Protein AF-0000000069260814 (afdb_homodimer)

Nearest PDB structures (foldseek):
  6lla-assembly2_D  TM=8.979E-01  e=1.326E-19  Providencia alcalifaciens F90-2004
  3okf-assembly1_B  TM=8.817E-01  e=3.156E-19  Vibrio cholerae O1 biovar El Tor str. N16961
  6c5c-assembly1_B  TM=8.264E-01  e=9.934E-20  Candida albicans SC5314
  3okf-assembly1_A  TM=8.714E-01  e=2.504E-19  Vibrio cholerae O1 biovar El Tor str. N16961
  6c5c-assembly1_A  TM=8.290E-01  e=1.577E-19  Candida albicans SC5314

Structure (mmCIF, N/CA/C/O backbone):
data_AF-0000000069260814-model_v1
#
loop_
_entity.id
_entity.type
_entity.pdbx_description
1 polymer '3-dehydroquinate synthase domain-containing protein'
#
loop_
_atom_site.group_PDB
_atom_site.id
_atom_site.type_symbol
_atom_site.label_atom_id
_atom_site.label_alt_id
_atom_site.label_comp_id
_atom_site.label_asym_id
_atom_site.label_entity_id
_atom_site.label_seq_id
_atom_site.pdbx_PDB_ins_code
_atom_site.Cartn_x
_atom_site.Cartn_y
_atom_site.Cartn_z
_atom_site.occupancy
_atom_site.B_iso_or_equiv
_atom_site.auth_seq_id
_atom_site.auth_comp_id
_atom_site.auth_asym_id
_atom_site.auth_atom_id
_atom_site.pdbx_PDB_model_num
ATOM 1 N N . MET A 1 1 ? 8.586 22.578 20.172 1 94.06 1 MET A N 1
ATOM 2 C CA . MET A 1 1 ? 7.418 21.75 19.938 1 94.06 1 MET A CA 1
ATOM 3 C C . MET A 1 1 ? 7.285 20.672 21 1 94.06 1 MET A C 1
ATOM 5 O O . MET A 1 1 ? 8.289 20.156 21.5 1 94.06 1 MET A O 1
ATOM 9 N N . GLU A 1 2 ? 6.113 20.422 21.484 1 94.44 2 GLU A N 1
ATOM 10 C CA . GLU A 1 2 ? 5.84 19.359 22.438 1 94.44 2 GLU A CA 1
ATOM 11 C C . GLU A 1 2 ? 5.695 18 21.734 1 94.44 2 GLU A C 1
ATOM 13 O O . GLU A 1 2 ? 4.957 17.891 20.75 1 94.44 2 GLU A O 1
ATOM 18 N N . PRO A 1 3 ? 6.453 17.016 22.219 1 95.75 3 PRO A N 1
ATOM 19 C CA . PRO A 1 3 ? 6.355 15.695 21.594 1 95.75 3 PRO A CA 1
ATOM 20 C C . PRO A 1 3 ? 5.027 15 21.891 1 95.75 3 PRO A C 1
ATOM 22 O O . PRO A 1 3 ? 4.492 15.125 22.984 1 95.75 3 PRO A O 1
ATOM 25 N N . ILE A 1 4 ? 4.457 14.453 20.891 1 93.88 4 ILE A N 1
ATOM 26 C CA . ILE A 1 4 ? 3.287 13.586 20.953 1 93.88 4 ILE A CA 1
ATOM 27 C C . ILE A 1 4 ? 3.59 12.25 20.281 1 93.88 4 ILE A C 1
ATOM 29 O O . ILE A 1 4 ? 4.176 12.219 19.203 1 93.88 4 ILE A O 1
ATOM 33 N N . SER A 1 5 ? 3.209 11.109 20.938 1 91.38 5 SER A N 1
ATOM 34 C CA . SER A 1 5 ? 3.406 9.797 20.328 1 91.38 5 SER A CA 1
ATOM 35 C C . SER A 1 5 ? 2.105 9.258 19.75 1 91.38 5 SER A C 1
ATOM 37 O O . SER A 1 5 ? 1.105 9.133 20.453 1 91.38 5 SER A O 1
ATOM 39 N N . PHE A 1 6 ? 2.049 9.07 18.484 1 93.31 6 PHE A N 1
ATOM 40 C CA . PHE A 1 6 ? 0.924 8.422 17.812 1 93.31 6 PHE A CA 1
ATOM 41 C C . PHE A 1 6 ? 1.133 6.91 17.75 1 93.31 6 PHE A C 1
ATOM 43 O O . PHE A 1 6 ? 1.938 6.426 16.953 1 93.31 6 PHE A O 1
ATOM 50 N N . VAL A 1 7 ? 0.448 6.195 18.547 1 89.44 7 VAL A N 1
ATOM 51 C CA . VAL A 1 7 ? 0.632 4.75 18.641 1 89.44 7 VAL A CA 1
ATOM 52 C C . VAL A 1 7 ? -0.541 4.035 17.969 1 89.44 7 VAL A C 1
ATOM 54 O O . VAL A 1 7 ? -1.694 4.215 18.359 1 89.44 7 VAL A O 1
ATOM 57 N N . PHE A 1 8 ? -0.254 3.316 16.984 1 89.5 8 PHE A N 1
ATOM 58 C CA . PHE A 1 8 ? -1.248 2.547 16.25 1 89.5 8 PHE A CA 1
ATOM 59 C C . PHE A 1 8 ? -1.092 1.056 16.516 1 89.5 8 PHE A C 1
ATOM 61 O O . PHE A 1 8 ? -0.602 0.31 15.664 1 89.5 8 PHE A O 1
ATOM 68 N N . ALA A 1 9 ? -1.49 0.677 17.719 1 81.25 9 ALA A N 1
ATOM 69 C CA . ALA A 1 9 ? -1.363 -0.706 18.172 1 81.25 9 ALA A CA 1
ATOM 70 C C . ALA A 1 9 ? 0.03 -1.254 17.875 1 81.25 9 ALA A C 1
ATOM 72 O O . ALA A 1 9 ? 1.034 -0.677 18.312 1 81.25 9 ALA A O 1
ATOM 73 N N . ASP A 1 10 ? 0.075 -2.375 17.188 1 79.69 10 ASP A N 1
ATOM 74 C CA . ASP A 1 10 ? 1.363 -3.008 16.922 1 79.69 10 ASP A CA 1
ATOM 75 C C . ASP A 1 10 ? 1.842 -2.699 15.508 1 79.69 10 ASP A C 1
ATOM 77 O O . ASP A 1 10 ? 2.869 -3.219 15.07 1 79.69 10 ASP A O 1
ATOM 81 N N . ARG A 1 11 ? 1.223 -1.785 14.953 1 82.75 11 ARG A N 1
ATOM 82 C CA . ARG A 1 11 ? 1.524 -1.535 13.547 1 82.75 11 ARG A CA 1
ATOM 83 C C . ARG A 1 11 ? 2.604 -0.466 13.398 1 82.75 11 ARG A C 1
ATOM 85 O O . ARG A 1 11 ? 3.488 -0.582 12.547 1 82.75 11 ARG A O 1
ATOM 92 N N . ALA A 1 12 ? 2.389 0.575 14.25 1 89.56 12 ALA A N 1
ATOM 93 C CA . ALA A 1 12 ? 3.338 1.671 14.078 1 89.56 12 ALA A CA 1
ATOM 94 C C . ALA A 1 12 ? 3.318 2.611 15.281 1 89.56 12 ALA A C 1
ATOM 96 O O . ALA A 1 12 ? 2.287 2.766 15.938 1 89.56 12 ALA A O 1
ATOM 97 N N . THR A 1 13 ? 4.395 3.168 15.578 1 93.38 13 THR A N 1
ATOM 98 C CA . THR A 1 13 ? 4.535 4.32 16.453 1 93.38 13 THR A CA 1
ATOM 99 C C . THR A 1 13 ? 5.16 5.496 15.719 1 93.38 13 THR A C 1
ATOM 101 O O . THR A 1 13 ? 6.293 5.398 15.234 1 93.38 13 THR A O 1
ATOM 104 N N . VAL A 1 14 ? 4.402 6.543 15.57 1 96.25 14 VAL A N 1
ATOM 105 C CA . VAL A 1 14 ? 4.828 7.699 14.789 1 96.25 14 VAL A CA 1
ATOM 106 C C . VAL A 1 14 ? 5.109 8.875 15.719 1 96.25 14 VAL A C 1
ATOM 108 O O . VAL A 1 14 ? 4.227 9.312 16.469 1 96.25 14 VAL A O 1
ATOM 111 N N . PRO A 1 15 ? 6.328 9.383 15.672 1 97.5 15 PRO A N 1
ATOM 112 C CA . PRO A 1 15 ? 6.582 10.586 16.469 1 97.5 15 PRO A CA 1
ATOM 113 C C . PRO A 1 15 ? 5.844 11.812 15.93 1 97.5 15 PRO A C 1
ATOM 115 O O . PRO A 1 15 ? 5.781 12.016 14.719 1 97.5 15 PRO A O 1
ATOM 118 N N . GLY A 1 16 ? 5.234 12.508 16.781 1 97.38 16 GLY A N 1
ATOM 119 C CA . GLY A 1 16 ? 4.574 13.766 16.469 1 97.38 16 GLY A CA 1
ATOM 120 C C . GLY A 1 16 ? 5.066 14.914 17.328 1 97.38 16 GLY A C 1
ATOM 121 O O . GLY A 1 16 ? 5.652 14.703 18.391 1 97.38 16 GLY A O 1
ATOM 122 N N . PHE A 1 17 ? 4.898 16.125 16.828 1 97.75 17 PHE A N 1
ATOM 123 C CA . PHE A 1 17 ? 5.266 17.344 17.531 1 97.75 17 PHE A CA 1
ATOM 124 C C . PHE A 1 17 ? 4.207 18.422 17.328 1 97.75 17 PHE A C 1
ATOM 126 O O . PHE A 1 17 ? 3.73 18.641 16.219 1 97.75 17 PHE A O 1
ATOM 133 N N . LEU A 1 18 ? 3.82 18.984 18.406 1 97.31 18 LEU A N 1
ATOM 134 C CA . LEU A 1 18 ? 2.799 20.031 18.406 1 97.31 18 LEU A CA 1
ATOM 135 C C . LEU A 1 18 ? 3.367 21.344 18.938 1 97.31 18 LEU A C 1
ATOM 137 O O . LEU A 1 18 ? 4.07 21.344 19.953 1 97.31 18 LEU A O 1
ATOM 141 N N . GLY A 1 19 ? 3.189 22.391 18.219 1 97.25 19 GLY A N 1
ATOM 142 C CA . GLY A 1 19 ? 3.654 23.688 18.688 1 97.25 19 GLY A CA 1
ATOM 143 C C . GLY A 1 19 ? 2.914 24.859 18.047 1 97.25 19 GLY A C 1
ATOM 144 O O . GLY A 1 19 ? 1.959 24.656 17.297 1 97.25 19 GLY A O 1
ATOM 145 N N . LEU A 1 20 ? 3.236 26.062 18.516 1 96.12 20 LEU A N 1
ATOM 146 C CA . LEU A 1 20 ? 2.699 27.344 18.031 1 96.12 20 LEU A CA 1
ATOM 147 C C . LEU A 1 20 ? 3.812 28.234 17.484 1 96.12 20 LEU A C 1
ATOM 149 O O . LEU A 1 20 ? 4.758 28.547 18.219 1 96.12 20 LEU A O 1
ATOM 153 N N . ASP A 1 21 ? 3.697 28.594 16.203 1 96.62 21 ASP A N 1
ATOM 154 C CA . ASP A 1 21 ? 4.715 29.422 15.555 1 96.62 21 ASP A CA 1
ATOM 155 C C . ASP A 1 21 ? 6.082 28.734 15.602 1 96.62 21 ASP A C 1
ATOM 157 O O . ASP A 1 21 ? 7.062 29.328 16.047 1 96.62 21 ASP A O 1
ATOM 161 N N . VAL A 1 22 ? 6.082 27.531 15.039 1 97.69 22 VAL A N 1
ATOM 162 C CA . VAL A 1 22 ? 7.25 26.672 15.219 1 97.69 22 VAL A CA 1
ATOM 163 C C . VAL A 1 22 ? 7.855 26.328 13.859 1 97.69 22 VAL A C 1
ATOM 165 O O . VAL A 1 22 ? 8.328 25.203 13.641 1 97.69 22 VAL A O 1
ATOM 168 N N . GLN A 1 23 ? 7.906 27.219 12.953 1 97.56 23 GLN A N 1
ATOM 169 C CA . GLN A 1 23 ? 8.414 27.016 11.602 1 97.56 23 GLN A CA 1
ATOM 170 C C . GLN A 1 23 ? 9.836 26.453 11.625 1 97.56 23 GLN A C 1
ATOM 172 O O . GLN A 1 23 ? 10.141 25.484 10.938 1 97.56 23 GLN A O 1
ATOM 177 N N . SER A 1 24 ? 10.695 27.094 12.406 1 96.31 24 SER A N 1
ATOM 178 C CA . SER A 1 24 ? 12.102 26.703 12.461 1 96.31 24 SER A CA 1
ATOM 179 C C . SER A 1 24 ? 12.258 25.266 12.953 1 96.31 24 SER A C 1
ATOM 181 O O . SER A 1 24 ? 13.094 24.516 12.445 1 96.31 24 SER A O 1
ATOM 183 N N . GLU A 1 25 ? 11.453 24.922 13.914 1 97.31 25 GLU A N 1
ATOM 184 C CA . GLU A 1 25 ? 11.523 23.562 14.438 1 97.31 25 GLU A CA 1
ATOM 185 C C . GLU A 1 25 ? 11.016 22.547 13.414 1 97.31 25 GLU A C 1
ATOM 187 O O . GLU A 1 25 ? 11.578 21.453 13.281 1 97.31 25 GLU A O 1
ATOM 192 N N . VAL A 1 26 ? 9.945 22.891 12.719 1 98.25 26 VAL A N 1
ATOM 193 C CA . VAL A 1 26 ? 9.398 22.031 11.672 1 98.25 26 VAL A CA 1
ATOM 194 C C . VAL A 1 26 ? 10.469 21.766 10.617 1 98.25 26 VAL A C 1
ATOM 196 O O . VAL A 1 26 ? 10.734 20.625 10.273 1 98.25 26 VAL A O 1
ATOM 199 N N . ILE A 1 27 ? 11.117 22.828 10.172 1 96.94 27 ILE A N 1
ATOM 200 C CA . ILE A 1 27 ? 12.148 22.719 9.141 1 96.94 27 ILE A CA 1
ATOM 201 C C . ILE A 1 27 ? 13.328 21.906 9.664 1 96.94 27 ILE A C 1
ATOM 203 O O . ILE A 1 27 ? 13.859 21.047 8.953 1 96.94 27 ILE A O 1
ATOM 207 N N . GLY A 1 28 ? 13.734 22.188 10.891 1 95.81 28 GLY A N 1
ATOM 208 C CA . GLY A 1 28 ? 14.82 21.438 11.5 1 95.81 28 GLY A CA 1
ATOM 209 C C . GLY A 1 28 ? 14.562 19.938 11.531 1 95.81 28 GLY A C 1
ATOM 210 O O . GLY A 1 28 ? 15.453 19.141 11.227 1 95.81 28 GLY A O 1
ATOM 211 N N . ARG A 1 29 ? 13.359 19.516 11.867 1 97.25 29 ARG A N 1
ATOM 212 C CA . ARG A 1 29 ? 13 18.094 11.961 1 97.25 29 ARG A CA 1
ATOM 213 C C . ARG A 1 29 ? 13 17.438 10.586 1 97.25 29 ARG A C 1
ATOM 215 O O . ARG A 1 29 ? 13.391 16.281 10.445 1 97.25 29 ARG A O 1
ATOM 222 N N . ILE A 1 30 ? 12.578 18.188 9.586 1 97.62 30 ILE A N 1
ATOM 223 C CA . ILE A 1 30 ? 12.602 17.688 8.211 1 97.62 30 ILE A CA 1
ATOM 224 C C . ILE A 1 30 ? 14.047 17.438 7.777 1 97.62 30 ILE A C 1
ATOM 226 O O . ILE A 1 30 ? 14.359 16.391 7.223 1 97.62 30 ILE A O 1
ATOM 230 N N . LEU A 1 31 ? 14.922 18.328 8.117 1 95.44 31 LEU A N 1
ATOM 231 C CA . LEU A 1 31 ? 16.312 18.266 7.672 1 95.44 31 LEU A CA 1
ATOM 232 C C . LEU A 1 31 ? 17.078 17.188 8.445 1 95.44 31 LEU A C 1
ATOM 234 O O . LEU A 1 31 ? 18.062 16.641 7.945 1 95.44 31 LEU A O 1
ATOM 238 N N . GLU A 1 32 ? 16.625 16.891 9.609 1 96 32 GLU A N 1
ATOM 239 C CA . GLU A 1 32 ? 17.25 15.859 10.422 1 96 32 GLU A CA 1
ATOM 240 C C . GLU A 1 32 ? 17.172 14.492 9.742 1 96 32 GLU A C 1
ATOM 242 O O . GLU A 1 32 ? 17.969 13.602 10.008 1 96 32 GLU A O 1
ATOM 247 N N . VAL A 1 33 ? 16.219 14.336 8.797 1 96.75 33 VAL A N 1
ATOM 248 C CA . VAL A 1 33 ? 16.016 13.07 8.109 1 96.75 33 VAL A CA 1
ATOM 249 C C . VAL A 1 33 ? 17.125 12.859 7.074 1 96.75 33 VAL A C 1
ATOM 251 O O . VAL A 1 33 ? 17.375 11.734 6.648 1 96.75 33 VAL A O 1
ATOM 254 N N . LYS A 1 34 ? 17.75 13.883 6.629 1 95.69 34 LYS A N 1
ATOM 255 C CA . LYS A 1 34 ? 18.844 13.891 5.66 1 95.69 34 LYS A CA 1
ATOM 256 C C . LYS A 1 34 ? 18.438 13.18 4.371 1 95.69 34 LYS A C 1
ATOM 258 O O . LYS A 1 34 ? 19.156 12.297 3.895 1 95.69 34 LYS A O 1
ATOM 263 N N . PRO A 1 35 ? 17.281 13.586 3.779 1 96.81 35 PRO A N 1
ATOM 264 C CA . PRO A 1 35 ? 16.922 13.031 2.473 1 96.81 35 PRO A CA 1
ATOM 265 C C . PRO A 1 35 ? 17.812 13.555 1.345 1 96.81 35 PRO A C 1
ATOM 267 O O . PRO A 1 35 ? 18.438 14.609 1.486 1 96.81 35 PRO A O 1
ATOM 270 N N . ASP A 1 36 ? 17.906 12.742 0.29 1 96.19 36 ASP A N 1
ATOM 271 C CA . ASP A 1 36 ? 18.672 13.242 -0.852 1 96.19 36 ASP A CA 1
ATOM 272 C C . ASP A 1 36 ? 17.875 14.281 -1.631 1 96.19 36 ASP A C 1
ATOM 274 O O . ASP A 1 36 ? 18.438 15.055 -2.402 1 96.19 36 ASP A O 1
ATOM 278 N N . ARG A 1 37 ? 16.547 14.266 -1.414 1 96.88 37 ARG A N 1
ATOM 279 C CA . ARG A 1 37 ? 15.633 15.203 -2.064 1 96.88 37 ARG A CA 1
ATOM 280 C C . ARG A 1 37 ? 14.32 15.32 -1.285 1 96.88 37 ARG A C 1
ATOM 282 O O . ARG A 1 37 ? 13.836 14.344 -0.726 1 96.88 37 ARG A O 1
ATOM 289 N N . ILE A 1 38 ? 13.805 16.516 -1.265 1 98.19 38 ILE A N 1
ATOM 290 C CA . ILE A 1 38 ? 12.508 16.75 -0.634 1 98.19 38 ILE A CA 1
ATOM 291 C C . ILE A 1 38 ? 11.453 17.016 -1.704 1 98.19 38 ILE A C 1
ATOM 293 O O . ILE A 1 38 ? 11.594 17.938 -2.514 1 98.19 38 ILE A O 1
ATOM 297 N N . LEU A 1 39 ? 10.477 16.141 -1.754 1 98.62 39 LEU A N 1
ATOM 298 C CA . LEU A 1 39 ? 9.297 16.328 -2.598 1 98.62 39 LEU A CA 1
ATOM 299 C C . LEU A 1 39 ? 8.156 16.938 -1.805 1 98.62 39 LEU A C 1
ATOM 301 O O . LEU A 1 39 ? 7.418 16.234 -1.111 1 98.62 39 LEU A O 1
ATOM 305 N N . LEU A 1 40 ? 8.008 18.25 -1.936 1 98.62 40 LEU A N 1
ATOM 306 C CA . LEU A 1 40 ? 7.008 19.016 -1.195 1 98.62 40 LEU A CA 1
ATOM 307 C C . LEU A 1 40 ? 5.695 19.062 -1.965 1 98.62 40 LEU A C 1
ATOM 309 O O . LEU A 1 40 ? 5.621 19.688 -3.031 1 98.62 40 LEU A O 1
ATOM 313 N N . VAL A 1 41 ? 4.676 18.375 -1.476 1 98.81 41 VAL A N 1
ATOM 314 C CA . VAL A 1 41 ? 3.336 18.438 -2.051 1 98.81 41 VAL A CA 1
ATOM 315 C C . VAL A 1 41 ? 2.455 19.375 -1.233 1 98.81 41 VAL A C 1
ATOM 317 O O . VAL A 1 41 ? 2.287 19.188 -0.026 1 98.81 41 VAL A O 1
ATOM 320 N N . CYS A 1 42 ? 1.906 20.328 -1.904 1 98.38 42 CYS A N 1
ATOM 321 C CA . CYS A 1 42 ? 1.223 21.422 -1.205 1 98.38 42 CYS A CA 1
ATOM 322 C C . CYS A 1 42 ? -0.19 21.609 -1.742 1 98.38 42 CYS A C 1
ATOM 324 O O . CYS A 1 42 ? -0.419 21.5 -2.949 1 98.38 42 CYS A O 1
ATOM 326 N N . ASP A 1 43 ? -1.112 21.844 -0.823 1 98 43 ASP A N 1
ATOM 327 C CA . ASP A 1 43 ? -2.459 22.266 -1.195 1 98 43 ASP A CA 1
ATOM 328 C C . ASP A 1 43 ? -2.447 23.672 -1.803 1 98 43 ASP A C 1
ATOM 330 O O . ASP A 1 43 ? -1.757 24.562 -1.306 1 98 43 ASP A O 1
ATOM 334 N N . GLU A 1 44 ? -3.295 23.891 -2.805 1 98.38 44 GLU A N 1
ATOM 335 C CA . GLU A 1 44 ? -3.246 25.172 -3.52 1 98.38 44 GLU A CA 1
ATOM 336 C C . GLU A 1 44 ? -3.619 26.328 -2.604 1 98.38 44 GLU A C 1
ATOM 338 O O . GLU A 1 44 ? -3.031 27.406 -2.691 1 98.38 44 GLU A O 1
ATOM 343 N N . THR A 1 45 ? -4.645 26.172 -1.781 1 97.81 45 THR A N 1
ATOM 344 C CA . THR A 1 45 ? -5.02 27.219 -0.833 1 97.81 45 THR A CA 1
ATOM 345 C C . THR A 1 45 ? -3.896 27.469 0.166 1 97.81 45 THR A C 1
ATOM 347 O O . THR A 1 45 ? -3.596 28.625 0.491 1 97.81 45 THR A O 1
ATOM 350 N N . VAL A 1 46 ? -3.271 26.406 0.58 1 98.19 46 VAL A N 1
ATOM 351 C CA . VAL A 1 46 ? -2.17 26.516 1.532 1 98.19 46 VAL A CA 1
ATOM 352 C C . VAL A 1 46 ? -0.974 27.188 0.866 1 98.19 46 VAL A C 1
ATOM 354 O O . VAL A 1 46 ? -0.292 28 1.484 1 98.19 46 VAL A O 1
ATOM 357 N N . ASP A 1 47 ? -0.729 26.859 -0.342 1 97.94 47 ASP A N 1
ATOM 358 C CA . ASP A 1 47 ? 0.362 27.5 -1.068 1 97.94 47 ASP A CA 1
ATOM 359 C C . ASP A 1 47 ? 0.139 29 -1.174 1 97.94 47 ASP A C 1
ATOM 361 O O . ASP A 1 47 ? 1.086 29.781 -1.062 1 97.94 47 ASP A O 1
ATOM 365 N N . LEU A 1 48 ? -1.046 29.438 -1.409 1 97.56 48 LEU A N 1
ATOM 366 C CA . LEU A 1 48 ? -1.384 30.859 -1.512 1 97.56 48 LEU A CA 1
ATOM 367 C C . LEU A 1 48 ? -1.189 31.562 -0.173 1 97.56 48 LEU A C 1
ATOM 369 O O . LEU A 1 48 ? -0.643 32.656 -0.121 1 97.56 48 LEU A O 1
ATOM 373 N N . LEU A 1 49 ? -1.564 30.969 0.901 1 97.5 49 LEU A N 1
ATOM 374 C CA . LEU A 1 49 ? -1.58 31.594 2.221 1 97.5 49 LEU A CA 1
ATOM 375 C C . LEU A 1 49 ? -0.23 31.438 2.91 1 97.5 49 LEU A C 1
ATOM 377 O O . LEU A 1 49 ? 0.221 32.344 3.613 1 97.5 49 LEU A O 1
ATOM 381 N N . HIS A 1 50 ? 0.371 30.234 2.699 1 97.38 50 HIS A N 1
ATOM 382 C CA . HIS A 1 50 ? 1.534 29.875 3.498 1 97.38 50 HIS A CA 1
ATOM 383 C C . HIS A 1 50 ? 2.67 29.375 2.617 1 97.38 50 HIS A C 1
ATOM 385 O O . HIS A 1 50 ? 3.541 28.625 3.084 1 97.38 50 HIS A O 1
ATOM 391 N N . GLY A 1 51 ? 2.719 29.672 1.346 1 94.88 51 GLY A N 1
ATOM 392 C CA . GLY A 1 51 ? 3.699 29.188 0.388 1 94.88 51 GLY A CA 1
ATOM 393 C C . GLY A 1 51 ? 5.129 29.5 0.789 1 94.88 51 GLY A C 1
ATOM 394 O O . GLY A 1 51 ? 6.062 28.812 0.362 1 94.88 51 GLY A O 1
ATOM 395 N N . GLN A 1 52 ? 5.328 30.5 1.667 1 95.31 52 GLN A N 1
ATOM 396 C CA . GLN A 1 52 ? 6.656 30.922 2.078 1 95.31 52 GLN A CA 1
ATOM 397 C C . GLN A 1 52 ? 7.105 30.203 3.344 1 95.31 52 GLN A C 1
ATOM 399 O O . GLN A 1 52 ? 8.242 30.375 3.797 1 95.31 52 GLN A O 1
ATOM 404 N N . TYR A 1 53 ? 6.258 29.391 3.855 1 96.75 53 TYR A N 1
ATOM 405 C CA . TYR A 1 53 ? 6.566 28.703 5.102 1 96.75 53 TYR A CA 1
ATOM 406 C C . TYR A 1 53 ? 7.863 27.906 4.977 1 96.75 53 TYR A C 1
ATOM 408 O O . TYR A 1 53 ? 8.672 27.875 5.91 1 96.75 53 TYR A O 1
ATOM 416 N N . PHE A 1 54 ? 8.109 27.281 3.791 1 96.62 54 PHE A N 1
ATOM 417 C CA . PHE A 1 54 ? 9.281 26.453 3.6 1 96.62 54 PHE A CA 1
ATOM 418 C C . PHE A 1 54 ? 10.336 27.172 2.771 1 96.62 54 PHE A C 1
ATOM 420 O O . PHE A 1 54 ? 11.234 26.547 2.209 1 96.62 54 PHE A O 1
ATOM 427 N N . ALA A 1 55 ? 10.305 28.469 2.645 1 93.44 55 ALA A N 1
ATOM 428 C CA . ALA A 1 55 ? 11.258 29.297 1.897 1 93.44 55 ALA A CA 1
ATOM 429 C C . ALA A 1 55 ? 12.688 29.016 2.354 1 93.44 55 ALA A C 1
ATOM 431 O O . ALA A 1 55 ? 13.602 28.938 1.531 1 93.44 55 ALA A O 1
ATOM 432 N N . PRO A 1 56 ? 12.906 28.859 3.633 1 90.19 56 PRO A N 1
ATOM 433 C CA . PRO A 1 56 ? 14.273 28.578 4.078 1 90.19 56 PRO A CA 1
ATOM 434 C C . PRO A 1 56 ? 14.836 27.297 3.482 1 90.19 56 PRO A C 1
ATOM 436 O O . PRO A 1 56 ? 16.062 27.141 3.395 1 90.19 56 PRO A O 1
ATOM 439 N N . LEU A 1 57 ? 13.953 26.328 3.105 1 88.88 57 LEU A N 1
ATOM 440 C CA . LEU A 1 57 ? 14.391 25.094 2.463 1 88.88 57 LEU A CA 1
ATOM 441 C C . LEU A 1 57 ? 14.625 25.312 0.972 1 88.88 57 LEU A C 1
ATOM 443 O O . LEU A 1 57 ? 15.453 24.625 0.363 1 88.88 57 LEU A O 1
ATOM 447 N N . LEU A 1 58 ? 13.75 26.141 0.407 1 78.81 58 LEU A N 1
ATOM 448 C CA . LEU A 1 58 ? 13.75 26.344 -1.037 1 78.81 58 LEU A CA 1
ATOM 449 C C . LEU A 1 58 ? 14.914 27.234 -1.459 1 78.81 58 LEU A C 1
ATOM 451 O O . LEU A 1 58 ? 15.5 27.031 -2.527 1 78.81 58 LEU A O 1
ATOM 455 N N . ASN A 1 59 ? 15.094 28.375 -0.69 1 64.62 59 ASN A N 1
ATOM 456 C CA . ASN A 1 59 ? 16.109 29.375 -1.027 1 64.62 59 ASN A CA 1
ATOM 457 C C . ASN A 1 59 ? 17.5 28.922 -0.606 1 64.62 59 ASN A C 1
ATOM 459 O O . ASN A 1 59 ? 18.453 29.688 -0.659 1 64.62 59 ASN A O 1
ATOM 463 N N . GLY A 1 60 ? 17.656 27.828 -0.142 1 51.75 60 GLY A N 1
ATOM 464 C CA . GLY A 1 60 ? 19.031 27.516 0.199 1 51.75 60 GLY A CA 1
ATOM 465 C C . GLY A 1 60 ? 20.031 28.047 -0.814 1 51.75 60 GLY A C 1
ATOM 466 O O . GLY A 1 60 ? 21.25 28.016 -0.578 1 51.75 60 GLY A O 1
ATOM 467 N N . GLY A 1 61 ? 19.766 27.859 -2.125 1 40.94 61 GLY A N 1
ATOM 468 C CA . GLY A 1 61 ? 20.969 28.281 -2.842 1 40.94 61 GLY A CA 1
ATOM 469 C C . GLY A 1 61 ? 21.281 29.75 -2.674 1 40.94 61 GLY A C 1
ATOM 470 O O . GLY A 1 61 ? 22.438 30.141 -2.609 1 40.94 61 GLY A O 1
ATOM 471 N N . ALA A 1 62 ? 20.297 30.766 -2.887 1 36.16 62 ALA A N 1
ATOM 472 C CA . ALA A 1 62 ? 20.781 32.156 -3.055 1 36.16 62 ALA A CA 1
ATOM 473 C C . ALA A 1 62 ? 20.938 32.844 -1.705 1 36.16 62 ALA A C 1
ATOM 475 O O . ALA A 1 62 ? 21.125 34.062 -1.646 1 36.16 62 ALA A O 1
ATOM 476 N N . ALA A 1 63 ? 20.266 32.5 -0.69 1 34.56 63 ALA A N 1
ATOM 477 C CA . ALA A 1 63 ? 20.484 33.438 0.393 1 34.56 63 ALA A CA 1
ATOM 478 C C . ALA A 1 63 ? 21.969 33.75 0.583 1 34.56 63 ALA A C 1
ATOM 480 O O . ALA A 1 63 ? 22.781 32.812 0.677 1 34.56 63 ALA A O 1
ATOM 481 N N . SER A 1 64 ? 22.297 35.031 0.341 1 31.16 64 SER A N 1
ATOM 482 C CA . SER A 1 64 ? 23.453 35.781 0.805 1 31.16 64 SER A CA 1
ATOM 483 C C . SER A 1 64 ? 23.734 35.5 2.279 1 31.16 64 SER A C 1
ATOM 485 O O . SER A 1 64 ? 22.844 35.094 3.02 1 31.16 64 SER A O 1
ATOM 487 N N . ALA A 1 65 ? 24.984 35.625 2.805 1 31.52 65 ALA A N 1
ATOM 488 C CA . ALA A 1 65 ? 25.766 35.656 4.039 1 31.52 65 ALA A CA 1
ATOM 489 C C . ALA A 1 65 ? 25.094 36.562 5.086 1 31.52 65 ALA A C 1
ATOM 491 O O . ALA A 1 65 ? 25.734 36.938 6.074 1 31.52 65 ALA A O 1
ATOM 492 N N . GLY A 1 66 ? 23.953 37.219 5.121 1 30.62 66 GLY A N 1
ATOM 493 C CA . GLY A 1 66 ? 23.969 37.969 6.355 1 30.62 66 GLY A CA 1
ATOM 494 C C . GLY A 1 66 ? 23.828 37.125 7.594 1 30.62 66 GLY A C 1
ATOM 495 O O . GLY A 1 66 ? 24.797 36.938 8.344 1 30.62 66 GLY A O 1
ATOM 496 N N . ALA A 1 67 ? 22.609 37.281 8.492 1 31.45 67 ALA A N 1
ATOM 497 C CA . ALA A 1 67 ? 22.719 37.062 9.93 1 31.45 67 ALA A CA 1
ATOM 498 C C . ALA A 1 67 ? 23.047 35.594 10.227 1 31.45 67 ALA A C 1
ATOM 500 O O . ALA A 1 67 ? 22.844 34.719 9.375 1 31.45 67 ALA A O 1
ATOM 501 N N . GLY A 1 68 ? 23.344 34.969 1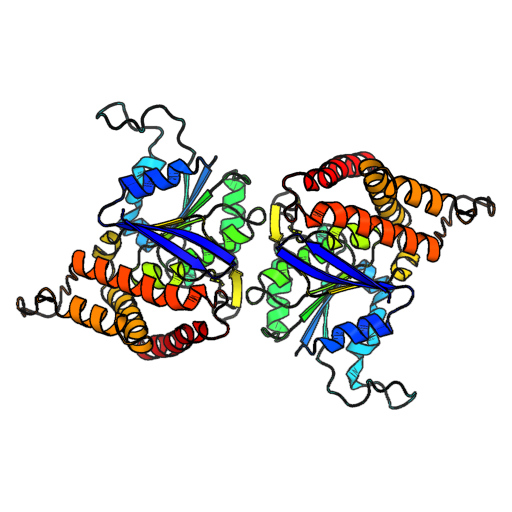1.594 1 33.31 68 GLY A N 1
ATOM 502 C CA . GLY A 1 68 ? 24.047 33.969 12.383 1 33.31 68 GLY A CA 1
ATOM 503 C C . GLY A 1 68 ? 23.5 32.562 12.18 1 33.31 68 GLY A C 1
ATOM 504 O O . GLY A 1 68 ? 23.953 31.625 12.82 1 33.31 68 GLY A O 1
ATOM 505 N N . ASP A 1 69 ? 22.109 32.344 12.164 1 37.47 69 ASP A N 1
ATOM 506 C CA . ASP A 1 69 ? 21.844 30.953 12.508 1 37.47 69 ASP A CA 1
ATOM 507 C C . ASP A 1 69 ? 22.453 30 11.477 1 37.47 69 ASP A C 1
ATOM 509 O O . ASP A 1 69 ? 22.547 30.359 10.297 1 37.47 69 ASP A O 1
ATOM 513 N N . ASN A 1 70 ? 23.312 28.938 11.938 1 37.41 70 ASN A N 1
ATOM 514 C CA . ASN A 1 70 ? 24.203 27.875 11.5 1 37.41 70 ASN A CA 1
ATOM 515 C C . ASN A 1 70 ? 23.562 27.031 10.398 1 37.41 70 ASN A C 1
ATOM 517 O O . ASN A 1 70 ? 23.938 25.875 10.203 1 37.41 70 ASN A O 1
ATOM 521 N N . PHE A 1 71 ? 22.281 27.25 9.945 1 43.78 71 PHE A N 1
ATOM 522 C CA . PHE A 1 71 ? 22.016 26.297 8.875 1 43.78 71 PHE A CA 1
ATOM 523 C C . PHE A 1 71 ? 22.953 26.516 7.699 1 43.78 71 PHE A C 1
ATOM 525 O O . PHE A 1 71 ? 22.516 26.984 6.637 1 43.78 71 PHE A O 1
ATOM 532 N N . HIS A 1 72 ? 24.031 27.406 7.82 1 42.31 72 HIS A N 1
ATOM 533 C CA . HIS A 1 72 ? 24.969 27.781 6.77 1 42.31 72 HIS A CA 1
ATOM 534 C C . HIS A 1 72 ? 25.188 26.625 5.793 1 42.31 72 HIS A C 1
ATOM 536 O O . HIS A 1 72 ? 24.984 26.781 4.59 1 42.31 72 HIS A O 1
ATOM 542 N N . GLY A 1 73 ? 26.5 26 5.809 1 44.53 73 GLY A N 1
ATOM 543 C CA . GLY A 1 73 ? 27.391 25.312 4.871 1 44.53 73 GLY A CA 1
ATOM 544 C C . GLY A 1 73 ? 26.828 24 4.383 1 44.53 73 GLY A C 1
ATOM 545 O O . GLY A 1 73 ? 27.484 23.281 3.623 1 44.53 73 GLY A O 1
ATOM 546 N N . GLU A 1 74 ? 26.016 23.328 5.238 1 54.94 74 GLU A N 1
ATOM 547 C CA . GLU A 1 74 ? 25.781 21.953 4.852 1 54.94 74 GLU A CA 1
ATOM 548 C C . GLU A 1 74 ? 24.766 21.859 3.719 1 54.94 74 GLU A C 1
ATOM 550 O O . GLU A 1 74 ? 23.875 22.703 3.598 1 54.94 74 GLU A O 1
ATOM 555 N N . ASN A 1 75 ? 25.094 21.203 2.539 1 73.62 75 ASN A N 1
ATOM 556 C CA . ASN A 1 75 ? 24.422 20.938 1.27 1 73.62 75 ASN A CA 1
ATOM 557 C C . ASN A 1 75 ? 22.953 20.547 1.477 1 73.62 75 ASN A C 1
ATOM 559 O O . ASN A 1 75 ? 22.672 19.438 1.935 1 73.62 75 ASN A O 1
ATOM 563 N N . LEU A 1 76 ? 22.062 21.672 1.603 1 88.5 76 LEU A N 1
ATOM 564 C CA . LEU A 1 76 ? 20.625 21.406 1.639 1 88.5 76 LEU A CA 1
ATOM 565 C C . LEU A 1 76 ? 20.203 20.516 0.466 1 88.5 76 LEU A C 1
ATOM 567 O O . LEU A 1 76 ? 20.719 20.688 -0.648 1 88.5 76 LEU A O 1
ATOM 571 N N . PRO A 1 77 ? 19.375 19.625 0.833 1 93.81 77 PRO A N 1
ATOM 572 C CA . PRO A 1 77 ? 18.859 18.828 -0.282 1 93.81 77 PRO A CA 1
ATOM 573 C C . PRO A 1 77 ? 17.984 19.625 -1.23 1 93.81 77 PRO A C 1
ATOM 575 O O . PRO A 1 77 ? 17.359 20.609 -0.815 1 93.81 77 PRO A O 1
ATOM 578 N N . PRO A 1 78 ? 18.047 19.281 -2.49 1 94.94 78 PRO A N 1
ATOM 579 C CA . PRO A 1 78 ? 17.109 19.922 -3.404 1 94.94 78 PRO A CA 1
ATOM 580 C C . PRO A 1 78 ? 15.648 19.734 -2.975 1 94.94 78 PRO A C 1
ATOM 582 O O . PRO A 1 78 ? 15.289 18.688 -2.449 1 94.94 78 PRO A O 1
ATOM 585 N N . VAL A 1 79 ? 14.867 20.812 -3.205 1 96.56 79 VAL A N 1
ATOM 586 C CA . VAL A 1 79 ? 13.438 20.781 -2.895 1 96.56 79 VAL A CA 1
ATOM 587 C C . VAL A 1 79 ? 12.625 21.047 -4.156 1 96.56 79 VAL A C 1
ATOM 589 O O . VAL A 1 79 ? 12.875 22.031 -4.867 1 96.56 79 VAL A O 1
ATOM 592 N N . ASN A 1 80 ? 11.766 20.141 -4.52 1 97.31 80 ASN A N 1
ATOM 593 C CA . ASN A 1 80 ? 10.781 20.344 -5.578 1 97.31 80 ASN A CA 1
ATOM 594 C C . ASN A 1 80 ? 9.367 20.453 -5.016 1 97.31 80 ASN A C 1
ATOM 596 O O . ASN A 1 80 ? 8.977 19.672 -4.145 1 97.31 80 ASN A O 1
ATOM 600 N N . LYS A 1 81 ? 8.664 21.406 -5.477 1 97.88 81 LYS A N 1
ATOM 601 C CA . LYS A 1 81 ? 7.312 21.641 -4.977 1 97.88 81 LYS A CA 1
ATOM 602 C C . LYS A 1 81 ? 6.27 21.312 -6.047 1 97.88 81 LYS A C 1
ATOM 604 O O . LYS A 1 81 ? 6.434 21.688 -7.211 1 97.88 81 LYS A O 1
ATOM 609 N N . TYR A 1 82 ? 5.227 20.625 -5.672 1 98.5 82 TYR A N 1
ATOM 610 C CA . TYR A 1 82 ? 4.059 20.344 -6.5 1 98.5 82 TYR A CA 1
ATOM 611 C C . TYR A 1 82 ? 2.779 20.797 -5.805 1 98.5 82 TYR A C 1
ATOM 613 O O . TYR A 1 82 ? 2.568 20.5 -4.625 1 98.5 82 TYR A O 1
ATOM 621 N N . VAL A 1 83 ? 1.933 21.531 -6.512 1 98.75 83 VAL A N 1
ATOM 622 C CA . VAL A 1 83 ? 0.708 22.062 -5.934 1 98.75 83 VAL A CA 1
ATOM 623 C C . VAL A 1 83 ? -0.5 21.297 -6.465 1 98.75 83 VAL A C 1
ATOM 625 O O . VAL A 1 83 ? -0.66 21.141 -7.68 1 98.75 83 VAL A O 1
ATOM 628 N N . LEU A 1 84 ? -1.32 20.734 -5.562 1 98.69 84 LEU A N 1
ATOM 629 C CA . LEU A 1 84 ? -2.557 20.031 -5.891 1 98.69 84 LEU A CA 1
ATOM 630 C C . LEU A 1 84 ? -3.771 20.906 -5.621 1 98.69 84 LEU A C 1
ATOM 632 O O . LEU A 1 84 ? -3.707 21.828 -4.805 1 98.69 84 LEU A O 1
ATOM 636 N N . PRO A 1 85 ? -4.906 20.656 -6.309 1 98.38 85 PRO A N 1
ATOM 637 C CA . PRO A 1 85 ? -6.133 21.391 -5.973 1 98.38 85 PRO A CA 1
ATOM 638 C C . PRO A 1 85 ? -6.602 21.125 -4.543 1 98.38 85 PRO A C 1
ATOM 640 O O . PRO A 1 85 ? -6.254 20.109 -3.953 1 98.38 85 PRO A O 1
ATOM 643 N N . SER A 1 86 ? -7.363 22.016 -4.059 1 97.19 86 SER A N 1
ATOM 644 C CA . SER A 1 86 ? -7.836 21.891 -2.684 1 97.19 86 SER A CA 1
ATOM 645 C C . SER A 1 86 ? -8.984 20.891 -2.58 1 97.19 86 SER A C 1
ATOM 647 O O . SER A 1 86 ? -9.75 20.719 -3.531 1 97.19 86 SER A O 1
ATOM 649 N N . GLY A 1 87 ? -9.047 20.25 -1.404 1 94.69 87 GLY A N 1
ATOM 650 C CA . GLY A 1 87 ? -10.195 19.422 -1.1 1 94.69 87 GLY A CA 1
ATOM 651 C C . GLY A 1 87 ? -10.195 18.094 -1.853 1 94.69 87 GLY A C 1
ATOM 652 O O . GLY A 1 87 ? -9.148 17.641 -2.305 1 94.69 87 GLY A O 1
ATOM 653 N N . ASP A 1 88 ? -11.32 17.547 -1.979 1 93.56 88 ASP A N 1
ATOM 654 C CA . ASP A 1 88 ? -11.469 16.203 -2.529 1 93.56 88 ASP A CA 1
ATOM 655 C C . ASP A 1 88 ? -11.141 16.188 -4.02 1 93.56 88 ASP A C 1
ATOM 657 O O . ASP A 1 88 ? -10.938 15.109 -4.602 1 93.56 88 ASP A O 1
ATOM 661 N N . ALA A 1 89 ? -11.078 17.359 -4.574 1 95.62 89 ALA A N 1
ATOM 662 C CA . ALA A 1 89 ? -10.648 17.438 -5.969 1 95.62 89 ALA A CA 1
ATOM 663 C C . ALA A 1 89 ? -9.234 16.891 -6.141 1 95.62 89 ALA A C 1
ATOM 665 O O . ALA A 1 89 ? -8.883 16.391 -7.215 1 95.62 89 ALA A O 1
ATOM 666 N N . ALA A 1 90 ? -8.43 16.906 -5.113 1 97.44 90 ALA A N 1
ATOM 667 C CA . ALA A 1 90 ? -7.062 16.406 -5.168 1 97.44 90 ALA A CA 1
ATOM 668 C C . ALA A 1 90 ? -7.039 14.875 -5.172 1 97.44 90 ALA A C 1
ATOM 670 O O . ALA A 1 90 ? -6.062 14.266 -5.617 1 97.44 90 ALA A O 1
ATOM 671 N N . LYS A 1 91 ? -8.078 14.25 -4.664 1 97.62 91 LYS A N 1
ATOM 672 C CA . LYS A 1 91 ? -8.109 12.812 -4.41 1 97.62 91 LYS A CA 1
ATOM 673 C C . LYS A 1 91 ? -8.578 12.047 -5.645 1 97.62 91 LYS A C 1
ATOM 675 O O . LYS A 1 91 ? -9.641 11.43 -5.633 1 97.62 91 LYS A O 1
ATOM 680 N N . SER A 1 92 ? -7.75 12.039 -6.602 1 97.56 92 SER A N 1
ATOM 681 C CA . SER A 1 92 ? -8.117 11.359 -7.84 1 97.56 92 SER A CA 1
ATOM 682 C C . SER A 1 92 ? -6.957 10.516 -8.367 1 97.56 92 SER A C 1
ATOM 684 O O . SER A 1 92 ? -5.797 10.773 -8.047 1 97.56 92 SER A O 1
ATOM 686 N N . TRP A 1 93 ? -7.344 9.492 -9.195 1 97.69 93 TRP A N 1
ATOM 687 C CA . TRP A 1 93 ? -6.352 8.664 -9.867 1 97.69 93 TRP A CA 1
ATOM 688 C C . TRP A 1 93 ? -5.445 9.508 -10.758 1 97.69 93 TRP A C 1
ATOM 690 O O . TRP A 1 93 ? -4.246 9.242 -10.859 1 97.69 93 TRP A O 1
ATOM 700 N N . ASP A 1 94 ? -6.012 10.531 -11.375 1 97.12 94 ASP A N 1
ATOM 701 C CA . ASP A 1 94 ? -5.254 11.422 -12.25 1 97.12 94 ASP A CA 1
ATOM 702 C C . ASP A 1 94 ? -4.16 12.156 -11.484 1 97.12 94 ASP A C 1
ATOM 704 O O . ASP A 1 94 ? -3.002 12.18 -11.914 1 97.12 94 ASP A O 1
ATOM 708 N N . HIS A 1 95 ? -4.477 12.727 -10.367 1 98.44 95 HIS A N 1
ATOM 709 C CA . HIS A 1 95 ? -3.486 13.453 -9.578 1 98.44 95 HIS A CA 1
ATOM 710 C C . HIS A 1 95 ? -2.449 12.5 -8.984 1 98.44 95 HIS A C 1
ATOM 712 O O . HIS A 1 95 ? -1.275 12.859 -8.859 1 98.44 95 HIS A O 1
ATOM 718 N N . LEU A 1 96 ? -2.891 11.281 -8.609 1 98.56 96 LEU A N 1
ATOM 719 C CA . LEU A 1 96 ? -1.933 10.273 -8.172 1 98.56 96 LEU A CA 1
ATOM 720 C C . LEU A 1 96 ? -0.938 9.953 -9.281 1 98.56 96 LEU A C 1
ATOM 722 O O . LEU A 1 96 ? 0.269 9.883 -9.039 1 98.56 96 LEU A O 1
ATOM 726 N N . SER A 1 97 ? -1.457 9.805 -10.5 1 97.56 97 SER A N 1
ATOM 727 C CA . SER A 1 97 ? -0.623 9.523 -11.664 1 97.56 97 SER A CA 1
ATOM 728 C C . SER A 1 97 ? 0.367 10.656 -11.922 1 97.56 97 SER A C 1
ATOM 730 O O . SER A 1 97 ? 1.546 10.414 -12.18 1 97.56 97 SER A O 1
ATOM 732 N N . LYS A 1 98 ? -0.08 11.875 -11.812 1 98.06 98 LYS A N 1
ATOM 733 C CA . LYS A 1 98 ? 0.769 13.039 -12.039 1 98.06 98 LYS A CA 1
ATOM 734 C C . LYS A 1 98 ? 1.86 13.141 -10.977 1 98.06 98 LYS A C 1
ATOM 736 O O . LYS A 1 98 ? 3 13.5 -11.281 1 98.06 98 LYS A O 1
ATOM 741 N N . LEU A 1 99 ? 1.518 12.859 -9.766 1 98.56 99 LEU A N 1
ATOM 742 C CA . LEU A 1 99 ? 2.518 12.867 -8.703 1 98.56 99 LEU A CA 1
ATOM 743 C C . LEU A 1 99 ? 3.592 11.82 -8.969 1 98.56 99 LEU A C 1
ATOM 745 O O . LEU A 1 99 ? 4.777 12.07 -8.742 1 98.56 99 LEU A O 1
ATOM 749 N N . MET A 1 100 ? 3.113 10.633 -9.398 1 97.69 100 MET A N 1
ATOM 750 C CA . MET A 1 100 ? 4.043 9.547 -9.711 1 97.69 100 MET A CA 1
ATOM 751 C C . MET A 1 100 ? 5.047 9.977 -10.773 1 97.69 100 MET A C 1
ATOM 753 O O . MET A 1 100 ? 6.258 9.875 -10.57 1 97.69 100 MET A O 1
ATOM 757 N N . GLU A 1 101 ? 4.559 10.523 -11.844 1 96.94 101 GLU A N 1
ATOM 758 C CA . GLU A 1 101 ? 5.402 10.992 -12.938 1 96.94 101 GLU A CA 1
ATOM 759 C C . GLU A 1 101 ? 6.324 12.117 -12.477 1 96.94 101 GLU A C 1
ATOM 761 O O . GLU A 1 101 ? 7.52 12.109 -12.773 1 96.94 101 GLU A O 1
ATOM 766 N N . TRP A 1 102 ? 5.77 13.055 -11.75 1 98.19 102 TRP A N 1
ATOM 767 C CA . TRP A 1 102 ? 6.516 14.203 -11.258 1 98.19 102 TRP A CA 1
ATOM 768 C C . TRP A 1 102 ? 7.672 13.766 -10.359 1 98.19 102 TRP A C 1
ATOM 770 O O . TRP A 1 102 ? 8.789 14.273 -10.484 1 98.19 102 TRP A O 1
ATOM 780 N N . GLY A 1 103 ? 7.422 12.82 -9.469 1 97.75 103 GLY A N 1
ATOM 781 C CA . GLY A 1 103 ? 8.477 12.312 -8.609 1 97.75 103 GLY A CA 1
ATOM 782 C C . GLY A 1 103 ? 9.664 11.773 -9.375 1 97.75 103 GLY A C 1
ATOM 783 O O . GLY A 1 103 ? 10.812 12.078 -9.047 1 97.75 103 GLY A O 1
ATOM 784 N N . PHE A 1 104 ? 9.352 10.961 -10.359 1 97 104 PHE A N 1
ATOM 785 C CA . PHE A 1 104 ? 10.414 10.398 -11.172 1 97 104 PHE A CA 1
ATOM 786 C C . PHE A 1 104 ? 11.125 11.484 -11.969 1 97 104 PHE A C 1
ATOM 788 O O . PHE A 1 104 ? 12.359 11.484 -12.07 1 97 104 PHE A O 1
ATOM 795 N N . ASP A 1 105 ? 10.383 12.453 -12.523 1 96.62 105 ASP A N 1
ATOM 796 C CA . ASP A 1 105 ? 10.945 13.531 -13.336 1 96.62 105 ASP A CA 1
ATOM 797 C C . ASP A 1 105 ? 11.891 14.398 -12.516 1 96.62 105 ASP A C 1
ATOM 799 O O . ASP A 1 105 ? 12.867 14.93 -13.039 1 96.62 105 ASP A O 1
ATOM 803 N N . CYS A 1 106 ? 11.609 14.523 -11.195 1 95.5 106 CYS A N 1
ATOM 804 C CA . CYS A 1 106 ? 12.438 15.305 -10.289 1 95.5 106 CYS A CA 1
ATOM 805 C C . CYS A 1 106 ? 13.742 14.586 -9.984 1 95.5 106 CYS A C 1
ATOM 807 O O . CYS A 1 106 ? 14.68 15.18 -9.445 1 95.5 106 CYS A O 1
ATOM 809 N N . GLY A 1 107 ? 13.773 13.281 -10.258 1 95.56 107 GLY A N 1
ATOM 810 C CA . GLY A 1 107 ? 14.969 12.508 -9.945 1 95.56 107 GLY A CA 1
ATOM 811 C C . GLY A 1 107 ? 14.922 11.891 -8.562 1 95.56 107 GLY A C 1
ATOM 812 O O . GLY A 1 107 ? 15.969 11.617 -7.969 1 95.56 107 GLY A O 1
ATOM 813 N N . ALA A 1 108 ? 13.797 11.68 -8.055 1 97.06 108 ALA A N 1
ATOM 814 C CA . ALA A 1 108 ? 13.641 11.086 -6.734 1 97.06 108 ALA A CA 1
ATOM 815 C C . ALA A 1 108 ? 14.234 9.68 -6.695 1 97.06 108 ALA A C 1
ATOM 817 O O . ALA A 1 108 ? 14.234 8.969 -7.703 1 97.06 108 ALA A O 1
ATOM 818 N N . THR A 1 109 ? 14.758 9.305 -5.562 1 96.56 109 THR A N 1
ATOM 819 C CA . THR A 1 109 ? 15.273 7.969 -5.293 1 96.56 109 THR A CA 1
ATOM 820 C C . THR A 1 109 ? 14.594 7.367 -4.062 1 96.56 109 THR A C 1
ATOM 822 O O . THR A 1 109 ? 13.711 7.992 -3.467 1 96.56 109 THR A O 1
ATOM 825 N N . LYS A 1 110 ? 15.031 6.211 -3.713 1 95.12 110 LYS A N 1
ATOM 826 C CA . LYS A 1 110 ? 14.508 5.539 -2.527 1 95.12 110 LYS A CA 1
ATOM 827 C C . LYS A 1 110 ? 14.891 6.285 -1.255 1 95.12 110 LYS A C 1
ATOM 829 O O . LYS A 1 110 ? 14.336 6.027 -0.185 1 95.12 110 LYS A O 1
ATOM 834 N N . LYS A 1 111 ? 15.797 7.23 -1.338 1 97 111 LYS A N 1
ATOM 835 C CA . LYS A 1 111 ? 16.266 7.988 -0.182 1 97 111 LYS A CA 1
ATOM 836 C C . LYS A 1 111 ? 15.562 9.336 -0.083 1 97 111 LYS A C 1
ATOM 838 O O . LYS A 1 111 ? 15.789 10.094 0.868 1 97 111 LYS A O 1
ATOM 843 N N . SER A 1 112 ? 14.719 9.664 -1.065 1 98.12 112 SER A N 1
ATOM 844 C CA . SER A 1 112 ? 13.984 10.922 -1.05 1 98.12 112 SER A CA 1
ATOM 845 C C . SER A 1 112 ? 12.883 10.906 0.01 1 98.12 112 SER A C 1
ATOM 847 O O . SER A 1 112 ? 12.656 9.883 0.655 1 98.12 112 SER A O 1
ATOM 849 N N . MET A 1 113 ? 12.273 12.07 0.214 1 98.62 113 MET A N 1
ATOM 850 C CA . MET A 1 113 ? 11.234 12.203 1.237 1 98.62 113 MET A CA 1
ATOM 851 C C . MET A 1 113 ? 10.094 13.078 0.742 1 98.62 113 MET A C 1
ATOM 853 O O . MET A 1 113 ? 10.32 14.109 0.11 1 98.62 113 MET A O 1
ATOM 857 N N . VAL A 1 114 ? 8.906 12.609 0.992 1 98.88 114 VAL A N 1
ATOM 858 C CA . VAL A 1 114 ? 7.695 13.367 0.705 1 98.88 114 VAL A CA 1
ATOM 859 C C . VAL A 1 114 ? 7.297 14.195 1.93 1 98.88 114 VAL A C 1
ATOM 861 O O . VAL A 1 114 ? 7.297 13.68 3.053 1 98.88 114 VAL A O 1
ATOM 864 N N . VAL A 1 115 ? 7.059 15.445 1.757 1 98.88 115 VAL A N 1
ATOM 865 C CA . VAL A 1 115 ? 6.457 16.312 2.77 1 98.88 115 VAL A CA 1
ATOM 866 C C . VAL A 1 115 ? 5.078 16.766 2.301 1 98.88 115 VAL A C 1
ATOM 868 O O . VAL A 1 115 ? 4.957 17.453 1.287 1 98.88 115 VAL A O 1
ATOM 871 N N . ALA A 1 116 ? 4.062 16.328 2.955 1 98.88 116 ALA A N 1
ATOM 872 C CA . ALA A 1 116 ? 2.686 16.703 2.646 1 98.88 116 ALA A CA 1
ATOM 873 C C . ALA A 1 116 ? 2.25 17.906 3.471 1 98.88 116 ALA A C 1
ATOM 875 O O . ALA A 1 116 ? 2.141 17.828 4.695 1 98.88 116 ALA A O 1
ATOM 876 N N . PHE A 1 117 ? 1.995 19.016 2.83 1 98.81 117 PHE A N 1
ATOM 877 C CA . PHE A 1 117 ? 1.694 20.297 3.441 1 98.81 117 PHE A CA 1
ATOM 878 C C . PHE A 1 117 ? 0.289 20.766 3.074 1 98.81 117 PHE A C 1
ATOM 880 O O . PHE A 1 117 ? 0.082 21.359 2.014 1 98.81 117 PHE A O 1
ATOM 887 N N . GLY A 1 118 ? -0.672 20.453 3.912 1 98.56 118 GLY A N 1
ATOM 888 C CA . GLY A 1 118 ? -2.053 20.781 3.598 1 98.56 118 GLY A CA 1
ATOM 889 C C . GLY A 1 118 ? -3.053 20.109 4.523 1 98.56 118 GLY A C 1
ATOM 890 O O . GLY A 1 118 ? -2.73 19.797 5.672 1 98.56 118 GLY A O 1
ATOM 891 N N . GLY A 1 119 ? -4.32 20.094 4.117 1 97.81 119 GLY A N 1
ATOM 892 C CA . GLY A 1 119 ? -5.379 19.453 4.879 1 97.81 119 GLY A CA 1
ATOM 893 C C . GLY A 1 119 ? -5.449 17.953 4.656 1 97.81 119 GLY A C 1
ATOM 894 O O . GLY A 1 119 ? -4.492 17.344 4.172 1 97.81 119 GLY A O 1
ATOM 895 N N . GLY A 1 120 ? -6.578 17.359 5.074 1 97.44 120 GLY A N 1
ATOM 896 C CA . GLY A 1 120 ? -6.75 15.922 5.055 1 97.44 120 GLY A CA 1
ATOM 897 C C . GLY A 1 120 ? -6.746 15.336 3.654 1 97.44 120 GLY A C 1
ATOM 898 O O . GLY A 1 120 ? -6.16 14.273 3.418 1 97.44 120 GLY A O 1
ATOM 899 N N . ALA A 1 121 ? -7.449 16.031 2.754 1 97.56 121 ALA A N 1
ATOM 900 C CA . ALA A 1 121 ? -7.516 15.523 1.386 1 97.56 121 ALA A CA 1
ATOM 901 C C . ALA A 1 121 ? -6.125 15.414 0.769 1 97.56 121 ALA A C 1
ATOM 903 O O . ALA A 1 121 ? -5.793 14.406 0.145 1 97.56 121 ALA A O 1
ATOM 904 N N . LEU A 1 122 ? -5.324 16.438 0.93 1 98.44 122 LEU A N 1
ATOM 905 C CA . LEU A 1 122 ? -3.959 16.422 0.418 1 98.44 122 LEU A CA 1
ATOM 906 C C . LEU A 1 122 ? -3.143 15.312 1.068 1 98.44 122 LEU A C 1
ATOM 908 O O . LEU A 1 122 ? -2.406 14.602 0.385 1 98.44 122 LEU A O 1
ATOM 912 N N . MET A 1 123 ? -3.256 15.156 2.336 1 98.44 123 MET A N 1
ATOM 913 C CA . MET A 1 123 ? -2.482 14.156 3.07 1 98.44 123 MET A CA 1
ATOM 914 C C . MET A 1 123 ? -2.865 12.75 2.643 1 98.44 123 MET A C 1
ATOM 916 O O . MET A 1 123 ? -2.014 11.859 2.578 1 98.44 123 MET A O 1
ATOM 920 N N . ASN A 1 124 ? -4.152 12.57 2.342 1 98.31 124 ASN A N 1
ATOM 921 C CA . ASN A 1 124 ? -4.598 11.281 1.842 1 98.31 124 ASN A CA 1
ATOM 922 C C . ASN A 1 124 ? -3.922 10.922 0.521 1 98.31 124 ASN A C 1
ATOM 924 O O . ASN A 1 124 ? -3.35 9.844 0.384 1 98.31 124 ASN A O 1
ATOM 928 N N . VAL A 1 125 ? -3.93 11.828 -0.43 1 98.5 125 VAL A N 1
ATOM 929 C CA . VAL A 1 125 ? -3.371 11.539 -1.747 1 98.5 125 VAL A CA 1
ATOM 930 C C . VAL A 1 125 ? -1.853 11.406 -1.646 1 98.5 125 VAL A C 1
ATOM 932 O O . VAL A 1 125 ? -1.264 10.492 -2.223 1 98.5 125 VAL A O 1
ATOM 935 N N . ALA A 1 126 ? -1.191 12.297 -0.917 1 98.81 126 ALA A N 1
ATOM 936 C CA . ALA A 1 126 ? 0.257 12.242 -0.74 1 98.81 126 ALA A CA 1
ATOM 937 C C . ALA A 1 126 ? 0.67 10.969 -0.01 1 98.81 126 ALA A C 1
ATOM 939 O O . ALA A 1 126 ? 1.702 10.375 -0.324 1 98.81 126 ALA A O 1
ATOM 940 N N . GLY A 1 127 ? -0.111 10.609 1.002 1 98.81 127 GLY A N 1
ATOM 941 C CA . GLY A 1 127 ? 0.151 9.375 1.728 1 98.81 127 GLY A CA 1
ATOM 942 C C . GLY A 1 127 ? 0.075 8.141 0.852 1 98.81 127 GLY A C 1
ATOM 943 O O . GLY A 1 127 ? 0.944 7.266 0.922 1 98.81 127 GLY A O 1
ATOM 944 N N . LEU A 1 128 ? -1.009 8.078 0.049 1 98.88 128 LEU A N 1
ATOM 945 C CA . LEU A 1 128 ? -1.129 6.949 -0.867 1 98.88 128 LEU A CA 1
ATOM 946 C C . LEU A 1 128 ? 0.031 6.93 -1.856 1 98.88 128 LEU A C 1
ATOM 948 O O . LEU A 1 128 ? 0.616 5.871 -2.109 1 98.88 128 LEU A O 1
ATOM 952 N N . TRP A 1 129 ? 0.363 8.078 -2.41 1 98.88 129 TRP A N 1
ATOM 953 C CA . TRP A 1 129 ? 1.488 8.188 -3.33 1 98.88 129 TRP A CA 1
ATOM 954 C C . TRP A 1 129 ? 2.775 7.695 -2.682 1 98.88 129 TRP A C 1
ATOM 956 O O . TRP A 1 129 ? 3.461 6.824 -3.227 1 98.88 129 TRP A O 1
ATOM 966 N N . ALA A 1 130 ? 3.072 8.172 -1.503 1 98.88 130 ALA A N 1
ATOM 967 C CA . ALA A 1 130 ? 4.289 7.793 -0.789 1 98.88 130 ALA A CA 1
ATOM 968 C C . ALA A 1 130 ? 4.316 6.289 -0.514 1 98.88 130 ALA A C 1
ATOM 970 O O . ALA A 1 130 ? 5.383 5.672 -0.523 1 98.88 130 ALA A O 1
ATOM 971 N N . SER A 1 131 ? 3.188 5.695 -0.285 1 98.69 131 SER A N 1
ATOM 972 C CA . SER A 1 131 ? 3.098 4.289 0.106 1 98.69 131 SER A CA 1
ATOM 973 C C . SER A 1 131 ? 3.492 3.371 -1.045 1 98.69 131 SER A C 1
ATOM 975 O O . SER A 1 131 ? 3.99 2.266 -0.821 1 98.69 131 SER A O 1
ATOM 977 N N . ILE A 1 132 ? 3.27 3.799 -2.307 1 98.69 132 ILE A N 1
ATOM 978 C CA . ILE A 1 132 ? 3.516 2.879 -3.412 1 98.69 132 ILE A CA 1
ATOM 979 C C . ILE A 1 132 ? 4.715 3.359 -4.227 1 98.69 132 ILE A C 1
ATOM 981 O O . ILE A 1 132 ? 5.238 2.623 -5.066 1 98.69 132 ILE A O 1
ATOM 985 N N . PHE A 1 133 ? 5.145 4.656 -4.008 1 98.5 133 PHE A N 1
ATOM 986 C CA . PHE A 1 133 ? 6.344 5.191 -4.645 1 98.5 133 PHE A CA 1
ATOM 987 C C . PHE A 1 133 ? 7.594 4.516 -4.094 1 98.5 133 PHE A C 1
ATOM 989 O O . PHE A 1 133 ? 7.898 4.633 -2.906 1 98.5 133 PHE A O 1
ATOM 996 N N . TYR A 1 134 ? 8.281 3.699 -4.961 1 97.19 134 TYR A N 1
ATOM 997 C CA . TYR A 1 134 ? 9.43 2.883 -4.582 1 97.19 134 TYR A CA 1
ATOM 998 C C . TYR A 1 134 ? 9.086 1.948 -3.432 1 97.19 134 TYR A C 1
ATOM 1000 O O . TYR A 1 134 ? 9.906 1.706 -2.549 1 97.19 134 TYR A O 1
ATOM 1008 N N . ARG A 1 135 ? 7.797 1.451 -3.373 1 96.56 135 ARG A N 1
ATOM 1009 C CA . ARG A 1 135 ? 7.285 0.518 -2.375 1 96.56 135 ARG A CA 1
ATOM 1010 C C . ARG A 1 135 ? 7.328 1.129 -0.979 1 96.56 135 ARG A C 1
ATOM 1012 O O . ARG A 1 135 ? 7.531 0.419 0.009 1 96.56 135 ARG A O 1
ATOM 1019 N N . GLY A 1 136 ? 7.25 2.422 -0.959 1 97.56 136 GLY A N 1
ATOM 1020 C CA . GLY A 1 136 ? 7.273 3.141 0.305 1 97.56 136 GLY A CA 1
ATOM 1021 C C . GLY A 1 136 ? 8.367 4.188 0.376 1 97.56 136 GLY A C 1
ATOM 1022 O O . GLY A 1 136 ? 9.555 3.85 0.393 1 97.56 136 GLY A O 1
ATOM 1023 N N . THR A 1 137 ? 8.047 5.398 0.36 1 98.25 137 THR A N 1
ATOM 1024 C CA . THR A 1 137 ? 8.945 6.535 0.501 1 98.25 137 THR A CA 1
ATOM 1025 C C . THR A 1 137 ? 8.695 7.266 1.815 1 98.25 137 THR A C 1
ATOM 1027 O O . THR A 1 137 ? 7.551 7.383 2.256 1 98.25 137 THR A O 1
ATOM 1030 N N . LYS A 1 138 ? 9.766 7.77 2.43 1 98.75 138 LYS A N 1
ATOM 1031 C CA . LYS A 1 138 ? 9.609 8.516 3.672 1 98.75 138 LYS A CA 1
ATOM 1032 C C . LYS A 1 138 ? 8.586 9.641 3.51 1 98.75 138 LYS A C 1
ATOM 1034 O O . LYS A 1 138 ? 8.562 10.32 2.48 1 98.75 138 LYS A O 1
ATOM 1039 N N . LEU A 1 139 ? 7.734 9.805 4.52 1 98.81 139 LEU A N 1
ATOM 1040 C CA . LEU A 1 139 ? 6.625 10.742 4.48 1 98.81 139 LEU A CA 1
ATOM 1041 C C . LEU A 1 139 ? 6.535 11.539 5.781 1 98.81 139 LEU A C 1
ATOM 1043 O O . LEU A 1 139 ? 6.645 10.961 6.871 1 98.81 139 LEU A O 1
ATOM 1047 N N . ILE A 1 140 ? 6.434 12.836 5.688 1 98.88 140 ILE A N 1
ATOM 1048 C CA . ILE A 1 140 ? 6.148 13.695 6.828 1 98.88 140 ILE A CA 1
ATOM 1049 C C . ILE A 1 140 ? 4.859 14.477 6.57 1 98.88 140 ILE A C 1
ATOM 1051 O O . ILE A 1 140 ? 4.664 15.031 5.484 1 98.88 140 ILE A O 1
ATOM 1055 N N . TYR A 1 141 ? 3.975 14.461 7.539 1 98.88 141 TYR A N 1
ATOM 1056 C CA . TYR A 1 141 ? 2.766 15.273 7.473 1 98.88 141 TYR A CA 1
ATOM 1057 C C . TYR A 1 141 ? 2.971 16.609 8.172 1 98.88 141 TYR A C 1
ATOM 1059 O O . TYR A 1 141 ? 3.49 16.656 9.289 1 98.88 141 TYR A O 1
ATOM 1067 N N . VAL A 1 142 ? 2.646 17.672 7.551 1 98.88 142 VAL A N 1
ATOM 1068 C CA . VAL A 1 142 ? 2.512 19.016 8.117 1 98.88 142 VAL A CA 1
ATOM 1069 C C . VAL A 1 142 ? 1.088 19.516 7.91 1 98.88 142 VAL A C 1
ATOM 1071 O O . VAL A 1 142 ? 0.829 20.297 6.996 1 98.88 142 VAL A O 1
ATOM 1074 N N . PRO A 1 143 ? 0.185 19.109 8.805 1 98.69 143 PRO A N 1
ATOM 1075 C CA . PRO A 1 143 ? -1.228 19.453 8.625 1 98.69 143 PRO A CA 1
ATOM 1076 C C . PRO A 1 143 ? -1.504 20.938 8.836 1 98.69 143 PRO A C 1
ATOM 1078 O O . PRO A 1 143 ? -0.901 21.562 9.703 1 98.69 143 PRO A O 1
ATOM 1081 N N . THR A 1 144 ? -2.486 21.453 8.008 1 98.31 144 THR A N 1
ATOM 1082 C CA . THR A 1 144 ? -2.707 22.891 8.062 1 98.31 144 THR A CA 1
ATOM 1083 C C . THR A 1 144 ? -4.152 23.203 8.438 1 98.31 144 THR A C 1
ATOM 1085 O O . THR A 1 144 ? -4.52 24.375 8.602 1 98.31 144 THR A O 1
ATOM 1088 N N . THR A 1 145 ? -5.062 22.25 8.562 1 97.19 145 THR A N 1
ATOM 1089 C CA . THR A 1 145 ? -6.414 22.438 9.078 1 97.19 145 THR A CA 1
ATOM 1090 C C . THR A 1 145 ? -6.574 21.781 10.445 1 97.19 145 THR A C 1
ATOM 1092 O O . THR A 1 145 ? -5.918 20.781 10.742 1 97.19 145 THR A O 1
ATOM 1095 N N . LEU A 1 146 ? -7.453 22.391 11.211 1 95.19 146 LEU A N 1
ATOM 1096 C CA . LEU A 1 146 ? -7.715 21.844 12.539 1 95.19 146 LEU A CA 1
ATOM 1097 C C . LEU A 1 146 ? -8.18 20.391 12.438 1 95.19 146 LEU A C 1
ATOM 1099 O O . LEU A 1 146 ? -7.715 19.547 13.203 1 95.19 146 LEU A O 1
ATOM 1103 N N . LEU A 1 147 ? -9 20.125 11.508 1 95.31 147 LEU A N 1
ATOM 1104 C CA . LEU A 1 147 ? -9.508 18.766 11.336 1 95.31 147 LEU A CA 1
ATOM 1105 C C . LEU A 1 147 ? -8.367 17.797 11.031 1 95.31 147 LEU A C 1
ATOM 1107 O O . LEU A 1 147 ? -8.266 16.734 11.664 1 95.31 147 LEU A O 1
ATOM 1111 N N . ALA A 1 148 ? -7.504 18.141 10.094 1 97.12 148 ALA A N 1
ATOM 1112 C CA . ALA A 1 148 ? -6.406 17.266 9.695 1 97.12 148 ALA A CA 1
ATOM 1113 C C . ALA A 1 148 ? -5.441 17.031 10.859 1 97.12 148 ALA A C 1
ATOM 1115 O O . ALA A 1 148 ? -4.836 15.953 10.969 1 97.12 148 ALA A O 1
ATOM 1116 N N . MET A 1 149 ? -5.289 18 11.734 1 97.5 149 MET A N 1
ATOM 1117 C CA . MET A 1 149 ? -4.332 17.969 12.836 1 97.5 149 MET A CA 1
ATOM 1118 C C . MET A 1 149 ? -4.684 16.859 13.82 1 97.5 149 MET A C 1
ATOM 1120 O O . MET A 1 149 ? -3.818 16.375 14.555 1 97.5 149 MET A O 1
ATOM 1124 N N . HIS A 1 150 ? -5.961 16.406 13.812 1 94.62 150 HIS A N 1
ATOM 1125 C CA . HIS A 1 150 ? -6.309 15.406 14.812 1 94.62 150 HIS A CA 1
ATOM 1126 C C . HIS A 1 150 ? -7.148 14.289 14.203 1 94.62 150 HIS A C 1
ATOM 1128 O O . HIS A 1 150 ? -7.539 13.352 14.906 1 94.62 150 HIS A O 1
ATOM 1134 N N . ASP A 1 151 ? -7.465 14.336 12.961 1 92.31 151 ASP A N 1
ATOM 1135 C CA . ASP A 1 151 ? -8.273 13.289 12.328 1 92.31 151 ASP A CA 1
ATOM 1136 C C . ASP A 1 151 ? -7.426 12.438 11.391 1 92.31 151 ASP A C 1
ATOM 1138 O O . ASP A 1 151 ? -7.062 11.305 11.727 1 92.31 151 ASP A O 1
ATOM 1142 N N . VAL A 1 152 ? -6.945 13.039 10.289 1 92.06 152 VAL A N 1
ATOM 1143 C CA . VAL A 1 152 ? -6.137 12.305 9.312 1 92.06 152 VAL A CA 1
ATOM 1144 C C . VAL A 1 152 ? -4.828 11.867 9.961 1 92.06 152 VAL A C 1
ATOM 1146 O O . VAL A 1 152 ? -4.32 10.773 9.68 1 92.06 152 VAL A O 1
ATOM 1149 N N . THR A 1 153 ? -4.293 12.617 10.891 1 94.62 153 THR A N 1
ATOM 1150 C CA . THR A 1 153 ? -3.018 12.32 11.539 1 94.62 153 THR A CA 1
ATOM 1151 C C . THR A 1 153 ? -3.168 11.164 12.516 1 94.62 153 THR A C 1
ATOM 1153 O O . THR A 1 153 ? -2.176 10.547 12.914 1 94.62 153 THR A O 1
ATOM 1156 N N . THR A 1 154 ? -4.332 10.875 12.938 1 92 154 THR A N 1
ATOM 1157 C CA . THR A 1 154 ? -4.559 9.789 13.891 1 92 154 THR A CA 1
ATOM 1158 C C . THR A 1 154 ? -5.059 8.539 13.172 1 92 154 THR A C 1
ATOM 1160 O O . THR A 1 154 ? -5.758 7.715 13.773 1 92 154 THR A O 1
ATOM 1163 N N . SER A 1 155 ? -4.789 8.422 11.969 1 91 155 SER A N 1
ATOM 1164 C CA . SER A 1 155 ? -5.125 7.262 11.148 1 91 155 SER A CA 1
ATOM 1165 C C . SER A 1 155 ? -3.992 6.906 10.195 1 91 155 SER A C 1
ATOM 1167 O O . SER A 1 155 ? -3.262 7.789 9.734 1 91 155 SER A O 1
ATOM 1169 N N . LEU A 1 156 ? -3.826 5.648 9.938 1 93.56 156 LEU A N 1
ATOM 1170 C CA . LEU A 1 156 ? -2.842 5.223 8.953 1 93.56 156 LEU A CA 1
ATOM 1171 C C . LEU A 1 156 ? -3.471 5.121 7.566 1 93.56 156 LEU A C 1
ATOM 1173 O O . LEU A 1 156 ? -2.779 4.84 6.586 1 93.56 156 LEU A O 1
ATOM 1177 N N . LYS A 1 157 ? -4.777 5.426 7.484 1 94.19 157 LYS A N 1
ATOM 1178 C CA . LYS A 1 157 ? -5.504 5.262 6.23 1 94.19 157 LYS A CA 1
ATOM 1179 C C . LYS A 1 157 ? -5.168 6.383 5.25 1 94.19 157 LYS A C 1
ATOM 1181 O O . LYS A 1 157 ? -5.137 7.555 5.629 1 94.19 157 LYS A O 1
ATOM 1186 N N . THR A 1 158 ? -4.816 6.016 4.055 1 97.38 158 THR A N 1
ATOM 1187 C CA . THR A 1 158 ? -4.734 6.914 2.91 1 97.38 158 THR A CA 1
ATOM 1188 C C . THR A 1 158 ? -5.824 6.598 1.89 1 97.38 158 THR A C 1
ATOM 1190 O O . THR A 1 158 ? -6.461 5.543 1.961 1 97.38 158 THR A O 1
ATOM 1193 N N . SER A 1 159 ? -6.098 7.562 0.957 1 97 159 SER A N 1
ATOM 1194 C CA . SER A 1 159 ? -7.152 7.211 0.013 1 97 159 SER A CA 1
ATOM 1195 C C . SER A 1 159 ? -7.262 8.242 -1.104 1 97 159 SER A C 1
ATOM 1197 O O . SER A 1 159 ? -6.812 9.383 -0.949 1 97 159 SER A O 1
ATOM 1199 N N . ILE A 1 160 ? -7.766 7.809 -2.156 1 98.06 160 ILE A N 1
ATOM 1200 C CA . ILE A 1 160 ? -8.328 8.648 -3.209 1 98.06 160 ILE A CA 1
ATOM 1201 C C . ILE A 1 160 ? -9.727 8.141 -3.58 1 98.06 160 ILE A C 1
ATOM 1203 O O . ILE A 1 160 ? -10.164 7.102 -3.082 1 98.06 160 ILE A O 1
ATOM 1207 N N . CYS A 1 161 ? -10.383 8.984 -4.34 1 96.31 161 CYS A N 1
ATOM 1208 C CA . CYS A 1 161 ? -11.758 8.688 -4.73 1 96.31 161 CYS A CA 1
ATOM 1209 C C . CYS A 1 161 ? -11.828 8.281 -6.195 1 96.31 161 CYS A C 1
ATOM 1211 O O . CYS A 1 161 ? -11.141 8.859 -7.039 1 96.31 161 CYS A O 1
ATOM 1213 N N . SER A 1 162 ? -12.602 7.262 -6.469 1 93.38 162 SER A N 1
ATOM 1214 C CA . SER A 1 162 ? -12.789 6.805 -7.84 1 93.38 162 SER A CA 1
ATOM 1215 C C . SER A 1 162 ? -14.258 6.473 -8.117 1 93.38 162 SER A C 1
ATOM 1217 O O . SER A 1 162 ? -14.945 5.93 -7.254 1 93.38 162 SER A O 1
ATOM 1219 N N . GLN A 1 163 ? -14.719 6.844 -9.383 1 89.69 163 GLN A N 1
ATOM 1220 C CA . GLN A 1 163 ? -16.031 6.496 -9.922 1 89.69 163 GLN A CA 1
ATOM 1221 C C . GLN A 1 163 ? -17.141 6.949 -8.984 1 89.69 163 GLN A C 1
ATOM 1223 O O . GLN A 1 163 ? -18.062 6.184 -8.688 1 89.69 163 GLN A O 1
ATOM 1228 N N . GLY A 1 164 ? -17 8.062 -8.445 1 85.94 164 GLY A N 1
ATOM 1229 C CA . GLY A 1 164 ? -18.047 8.648 -7.633 1 85.94 164 GLY A CA 1
ATOM 1230 C C . GLY A 1 164 ? -18.094 8.094 -6.223 1 85.94 164 GLY A C 1
ATOM 1231 O O . GLY A 1 164 ? -18.953 8.484 -5.422 1 85.94 164 GLY A O 1
ATOM 1232 N N . ARG A 1 165 ? -17.266 7.184 -5.93 1 89.25 165 ARG A N 1
ATOM 1233 C CA . ARG A 1 165 ? -17.188 6.633 -4.578 1 89.25 165 ARG A CA 1
ATOM 1234 C C . ARG A 1 165 ? -16.031 7.258 -3.801 1 89.25 165 ARG A C 1
ATOM 1236 O O . ARG A 1 165 ? -14.961 7.496 -4.355 1 89.25 165 ARG A O 1
ATOM 1243 N N . LYS A 1 166 ? -16.25 7.438 -2.545 1 91.19 166 LYS A N 1
ATOM 1244 C CA . LYS A 1 166 ? -15.273 8.125 -1.719 1 91.19 166 LYS A CA 1
ATOM 1245 C C . LYS A 1 166 ? -14.305 7.141 -1.075 1 91.19 166 LYS A C 1
ATOM 1247 O O . LYS A 1 166 ? -14.719 6.105 -0.555 1 91.19 166 LYS A O 1
ATOM 1252 N N . ASN A 1 167 ? -13.07 7.457 -1.161 1 93.56 167 ASN A N 1
ATOM 1253 C CA . ASN A 1 167 ? -12 6.809 -0.417 1 93.56 167 ASN A CA 1
ATOM 1254 C C . ASN A 1 167 ? -11.953 5.309 -0.694 1 93.56 167 ASN A C 1
ATOM 1256 O O . ASN A 1 167 ? -11.703 4.512 0.214 1 93.56 167 ASN A O 1
ATOM 1260 N N . ASN A 1 168 ? -12.172 4.887 -1.969 1 95.38 168 ASN A N 1
ATOM 1261 C CA . ASN A 1 168 ? -12.281 3.461 -2.256 1 95.38 168 ASN A CA 1
ATOM 1262 C C . ASN A 1 168 ? -10.969 2.898 -2.797 1 95.38 168 ASN A C 1
ATOM 1264 O O . ASN A 1 168 ? -10.859 1.695 -3.039 1 95.38 168 ASN A O 1
ATOM 1268 N N . ILE A 1 169 ? -10 3.711 -2.998 1 98.25 169 ILE A N 1
ATOM 1269 C CA . ILE A 1 169 ? -8.641 3.301 -3.316 1 98.25 169 ILE A CA 1
ATOM 1270 C C . ILE A 1 169 ? -7.676 3.859 -2.273 1 98.25 169 ILE A C 1
ATOM 1272 O O . ILE A 1 169 ? -7.723 5.047 -1.943 1 98.25 169 ILE A O 1
ATOM 1276 N N . GLY A 1 170 ? -6.832 3.035 -1.699 1 98.19 170 GLY A N 1
ATOM 1277 C CA . GLY A 1 170 ? -5.918 3.531 -0.682 1 98.19 170 GLY A CA 1
ATOM 1278 C C . GLY A 1 170 ? -5.051 2.443 -0.076 1 98.19 170 GLY A C 1
ATOM 1279 O O . GLY A 1 170 ? -4.969 1.337 -0.614 1 98.19 170 GLY A O 1
ATOM 1280 N N . SER A 1 171 ? -4.355 2.805 0.968 1 97.56 171 SER A N 1
ATOM 1281 C CA . SER A 1 171 ? -3.473 1.925 1.726 1 97.56 171 SER A CA 1
ATOM 1282 C C . SER A 1 171 ? -3.393 2.348 3.189 1 97.56 171 SER A C 1
ATOM 1284 O O . SER A 1 171 ? -4.051 3.307 3.6 1 97.56 171 SER A O 1
ATOM 1286 N N . TYR A 1 172 ? -2.822 1.545 3.975 1 95.12 172 TYR A N 1
ATOM 1287 C CA . TYR A 1 172 ? -2.377 1.925 5.309 1 95.12 172 TYR A CA 1
ATOM 1288 C C . TYR A 1 172 ? -0.89 2.256 5.316 1 95.12 172 TYR A C 1
ATOM 1290 O O . TYR A 1 172 ? -0.061 1.424 4.941 1 95.12 172 TYR A O 1
ATOM 1298 N N . TYR A 1 173 ? -0.552 3.439 5.648 1 96.94 173 TYR A N 1
ATOM 1299 C CA . TYR A 1 173 ? 0.84 3.865 5.547 1 96.94 173 TYR A CA 1
ATOM 1300 C C . TYR A 1 173 ? 1.192 4.844 6.664 1 96.94 173 TYR A C 1
ATOM 1302 O O . TYR A 1 173 ? 0.468 5.812 6.898 1 96.94 173 TYR A O 1
ATOM 1310 N N . ALA A 1 174 ? 2.271 4.613 7.352 1 96.81 174 ALA A N 1
ATOM 1311 C CA . ALA A 1 174 ? 2.688 5.445 8.477 1 96.81 174 ALA A CA 1
ATOM 1312 C C . ALA A 1 174 ? 3.717 6.484 8.039 1 96.81 174 ALA A C 1
ATOM 1314 O O . ALA A 1 174 ? 4.746 6.141 7.449 1 96.81 174 ALA A O 1
ATOM 1315 N N . PRO A 1 175 ? 3.412 7.77 8.258 1 98.12 175 PRO A N 1
ATOM 1316 C CA . PRO A 1 175 ? 4.5 8.742 8.109 1 98.12 175 PRO A CA 1
ATOM 1317 C C . PRO A 1 175 ? 5.605 8.547 9.148 1 98.12 175 PRO A C 1
ATOM 1319 O O . PRO A 1 175 ? 5.398 7.863 10.156 1 98.12 175 PRO A O 1
ATOM 1322 N N . ILE A 1 176 ? 6.727 9.133 8.852 1 98.25 176 ILE A N 1
ATOM 1323 C CA . ILE A 1 176 ? 7.824 8.961 9.797 1 98.25 176 ILE A CA 1
ATOM 1324 C C . ILE A 1 176 ? 7.738 10.031 10.883 1 98.25 176 ILE A C 1
ATOM 1326 O O . ILE A 1 176 ? 8.391 9.922 11.922 1 98.25 176 ILE A O 1
ATOM 1330 N N . ALA A 1 177 ? 6.93 11.078 10.633 1 98.56 177 ALA A N 1
ATOM 1331 C CA . ALA A 1 177 ? 6.691 12.109 11.633 1 98.56 177 ALA A CA 1
ATOM 1332 C C . ALA A 1 177 ? 5.461 12.938 11.281 1 98.56 177 ALA A C 1
ATOM 1334 O O . ALA A 1 177 ? 5.074 13.023 10.109 1 98.56 177 ALA A O 1
ATOM 1335 N N . ILE A 1 178 ? 4.836 13.484 12.258 1 98.69 178 ILE A N 1
ATOM 1336 C CA . ILE A 1 178 ? 3.734 14.438 12.141 1 98.69 178 ILE A CA 1
ATOM 1337 C C . ILE A 1 178 ? 4.102 15.75 12.828 1 98.69 178 ILE A C 1
ATOM 1339 O O . ILE A 1 178 ? 4.344 15.773 14.039 1 98.69 178 ILE A O 1
ATOM 1343 N N . LEU A 1 179 ? 4.199 16.844 12.062 1 98.81 179 LEU A N 1
ATOM 1344 C CA . LEU A 1 179 ? 4.629 18.125 12.586 1 98.81 179 LEU A CA 1
ATOM 1345 C C . LEU A 1 179 ? 3.486 19.141 12.547 1 98.81 179 LEU A C 1
ATOM 1347 O O . LEU A 1 179 ? 3.105 19.609 11.477 1 98.81 179 LEU A O 1
ATOM 1351 N N . ILE A 1 180 ? 2.988 19.469 13.719 1 98.44 180 ILE A N 1
ATOM 1352 C CA . ILE A 1 180 ? 1.78 20.281 13.805 1 98.44 180 ILE A CA 1
ATOM 1353 C C . ILE A 1 180 ? 2.135 21.688 14.297 1 98.44 180 ILE A C 1
ATOM 1355 O O . ILE A 1 180 ? 2.594 21.859 15.43 1 98.44 180 ILE A O 1
ATOM 1359 N N . ASP A 1 181 ? 1.995 22.672 13.461 1 98.25 181 ASP A N 1
ATOM 1360 C CA . ASP A 1 181 ? 2.021 24.078 13.812 1 98.25 181 ASP A CA 1
ATOM 1361 C C . ASP A 1 181 ? 0.61 24.656 13.883 1 98.25 181 ASP A C 1
ATOM 1363 O O . ASP A 1 181 ? -0.005 24.938 12.852 1 98.25 181 ASP A O 1
ATOM 1367 N N . VAL A 1 182 ? 0.144 24.953 15.086 1 96.56 182 VAL A N 1
ATOM 1368 C CA . VAL A 1 182 ? -1.242 25.344 15.32 1 96.56 182 VAL A CA 1
ATOM 1369 C C . VAL A 1 182 ? -1.495 26.719 14.727 1 96.56 182 VAL A C 1
ATOM 1371 O O . VAL A 1 182 ? -2.645 27.109 14.516 1 96.56 182 VAL A O 1
ATOM 1374 N N . ALA A 1 183 ? -0.429 27.438 14.414 1 96.06 183 ALA A N 1
ATOM 1375 C CA . ALA A 1 183 ? -0.544 28.797 13.891 1 96.06 183 ALA A CA 1
ATOM 1376 C C . ALA A 1 183 ? -1.276 28.812 12.555 1 96.06 183 ALA A C 1
ATOM 1378 O O . ALA A 1 183 ? -1.825 29.844 12.148 1 96.06 183 ALA A O 1
ATOM 1379 N N . PHE A 1 184 ? -1.294 27.625 11.844 1 97.06 184 PHE A N 1
ATOM 1380 C CA . PHE A 1 184 ? -1.985 27.562 10.562 1 97.06 184 PHE A CA 1
ATOM 1381 C C . PHE A 1 184 ? -3.482 27.797 10.742 1 97.06 184 PHE A C 1
ATOM 1383 O O . PHE A 1 184 ? -4.172 28.188 9.805 1 97.06 184 PHE A O 1
ATOM 1390 N N . CYS A 1 185 ? -4.023 27.625 11.92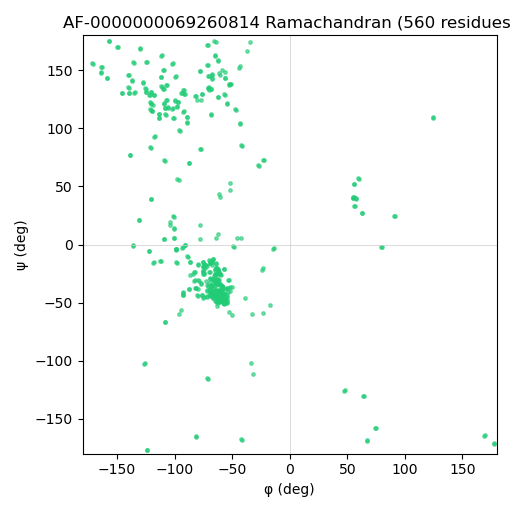2 1 95.19 185 CYS A N 1
ATOM 1391 C CA . CYS A 1 185 ? -5.449 27.766 12.188 1 95.19 185 CYS A CA 1
ATOM 1392 C C . CYS A 1 185 ? -5.867 29.219 12.133 1 95.19 185 CYS A C 1
ATOM 1394 O O . CYS A 1 185 ? -7.055 29.531 12 1 95.19 185 CYS A O 1
ATOM 1396 N N . ARG A 1 186 ? -4.883 30.156 12.242 1 93.5 186 ARG A N 1
ATOM 1397 C CA . ARG A 1 186 ? -5.176 31.578 12.258 1 93.5 186 ARG A CA 1
ATOM 1398 C C . ARG A 1 186 ? -5.758 32.031 10.922 1 93.5 186 ARG A C 1
ATOM 1400 O O . ARG A 1 186 ? -6.465 33.031 10.852 1 93.5 186 ARG A O 1
ATOM 1407 N N . THR A 1 187 ? -5.43 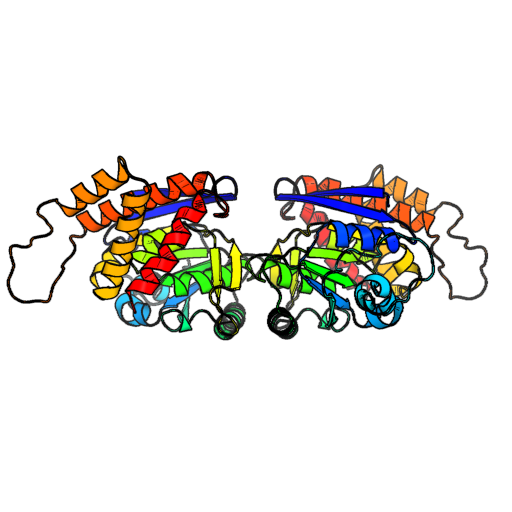31.281 9.875 1 94.56 187 THR A N 1
ATOM 1408 C CA . THR A 1 187 ? -5.867 31.703 8.547 1 94.56 187 THR A CA 1
ATOM 1409 C C . THR A 1 187 ? -6.961 30.766 8.023 1 94.56 187 THR A C 1
ATOM 1411 O O . THR A 1 187 ? -7.41 30.922 6.883 1 94.56 187 THR A O 1
ATOM 1414 N N . LEU A 1 188 ? -7.398 29.844 8.82 1 93.12 188 LEU A N 1
ATOM 1415 C CA . LEU A 1 188 ? -8.445 28.922 8.391 1 93.12 188 LEU A CA 1
ATOM 1416 C C . LEU A 1 188 ? -9.789 29.641 8.297 1 93.12 188 LEU A C 1
ATOM 1418 O O . LEU A 1 188 ? -10.164 30.391 9.203 1 93.12 188 LEU A O 1
ATOM 1422 N N . PRO A 1 189 ? -10.469 29.375 7.191 1 91.62 189 PRO A N 1
ATOM 1423 C CA . PRO A 1 189 ? -11.844 29.891 7.176 1 91.62 189 PRO A CA 1
ATOM 1424 C C . PRO A 1 189 ? -12.68 29.344 8.336 1 91.62 189 PRO A C 1
ATOM 1426 O O . PRO A 1 189 ? -12.469 28.219 8.781 1 91.62 189 PRO A O 1
ATOM 1429 N N . ARG A 1 190 ? -13.602 30.109 8.75 1 88.25 190 ARG A N 1
ATOM 1430 C CA . ARG A 1 190 ? -14.414 29.797 9.914 1 88.25 190 ARG A CA 1
ATOM 1431 C C . ARG A 1 190 ? -15.086 28.438 9.773 1 88.25 190 ARG A C 1
ATOM 1433 O O . ARG A 1 190 ? -15.047 27.625 10.695 1 88.25 190 ARG A O 1
ATOM 1440 N N . PRO A 1 191 ? -15.672 28.172 8.633 1 87.94 191 PRO A N 1
ATOM 1441 C CA . PRO A 1 191 ? -16.328 26.875 8.516 1 87.94 191 PRO A CA 1
ATOM 1442 C C . PRO A 1 191 ? -15.367 25.703 8.727 1 87.94 191 PRO A C 1
ATOM 1444 O O . PRO A 1 191 ? -15.75 24.688 9.305 1 87.94 191 PRO A O 1
ATOM 1447 N N . GLU A 1 192 ? -14.156 25.828 8.242 1 90.88 192 GLU A N 1
ATOM 1448 C CA . GLU A 1 192 ? -13.164 24.781 8.406 1 90.88 192 GLU A CA 1
ATOM 1449 C C . GLU A 1 192 ? -12.727 24.656 9.867 1 90.88 192 GLU A C 1
ATOM 1451 O O . GLU A 1 192 ? -12.5 23.547 10.359 1 90.88 192 GLU A O 1
ATOM 1456 N N . LEU A 1 193 ? -12.594 25.75 10.461 1 89.81 193 LEU A N 1
ATOM 1457 C CA . LEU A 1 193 ? -12.258 25.75 11.883 1 89.81 193 LEU A CA 1
ATOM 1458 C C . LEU A 1 193 ? -13.344 25.062 12.695 1 89.81 193 LEU A C 1
ATOM 1460 O O . LEU A 1 193 ? -13.047 24.219 13.547 1 89.81 193 LEU A O 1
ATOM 1464 N N . PHE A 1 194 ? -14.547 25.328 12.383 1 87 194 PHE A N 1
ATOM 1465 C CA . PHE A 1 194 ? -15.672 24.766 13.117 1 87 194 PHE A CA 1
ATOM 1466 C C . PHE A 1 194 ? -15.82 23.281 12.82 1 87 194 PHE A C 1
ATOM 1468 O O . PHE A 1 194 ? -16.219 22.5 13.695 1 87 194 PHE A O 1
ATOM 1475 N N . SER A 1 195 ? -15.523 22.953 11.602 1 89.19 195 SER A N 1
ATOM 1476 C CA . SER A 1 195 ? -15.523 21.531 11.273 1 89.19 195 SER A CA 1
ATOM 1477 C C . SER A 1 195 ? -14.555 20.766 12.164 1 89.19 195 SER A C 1
ATOM 1479 O O . SER A 1 195 ? -14.898 19.703 12.695 1 89.19 195 SER A O 1
ATOM 1481 N N . GLY A 1 196 ? -13.375 21.25 12.32 1 91.62 196 GLY A N 1
ATOM 1482 C CA . GLY A 1 196 ? -12.391 20.641 13.195 1 91.62 196 GLY A CA 1
ATOM 1483 C C . GLY A 1 196 ? -12.828 20.594 14.648 1 91.62 196 GLY A C 1
ATOM 1484 O O . GLY A 1 196 ? -12.672 19.578 15.328 1 91.62 196 GLY A O 1
ATOM 1485 N N . LEU A 1 197 ? -13.422 21.688 15.039 1 87.69 197 LEU A N 1
ATOM 1486 C CA . LEU A 1 197 ? -13.891 21.781 16.422 1 87.69 197 LEU A CA 1
ATOM 1487 C C . LEU A 1 197 ? -15.039 20.828 16.672 1 87.69 197 LEU A C 1
ATOM 1489 O O . LEU A 1 197 ? -15.117 20.203 17.734 1 87.69 197 LEU A O 1
ATOM 1493 N N . GLY A 1 198 ? -15.914 20.844 15.727 1 86.44 198 GLY A N 1
ATOM 1494 C CA . GLY A 1 198 ? -17.031 19.938 15.844 1 86.44 198 GLY A CA 1
ATOM 1495 C C . GLY A 1 198 ? -16.625 18.5 16.031 1 86.44 198 GLY A C 1
ATOM 1496 O O . GLY A 1 198 ? -17.188 17.781 16.875 1 86.44 198 GLY A O 1
ATOM 1497 N N . GLU A 1 199 ? -15.656 18.062 15.273 1 89.19 199 GLU A N 1
ATOM 1498 C CA . GLU A 1 199 ? -15.172 16.703 15.383 1 89.19 199 GLU A CA 1
ATOM 1499 C C . GLU A 1 199 ? -14.5 16.453 16.734 1 89.19 199 GLU A C 1
ATOM 1501 O O . GLU A 1 199 ? -14.641 15.383 17.312 1 89.19 199 GLU A O 1
ATOM 1506 N N . LEU A 1 200 ? -13.773 17.406 17.234 1 88.19 200 LEU A N 1
ATOM 1507 C CA . LEU A 1 200 ? -13.164 17.297 18.562 1 88.19 200 LEU A CA 1
ATOM 1508 C C . LEU A 1 200 ? -14.234 17.125 19.641 1 88.19 200 LEU A C 1
ATOM 1510 O O . LEU A 1 200 ? -14.094 16.297 20.531 1 88.19 200 LEU A O 1
ATOM 1514 N N . ALA A 1 201 ? -15.227 17.922 19.469 1 85.25 201 ALA A N 1
ATOM 1515 C CA . ALA A 1 201 ? -16.328 17.859 20.438 1 85.25 201 ALA A CA 1
ATOM 1516 C C . ALA A 1 201 ? -17.031 16.516 20.406 1 85.25 201 ALA A C 1
ATOM 1518 O O . ALA A 1 201 ? -17.328 15.93 21.453 1 85.25 201 ALA A O 1
ATOM 1519 N N . LYS A 1 202 ? -17.25 16.125 19.25 1 85.56 202 LYS A N 1
ATOM 1520 C CA . LYS A 1 202 ? -17.891 14.828 19.047 1 85.56 202 LYS A CA 1
ATOM 1521 C C . LYS A 1 202 ? -17.094 13.711 19.719 1 85.56 202 LYS A C 1
ATOM 1523 O O . LYS A 1 202 ? -17.656 12.898 20.453 1 85.56 202 LYS A O 1
ATOM 1528 N N . ASN A 1 203 ? -15.812 13.656 19.453 1 85.19 203 ASN A N 1
ATOM 1529 C CA . ASN A 1 203 ? -14.953 12.617 20.016 1 85.19 203 ASN A CA 1
ATOM 1530 C C . ASN A 1 203 ? -14.891 12.711 21.547 1 85.19 203 ASN A C 1
ATOM 1532 O O . ASN A 1 203 ? -14.883 11.688 22.234 1 85.19 203 ASN A O 1
ATOM 1536 N N . ALA A 1 204 ? -14.828 13.875 22.031 1 83.25 204 ALA A N 1
ATOM 1537 C CA . ALA A 1 204 ? -14.828 14.086 23.484 1 83.25 204 ALA A CA 1
ATOM 1538 C C . ALA A 1 204 ? -16.125 13.57 24.109 1 83.25 204 ALA A C 1
ATOM 1540 O O . ALA A 1 204 ? -16.094 12.938 25.172 1 83.25 204 ALA A O 1
ATOM 1541 N N . ALA A 1 205 ? -17.172 13.852 23.469 1 83.62 205 ALA A N 1
ATOM 1542 C CA . ALA A 1 205 ? -18.484 13.43 23.969 1 83.62 205 ALA A CA 1
ATOM 1543 C C . ALA A 1 205 ? -18.609 11.906 23.938 1 83.62 205 ALA A C 1
ATOM 1545 O O . ALA A 1 205 ? -19.156 11.312 24.875 1 83.62 205 ALA A O 1
ATOM 1546 N N . LEU A 1 206 ? -18.156 11.344 22.859 1 81.31 206 LEU A N 1
ATOM 1547 C CA . LEU A 1 206 ? -18.25 9.898 22.672 1 81.31 206 LEU A CA 1
ATOM 1548 C C . LEU A 1 206 ? -17.422 9.172 23.734 1 81.31 206 LEU A C 1
ATOM 1550 O O . LEU A 1 206 ? -17.828 8.133 24.25 1 81.31 206 LEU A O 1
ATOM 1554 N N . LEU A 1 207 ? -16.25 9.648 24.078 1 82.88 207 LEU A N 1
ATOM 1555 C CA . LEU A 1 207 ? -15.352 8.977 25.016 1 82.88 207 LEU A CA 1
ATOM 1556 C C . LEU A 1 207 ? -15.742 9.297 26.453 1 82.88 207 LEU A C 1
ATOM 1558 O O . LEU A 1 207 ? -15.555 8.469 27.344 1 82.88 207 LEU A O 1
ATOM 1562 N N . GLY A 1 208 ? -16.281 10.477 26.641 1 80.56 208 GLY A N 1
ATOM 1563 C CA . GLY A 1 208 ? -16.703 10.883 27.984 1 80.56 208 GLY A CA 1
ATOM 1564 C C . GLY A 1 208 ? -15.555 11.062 28.953 1 80.56 208 GLY A C 1
ATOM 1565 O O . GLY A 1 208 ? -14.422 11.344 28.531 1 80.56 208 GLY A O 1
ATOM 1566 N N . GLY A 1 209 ? -15.898 11.203 30.203 1 83.69 209 GLY A N 1
ATOM 1567 C CA . GLY A 1 209 ? -14.906 11.258 31.281 1 83.69 209 GLY A CA 1
ATOM 1568 C C . GLY A 1 209 ? -13.992 12.461 31.188 1 83.69 209 GLY A C 1
ATOM 1569 O O . GLY A 1 209 ? -14.469 13.594 31.047 1 83.69 209 GLY A O 1
ATOM 1570 N N . LYS A 1 210 ? -12.703 12.125 31.281 1 81.88 210 LYS A N 1
ATOM 1571 C CA . LYS A 1 210 ? -11.711 13.195 31.328 1 81.88 210 LYS A CA 1
ATOM 1572 C C . LYS A 1 210 ? -11.68 13.977 30.016 1 81.88 210 LYS A C 1
ATOM 1574 O O . LYS A 1 210 ? -11.352 15.164 30 1 81.88 210 LYS A O 1
ATOM 1579 N N . HIS A 1 211 ? -12.039 13.352 28.969 1 82.12 211 HIS A N 1
ATOM 1580 C CA . HIS A 1 211 ? -11.984 14.023 27.688 1 82.12 211 HIS A CA 1
ATOM 1581 C C . HIS A 1 211 ? -13.133 15.008 27.531 1 82.12 211 HIS A C 1
ATOM 1583 O O . HIS A 1 211 ? -12.93 16.141 27.078 1 82.12 211 HIS A O 1
ATOM 1589 N N . ALA A 1 212 ? -14.297 14.609 27.922 1 84.12 212 ALA A N 1
ATOM 1590 C CA . ALA A 1 212 ? -15.438 15.508 27.875 1 84.12 212 ALA A CA 1
ATOM 1591 C C . ALA A 1 212 ? -15.25 16.703 28.812 1 84.12 212 ALA A C 1
ATOM 1593 O O . ALA A 1 212 ? -15.516 17.844 28.438 1 84.12 212 ALA A O 1
ATOM 1594 N N . GLU A 1 213 ? -14.812 16.359 29.953 1 85.19 213 GLU A N 1
ATOM 1595 C CA . GLU A 1 213 ? -14.578 17.406 30.922 1 85.19 213 GLU A CA 1
ATOM 1596 C C . GLU A 1 213 ? -13.461 18.344 30.469 1 85.19 213 GLU A C 1
ATOM 1598 O O . GLU A 1 213 ? -13.57 19.562 30.625 1 85.19 213 GLU A O 1
ATOM 1603 N N . GLY A 1 214 ? -12.461 17.766 29.984 1 79.75 214 GLY A N 1
ATOM 1604 C CA . GLY A 1 214 ? -11.367 18.578 29.469 1 79.75 214 GLY A CA 1
ATOM 1605 C C . GLY A 1 214 ? -11.781 19.5 28.344 1 79.75 214 GLY A C 1
ATOM 1606 O O . GLY A 1 214 ? -11.375 20.656 28.312 1 79.75 214 GLY A O 1
ATOM 1607 N N . PHE A 1 215 ? -12.586 19 27.5 1 82.56 215 PHE A N 1
ATOM 1608 C CA . PHE A 1 215 ? -13.078 19.781 26.375 1 82.56 215 PHE A CA 1
ATOM 1609 C C . PHE A 1 215 ? -13.93 20.953 26.875 1 82.56 215 PHE A C 1
ATOM 1611 O O . PHE A 1 215 ? -13.758 22.078 26.422 1 82.56 215 PHE A O 1
ATOM 1618 N N . ARG A 1 216 ? -14.766 20.703 27.797 1 80.88 216 ARG A N 1
ATOM 1619 C CA . ARG A 1 216 ? -15.625 21.734 28.359 1 80.88 216 ARG A CA 1
ATOM 1620 C C . ARG A 1 216 ? -14.789 22.812 29.062 1 80.88 216 ARG A C 1
ATOM 1622 O O . ARG A 1 216 ? -15.047 24.016 28.891 1 80.88 216 ARG A O 1
ATOM 1629 N N . THR A 1 217 ? -13.875 22.328 29.781 1 81.56 217 THR A N 1
ATOM 1630 C CA . THR A 1 217 ? -13.016 23.25 30.5 1 81.56 217 THR A CA 1
ATOM 1631 C C . THR A 1 217 ? -12.234 24.141 29.547 1 81.56 217 THR A C 1
ATOM 1633 O O . THR A 1 217 ? -12.102 25.344 29.781 1 81.56 217 THR A O 1
ATOM 1636 N N . ALA A 1 218 ? -11.758 23.531 28.531 1 77.38 218 ALA A N 1
ATOM 1637 C CA . ALA A 1 218 ? -10.984 24.281 27.547 1 77.38 218 ALA A CA 1
ATOM 1638 C C . ALA A 1 218 ? -11.852 25.328 26.859 1 77.38 218 ALA A C 1
ATOM 1640 O O . ALA A 1 218 ? -11.383 26.438 26.562 1 77.38 218 ALA A O 1
ATOM 1641 N N . LEU A 1 219 ? -13.109 25 26.703 1 75.44 219 LEU A N 1
ATOM 1642 C CA . LEU A 1 219 ? -14.016 25.906 26.016 1 75.44 219 LEU A CA 1
ATOM 1643 C C . LEU A 1 219 ? -14.477 27.016 26.953 1 75.44 219 LEU A C 1
ATOM 1645 O O . LEU A 1 219 ? -14.836 28.109 26.484 1 75.44 219 LEU A O 1
ATOM 1649 N N . SER A 1 220 ? -14.711 26.625 28.234 1 68.5 220 SER A N 1
ATOM 1650 C CA . SER A 1 220 ? -15.227 27.578 29.219 1 68.5 220 SER A CA 1
ATOM 1651 C C . SER A 1 220 ? -14.18 28.625 29.562 1 68.5 220 SER A C 1
ATOM 1653 O O . SER A 1 220 ? -14.516 29.719 30.031 1 68.5 220 SER A O 1
ATOM 1655 N N . SER A 1 221 ? -13.086 28.141 29.609 1 55.25 221 SER A N 1
ATOM 1656 C CA . SER A 1 221 ? -12.102 29.172 29.969 1 55.25 221 SER A CA 1
ATOM 1657 C C . SER A 1 221 ? -12.352 30.469 29.219 1 55.25 221 SER A C 1
ATOM 1659 O O . SER A 1 221 ? -12.867 30.453 28.094 1 55.25 221 SER A O 1
ATOM 1661 N N . ASP A 1 222 ? -12.953 31.484 30.016 1 48.06 222 ASP A N 1
ATOM 1662 C CA . ASP A 1 222 ? -13.43 32.844 29.75 1 48.06 222 ASP A CA 1
ATOM 1663 C C . ASP A 1 222 ? -12.922 33.344 28.406 1 48.06 222 ASP A C 1
ATOM 1665 O O . ASP A 1 222 ? -13.18 34.5 28.031 1 48.06 222 ASP A O 1
ATOM 1669 N N . ARG A 1 223 ? -12.086 32.5 27.734 1 49.34 223 ARG A N 1
ATOM 1670 C CA . ARG A 1 223 ? -11.391 33.188 26.656 1 49.34 223 ARG A CA 1
ATOM 1671 C C . ARG A 1 223 ? -12.195 33.156 25.359 1 49.34 223 ARG A C 1
ATOM 1673 O O . ARG A 1 223 ? -11.68 33.469 24.281 1 49.34 223 ARG A O 1
ATOM 1680 N N . ILE A 1 224 ? -13.367 32.188 25.516 1 48.72 224 ILE A N 1
ATOM 1681 C CA . ILE A 1 224 ? -14.234 32.562 24.406 1 48.72 224 ILE A CA 1
ATOM 1682 C C . ILE A 1 224 ? -14.68 34 24.562 1 48.72 224 ILE A C 1
ATOM 1684 O O . ILE A 1 224 ? -15.453 34.344 25.469 1 48.72 224 ILE A O 1
ATOM 1688 N N . ASN A 1 225 ? -13.898 34.875 24.891 1 42.09 225 ASN A N 1
ATOM 1689 C CA . ASN A 1 225 ? -14.297 36.25 25.031 1 42.09 225 ASN A CA 1
ATOM 1690 C C . ASN A 1 225 ? -15.547 36.562 24.203 1 42.09 225 ASN A C 1
ATOM 1692 O O . ASN A 1 225 ? -15.477 36.719 22.984 1 42.09 225 ASN A O 1
ATOM 1696 N N . ALA A 1 226 ? -16.703 36.062 24.656 1 39.19 226 ALA A N 1
ATOM 1697 C CA . ALA A 1 226 ? -17.984 36.594 24.188 1 39.19 226 ALA A CA 1
ATOM 1698 C C . ALA A 1 226 ? -18.047 38.094 24.328 1 39.19 226 ALA A C 1
ATOM 1700 O O . ALA A 1 226 ? -19.047 38.719 23.938 1 39.19 226 ALA A O 1
ATOM 1701 N N . GLU A 1 227 ? -17.5 38.75 25.359 1 36.16 227 GLU A N 1
ATOM 1702 C CA . GLU A 1 227 ? -17.797 40.188 25.531 1 36.16 227 GLU A CA 1
ATOM 1703 C C . GLU A 1 227 ? -17.562 40.938 24.219 1 36.16 227 GLU A C 1
ATOM 1705 O O . GLU A 1 227 ? -17.906 42.125 24.125 1 36.16 227 GLU A O 1
ATOM 1710 N N . HIS A 1 228 ? -16.422 41 23.609 1 34.72 228 HIS A N 1
ATOM 1711 C CA . HIS A 1 228 ? -16.641 41.781 22.391 1 34.72 228 HIS A CA 1
ATOM 1712 C C . HIS A 1 228 ? -17.797 41.25 21.578 1 34.72 228 HIS A C 1
ATOM 1714 O O . HIS A 1 228 ? -17.609 40.312 20.766 1 34.72 228 HIS A O 1
ATOM 1720 N N . GLY A 1 229 ? -18.984 40.938 22.125 1 34.56 229 GLY A N 1
ATOM 1721 C CA . GLY A 1 229 ? -20.328 40.906 21.578 1 34.56 229 GLY A CA 1
ATOM 1722 C C . GLY A 1 229 ? -20.5 41.781 20.359 1 34.56 229 GLY A C 1
ATOM 1723 O O . GLY A 1 229 ? -21.609 42.25 20.078 1 34.56 229 GLY A O 1
ATOM 1724 N N . GLY A 1 230 ? -19.625 42.781 20.125 1 33.19 230 GLY A N 1
ATOM 1725 C CA . GLY A 1 230 ? -20.078 43.531 18.953 1 33.19 230 GLY A CA 1
ATOM 1726 C C . GLY A 1 230 ? -20.594 42.625 17.844 1 33.19 230 GLY A C 1
ATOM 1727 O O . GLY A 1 230 ? -20.5 41.406 17.938 1 33.19 230 GLY A O 1
ATOM 1728 N N . SER A 1 231 ? -20.812 43.188 16.625 1 31.36 231 SER A N 1
ATOM 1729 C CA . SER A 1 231 ? -21.328 42.5 15.438 1 31.36 231 SER A CA 1
ATOM 1730 C C . SER A 1 231 ? -20.844 41.062 15.359 1 31.36 231 SER A C 1
ATOM 1732 O O . SER A 1 231 ? -19.922 40.688 16.078 1 31.36 231 SER A O 1
ATOM 1734 N N . GLY A 1 232 ? -21.297 40.156 14.359 1 34.94 232 GLY A N 1
ATOM 1735 C CA . GLY A 1 232 ? -21.25 38.906 13.656 1 34.94 232 GLY A CA 1
ATOM 1736 C C . GLY A 1 232 ? -19.891 38.219 13.766 1 34.94 232 GLY A C 1
ATOM 1737 O O . GLY A 1 232 ? -19.781 37 13.539 1 34.94 232 GLY A O 1
ATOM 1738 N N . ASP A 1 233 ? -18.703 38.688 13.391 1 37.28 233 ASP A N 1
ATOM 1739 C CA . ASP A 1 233 ? -17.688 38.188 12.453 1 37.28 233 ASP A CA 1
ATOM 1740 C C . ASP A 1 233 ? -16.594 37.406 13.172 1 37.28 233 ASP A C 1
ATOM 1742 O O . ASP A 1 233 ? -15.984 36.5 12.602 1 37.28 233 ASP A O 1
ATOM 1746 N N . GLU A 1 234 ? -15.633 37.938 14.297 1 42.97 234 GLU A N 1
ATOM 1747 C CA . GLU A 1 234 ? -14.289 37.375 14.375 1 42.97 234 GLU A CA 1
ATOM 1748 C C . GLU A 1 234 ? -14.234 36.25 15.406 1 42.97 234 GLU A C 1
ATOM 1750 O O . GLU A 1 234 ? -14.156 36.5 16.609 1 42.97 234 GLU A O 1
ATOM 1755 N N . PHE A 1 235 ? -14.898 35.188 15.523 1 46.56 235 PHE A N 1
ATOM 1756 C CA . PHE A 1 235 ? -14.539 33.969 16.234 1 46.56 235 PHE A CA 1
ATOM 1757 C C . PHE A 1 235 ? -13.023 33.812 16.281 1 46.56 235 PHE A C 1
ATOM 1759 O O . PHE A 1 235 ? -12.383 33.531 15.273 1 46.56 235 PHE A O 1
ATOM 1766 N N . ALA A 1 236 ? -12.227 34.719 17.078 1 54.5 236 ALA A N 1
ATOM 1767 C CA . ALA A 1 236 ? -10.789 34.5 17.219 1 54.5 236 ALA A CA 1
ATOM 1768 C C . ALA A 1 236 ? -10.508 33.375 18.219 1 54.5 236 ALA A C 1
ATOM 1770 O O . ALA A 1 236 ? -10.867 33.5 19.391 1 54.5 236 ALA A O 1
ATOM 1771 N N . MET A 1 237 ? -10.57 32.156 17.875 1 63.53 237 MET A N 1
ATOM 1772 C CA . MET A 1 237 ? -10.133 31.078 18.781 1 63.53 237 MET A CA 1
ATOM 1773 C C . MET A 1 237 ? -8.703 31.328 19.25 1 63.53 237 MET A C 1
ATOM 1775 O O . MET A 1 237 ? -7.828 31.625 18.438 1 63.53 237 MET A O 1
ATOM 1779 N N . ASP A 1 238 ? -8.523 31.438 20.656 1 81.56 238 ASP A N 1
ATOM 1780 C CA . ASP A 1 238 ? -7.262 31.578 21.375 1 81.56 238 ASP A CA 1
ATOM 1781 C C . ASP A 1 238 ? -6.32 30.406 21.047 1 81.56 238 ASP A C 1
ATOM 1783 O O . ASP A 1 238 ? -6.73 29.25 21.062 1 81.56 238 ASP A O 1
ATOM 1787 N N . ASP A 1 239 ? -5.074 30.781 20.672 1 86.69 239 ASP A N 1
ATOM 1788 C CA . ASP A 1 239 ? -4.043 29.797 20.328 1 86.69 239 ASP A CA 1
ATOM 1789 C C . ASP A 1 239 ? -3.855 28.781 21.453 1 86.69 239 ASP A C 1
ATOM 1791 O O . ASP A 1 239 ? -3.66 27.594 21.188 1 86.69 239 ASP A O 1
ATOM 1795 N N . THR A 1 240 ? -3.938 29.234 22.656 1 83.38 240 THR A N 1
ATOM 1796 C CA . THR A 1 240 ? -3.729 28.359 23.797 1 83.38 240 THR A CA 1
ATOM 1797 C C . THR A 1 240 ? -4.867 27.344 23.922 1 83.38 240 THR A C 1
ATOM 1799 O O . THR A 1 240 ? -4.633 26.172 24.188 1 83.38 240 THR A O 1
ATOM 1802 N N . MET A 1 241 ? -6.051 27.875 23.688 1 84.44 241 MET A N 1
ATOM 1803 C CA . MET A 1 241 ? -7.215 27 23.719 1 84.44 241 MET A CA 1
ATOM 1804 C C . MET A 1 241 ? -7.125 25.938 22.625 1 84.44 241 MET A C 1
ATOM 1806 O O . MET A 1 241 ? -7.371 24.75 22.875 1 84.44 241 MET A O 1
ATOM 1810 N N . LEU A 1 242 ? -6.754 26.391 21.5 1 89.19 242 LEU A N 1
ATOM 1811 C CA . LEU A 1 242 ? -6.648 25.469 20.375 1 89.19 242 LEU A CA 1
ATOM 1812 C C . LEU A 1 242 ? -5.605 24.391 20.656 1 89.19 242 LEU A C 1
ATOM 1814 O O . LEU A 1 242 ? -5.824 23.219 20.344 1 89.19 242 LEU A O 1
ATOM 1818 N N . MET A 1 243 ? -4.492 24.734 21.203 1 90.38 243 MET A N 1
ATOM 1819 C CA . MET A 1 243 ? -3.434 23.797 21.562 1 90.38 243 MET A CA 1
ATOM 1820 C C . MET A 1 243 ? -3.943 22.75 22.547 1 90.38 243 MET A C 1
ATOM 1822 O O . MET A 1 243 ? -3.672 21.562 22.391 1 90.38 243 MET A O 1
ATOM 1826 N N . GLN A 1 244 ? -4.652 23.234 23.484 1 87.62 244 GLN A N 1
ATOM 1827 C CA . GLN A 1 244 ? -5.184 22.328 24.5 1 87.62 244 GLN A CA 1
ATOM 1828 C C . GLN A 1 244 ? -6.207 21.375 23.906 1 87.62 244 GLN A C 1
ATOM 1830 O O . GLN A 1 244 ? -6.172 20.172 24.188 1 87.62 244 GLN A O 1
ATOM 1835 N N . LEU A 1 245 ? -7.09 21.953 23.125 1 89.06 245 LEU A N 1
ATOM 1836 C CA . LEU A 1 245 ? -8.125 21.125 22.516 1 89.06 245 LEU A CA 1
ATOM 1837 C C . LEU A 1 245 ? -7.516 20.078 21.594 1 89.06 245 LEU A C 1
ATOM 1839 O O . LEU A 1 245 ? -7.965 18.922 21.562 1 89.06 245 LEU A O 1
ATOM 1843 N N . LEU A 1 246 ? -6.527 20.453 20.875 1 92.25 246 LEU A N 1
ATOM 1844 C CA . LEU A 1 246 ? -5.855 19.547 19.969 1 92.25 246 LEU A CA 1
ATOM 1845 C C . LEU A 1 246 ? -5.172 18.422 20.734 1 92.25 246 LEU A C 1
ATOM 1847 O O . LEU A 1 246 ? -5.301 17.25 20.375 1 92.25 246 LEU A O 1
ATOM 1851 N N . ALA A 1 247 ? -4.438 18.781 21.75 1 90.75 247 ALA A N 1
ATOM 1852 C CA . ALA A 1 247 ? -3.752 17.766 22.562 1 90.75 247 ALA A CA 1
ATOM 1853 C C . ALA A 1 247 ? -4.742 16.766 23.141 1 90.75 247 ALA A C 1
ATOM 1855 O O . ALA A 1 247 ? -4.504 15.555 23.109 1 90.75 247 ALA A O 1
ATOM 1856 N N . LEU A 1 248 ? -5.844 17.297 23.609 1 87.12 248 LEU A N 1
ATOM 1857 C CA . LEU A 1 248 ? -6.887 16.453 24.188 1 87.12 248 LEU A CA 1
ATOM 1858 C C . LEU A 1 248 ? -7.504 15.555 23.109 1 87.12 248 LEU A C 1
ATOM 1860 O O . LEU A 1 248 ? -7.773 14.383 23.375 1 87.12 248 LEU A O 1
ATOM 1864 N N . GLY A 1 249 ? -7.766 16.172 22 1 89.56 249 GLY A N 1
ATOM 1865 C CA . GLY A 1 249 ? -8.352 15.414 20.906 1 89.56 249 GLY A CA 1
ATOM 1866 C C . GLY A 1 249 ? -7.469 14.289 20.422 1 89.56 249 GLY A C 1
ATOM 1867 O O . GLY A 1 249 ? -7.949 13.18 20.172 1 89.56 249 GLY A O 1
ATOM 1868 N N . ILE A 1 250 ? -6.191 14.523 20.219 1 91.38 250 ILE A N 1
ATOM 1869 C CA . ILE A 1 250 ? -5.242 13.508 19.781 1 91.38 250 ILE A CA 1
ATOM 1870 C C . ILE A 1 250 ? -5.148 12.398 20.812 1 91.38 250 ILE A C 1
ATOM 1872 O O . ILE A 1 250 ? -5.168 11.211 20.469 1 91.38 250 ILE A O 1
ATOM 1876 N N . ASP A 1 251 ? -5.086 12.805 22.031 1 87.81 251 ASP A N 1
ATOM 1877 C CA . ASP A 1 251 ? -5.027 11.836 23.125 1 87.81 251 ASP A CA 1
ATOM 1878 C C . ASP A 1 251 ? -6.258 10.93 23.109 1 87.81 251 ASP A C 1
ATOM 1880 O O . ASP A 1 251 ? -6.148 9.719 23.312 1 87.81 251 ASP A O 1
ATOM 1884 N N . ALA A 1 252 ? -7.398 11.531 22.953 1 85.12 252 ALA A N 1
ATOM 1885 C CA . ALA A 1 252 ? -8.656 10.781 22.922 1 85.12 252 ALA A CA 1
ATOM 1886 C C . ALA A 1 252 ? -8.641 9.742 21.812 1 85.12 252 ALA A C 1
ATOM 1888 O O . ALA A 1 252 ? -8.93 8.57 22.047 1 85.12 252 ALA A O 1
ATOM 1889 N N . LYS A 1 253 ? -8.289 10.141 20.641 1 87.38 253 LYS A N 1
ATOM 1890 C CA . LYS A 1 253 ? -8.273 9.227 19.5 1 87.38 253 LYS A CA 1
ATOM 1891 C C . LYS A 1 253 ? -7.215 8.148 19.672 1 87.38 253 LYS A C 1
ATOM 1893 O O . LYS A 1 253 ? -7.453 6.98 19.359 1 87.38 253 LYS A O 1
ATOM 1898 N N . MET A 1 254 ? -6.078 8.477 20.141 1 86.62 254 MET A N 1
ATOM 1899 C CA . MET A 1 254 ? -4.977 7.531 20.297 1 86.62 254 MET A CA 1
ATOM 1900 C C . MET A 1 254 ? -5.305 6.492 21.375 1 86.62 254 MET A C 1
ATOM 1902 O O . MET A 1 254 ? -4.836 5.355 21.297 1 86.62 254 MET A O 1
ATOM 1906 N N . SER A 1 255 ? -6.105 6.891 22.344 1 83.69 255 SER A N 1
ATOM 1907 C CA . SER A 1 255 ? -6.492 5.945 23.375 1 83.69 255 SER A CA 1
ATOM 1908 C C . SER A 1 255 ? -7.301 4.789 22.797 1 83.69 255 SER A C 1
ATOM 1910 O O . SER A 1 255 ? -7.273 3.678 23.328 1 83.69 255 SER A O 1
ATOM 1912 N N . VAL A 1 256 ? -7.93 5.027 21.719 1 82.12 256 VAL A N 1
ATOM 1913 C CA . VAL A 1 256 ? -8.75 4.012 21.062 1 82.12 256 VAL A CA 1
ATOM 1914 C C . VAL A 1 256 ? -7.914 3.268 20.031 1 82.12 256 VAL A C 1
ATOM 1916 O O . VAL A 1 256 ? -7.934 2.035 19.969 1 82.12 256 VAL A O 1
ATOM 1919 N N . LEU A 1 257 ? -7.102 3.957 19.281 1 81.75 257 LEU A N 1
ATOM 1920 C CA . LEU A 1 257 ? -6.391 3.387 18.141 1 81.75 257 LEU A CA 1
ATOM 1921 C C . LEU A 1 257 ? -5.168 2.602 18.594 1 81.75 257 LEU A C 1
ATOM 1923 O O . LEU A 1 257 ? -4.625 1.794 17.844 1 81.75 257 LEU A O 1
ATOM 1927 N N . ALA A 1 258 ? -4.758 2.818 19.766 1 79.94 258 ALA A N 1
ATOM 1928 C CA . ALA A 1 258 ? -3.654 2.047 20.328 1 79.94 258 ALA A CA 1
ATOM 1929 C C . ALA A 1 258 ? -4.023 0.571 20.453 1 79.94 258 ALA A C 1
ATOM 1931 O O . ALA A 1 258 ? -3.145 -0.291 20.516 1 79.94 258 ALA A O 1
ATOM 1932 N N . THR A 1 259 ? -5.332 0.332 20.359 1 74.44 259 THR A N 1
ATOM 1933 C CA . THR A 1 259 ? -5.773 -1.053 20.484 1 74.44 259 THR A CA 1
ATOM 1934 C C . THR A 1 259 ? -6.465 -1.522 19.219 1 74.44 259 THR A C 1
ATOM 1936 O O . THR A 1 259 ? -6.672 -2.723 19.016 1 74.44 259 THR A O 1
ATOM 1939 N N . ASP A 1 260 ? -6.852 -0.587 18.359 1 71.81 260 ASP A N 1
ATOM 1940 C CA . ASP A 1 260 ? -7.559 -0.918 17.125 1 71.81 260 ASP A CA 1
ATOM 1941 C C . ASP A 1 260 ? -7.043 -0.082 15.953 1 71.81 260 ASP A C 1
ATOM 1943 O O . ASP A 1 260 ? -7.762 0.778 15.438 1 71.81 260 ASP A O 1
ATOM 1947 N N . ALA A 1 261 ? -5.871 -0.514 15.469 1 70.56 261 ALA A N 1
ATOM 1948 C CA . ALA A 1 261 ? -5.152 0.289 14.484 1 70.56 261 ALA A CA 1
ATOM 1949 C C . ALA A 1 261 ? -5.883 0.289 13.141 1 70.56 261 ALA A C 1
ATOM 1951 O O . ALA A 1 261 ? -5.703 1.202 12.336 1 70.56 261 ALA A O 1
ATOM 1952 N N . TYR A 1 262 ? -6.676 -0.715 12.891 1 68.25 262 TYR A N 1
ATOM 1953 C CA . TYR A 1 262 ? -7.344 -0.824 11.594 1 68.25 262 TYR A CA 1
ATOM 1954 C C . TYR A 1 262 ? -8.789 -0.343 11.688 1 68.25 262 TYR A C 1
ATOM 1956 O O . TYR A 1 262 ? -9.523 -0.387 10.703 1 68.25 262 TYR A O 1
ATOM 1964 N N . GLU A 1 263 ? -9.086 0.156 12.844 1 67 263 GLU A N 1
ATOM 1965 C CA . GLU A 1 263 ? -10.398 0.741 13.078 1 67 263 GLU A CA 1
ATOM 1966 C C . GLU A 1 263 ? -11.508 -0.251 12.758 1 67 263 GLU A C 1
ATOM 1968 O O . GLU A 1 263 ? -12.477 0.095 12.078 1 67 263 GLU A O 1
ATOM 1973 N N . LYS A 1 264 ? -11.367 -1.476 13.102 1 66.62 264 LYS A N 1
ATOM 1974 C CA . LYS A 1 264 ? -12.328 -2.521 12.766 1 66.62 264 LYS A CA 1
ATOM 1975 C C . LYS A 1 264 ? -13.266 -2.801 13.938 1 66.62 264 LYS A C 1
ATOM 1977 O O . LYS A 1 264 ? -14.305 -3.441 13.773 1 66.62 264 LYS A O 1
ATOM 1982 N N . THR A 1 265 ? -13 -2.393 15.102 1 66.31 265 THR A N 1
ATOM 1983 C CA . THR A 1 265 ? -13.828 -2.596 16.281 1 66.31 265 THR A CA 1
ATOM 1984 C C . THR A 1 265 ? -14.125 -1.264 16.969 1 66.31 265 THR A C 1
ATOM 1986 O O . THR A 1 265 ? -14.984 -0.506 16.516 1 66.31 265 THR A O 1
ATOM 1989 N N . SER A 1 266 ? -13.383 -0.98 18.141 1 57.59 266 SER A N 1
ATOM 1990 C CA . SER A 1 266 ? -13.609 0.234 18.906 1 57.59 266 SER A CA 1
ATOM 1991 C C . SER A 1 266 ? -13.32 1.481 18.078 1 57.59 266 SER A C 1
ATOM 1993 O O . SER A 1 266 ? -13.914 2.535 18.312 1 57.59 266 SER A O 1
ATOM 1995 N N . GLY A 1 267 ? -12.516 1.271 17.109 1 61.28 267 GLY A N 1
ATOM 1996 C CA . GLY A 1 267 ? -12.141 2.402 16.281 1 61.28 267 GLY A CA 1
ATOM 1997 C C . GLY A 1 267 ? -13.234 2.832 15.32 1 61.28 267 GLY A C 1
ATOM 1998 O O . GLY A 1 267 ? -13.195 3.938 14.781 1 61.28 267 GLY A O 1
ATOM 1999 N N . MET A 1 268 ? -14.203 1.922 15.18 1 62.09 268 MET A N 1
ATOM 2000 C CA . MET A 1 268 ? -15.336 2.223 14.312 1 62.09 268 MET A CA 1
ATOM 2001 C C . MET A 1 268 ? -16.188 3.344 14.898 1 62.09 268 MET A C 1
ATOM 2003 O O . MET A 1 268 ? -16.953 3.986 14.18 1 62.09 268 MET A O 1
ATOM 2007 N N . ILE A 1 269 ? -15.93 3.58 16.156 1 55.91 269 ILE A N 1
ATOM 2008 C CA . ILE A 1 269 ? -16.703 4.594 16.859 1 55.91 269 ILE A CA 1
ATOM 2009 C C . ILE A 1 269 ? -16.5 5.957 16.203 1 55.91 269 ILE A C 1
ATOM 2011 O O . ILE A 1 269 ? -17.391 6.809 16.219 1 55.91 269 ILE A O 1
ATOM 2015 N N . PHE A 1 270 ? -15.336 6.113 15.648 1 63.38 270 PHE A N 1
ATOM 2016 C CA . PHE A 1 270 ? -15.008 7.418 15.094 1 63.38 270 PHE A CA 1
ATOM 2017 C C . PHE A 1 270 ? -15.594 7.574 13.695 1 63.38 270 PHE A C 1
ATOM 2019 O O . PHE A 1 270 ? -15.734 8.695 13.195 1 63.38 270 PHE A O 1
ATOM 2026 N N . GLU A 1 271 ? -15.852 6.406 12.992 1 58.72 271 GLU A N 1
ATOM 2027 C CA . GLU A 1 271 ? -16.453 6.445 11.664 1 58.72 271 GLU A CA 1
ATOM 2028 C C . GLU A 1 271 ? -17.922 6.848 11.742 1 58.72 271 GLU A C 1
ATOM 2030 O O . GLU A 1 271 ? -18.453 7.449 10.805 1 58.72 271 GLU A O 1
ATOM 2035 N N . TYR A 1 272 ? -18.547 6.344 12.688 1 46 272 TYR A N 1
ATOM 2036 C CA . TYR A 1 272 ? -19.953 6.656 12.852 1 46 272 TYR A CA 1
ATOM 2037 C C . TYR A 1 272 ? -20.188 8.164 12.875 1 46 272 TYR A C 1
ATOM 2039 O O . TYR A 1 272 ? -21.234 8.648 12.422 1 46 272 TYR A O 1
ATOM 2047 N N . GLY A 1 273 ? -19.25 8.844 13.344 1 42.25 273 GLY A N 1
ATOM 2048 C CA . GLY A 1 273 ? -19.438 10.281 13.43 1 42.25 273 GLY A CA 1
ATOM 2049 C C . GLY A 1 273 ? -19.281 10.984 12.094 1 42.25 273 GLY A C 1
ATOM 2050 O O . GLY A 1 273 ? -19.828 12.062 11.891 1 42.25 273 GLY A O 1
ATOM 2051 N N . HIS A 1 274 ? -18.375 10.477 11.227 1 47.75 274 HIS A N 1
ATOM 2052 C CA . HIS A 1 274 ? -18.203 11.141 9.938 1 47.75 274 HIS A CA 1
ATOM 2053 C C . HIS A 1 274 ? -19.516 11.172 9.148 1 47.75 274 HIS A C 1
ATOM 2055 O O . HIS A 1 274 ? -19.781 12.141 8.438 1 47.75 274 HIS A O 1
ATOM 2061 N N . THR A 1 275 ? -20.281 10.141 9.266 1 39.88 275 THR A N 1
ATOM 2062 C CA . THR A 1 275 ? -21.578 10.086 8.602 1 39.88 275 THR A CA 1
ATOM 2063 C C . THR A 1 275 ? -22.5 11.188 9.109 1 39.88 275 THR A C 1
ATOM 2065 O O . THR A 1 275 ? -23.219 11.82 8.32 1 39.88 275 THR A O 1
ATOM 2068 N N . VAL A 1 276 ? -22.375 11.492 10.305 1 37.09 276 VAL A N 1
ATOM 2069 C CA . VAL A 1 276 ? -23.281 12.492 10.867 1 37.09 276 VAL A CA 1
ATOM 2070 C C . VAL A 1 276 ? -22.797 13.898 10.5 1 37.09 276 VAL A C 1
ATOM 2072 O O . VAL A 1 276 ? -23.609 14.773 10.18 1 37.09 276 VAL A O 1
ATOM 2075 N N . SER A 1 277 ? -21.531 14.156 10.594 1 37.72 277 SER A N 1
ATOM 2076 C CA . SER A 1 277 ? -21.047 15.508 10.344 1 37.72 277 SER A CA 1
ATOM 2077 C C . SER A 1 277 ? -21.25 15.922 8.891 1 37.72 277 SER A C 1
ATOM 2079 O O . SER A 1 277 ? -21.625 17.062 8.609 1 37.72 277 SER A O 1
ATOM 2081 N N . HIS A 1 278 ? -21.016 15.086 7.996 1 38.34 278 HIS A N 1
ATOM 2082 C CA . HIS A 1 278 ? -21.297 15.406 6.605 1 38.34 278 HIS A CA 1
ATOM 2083 C C . HIS A 1 278 ? -22.781 15.641 6.383 1 38.34 278 HIS A C 1
ATOM 2085 O O . HIS A 1 278 ? -23.172 16.453 5.543 1 38.34 278 HIS A O 1
ATOM 2091 N N . ALA A 1 279 ? -23.562 15.023 7.117 1 35.47 279 ALA A N 1
ATOM 2092 C CA . ALA A 1 279 ? -25.016 15.195 7 1 35.47 279 ALA A CA 1
ATOM 2093 C C . ALA A 1 279 ? -25.453 16.547 7.543 1 35.47 279 ALA A C 1
ATOM 2095 O O . ALA A 1 279 ? -26.453 17.109 7.098 1 35.47 279 ALA A O 1
ATOM 2096 N N . ILE A 1 280 ? -24.766 17.031 8.492 1 32.72 280 ILE A N 1
ATOM 2097 C CA . ILE A 1 280 ? -25.125 18.344 9.008 1 32.72 280 ILE A CA 1
ATOM 2098 C C . ILE A 1 280 ? -24.578 19.422 8.078 1 32.72 280 ILE A C 1
ATOM 2100 O O . ILE A 1 280 ? -25.047 20.562 8.109 1 32.72 280 ILE A O 1
ATOM 2104 N N . GLU A 1 281 ? -23.641 19.297 7.484 1 31.19 281 GLU A N 1
ATOM 2105 C CA . GLU A 1 281 ? -23.156 20.344 6.582 1 31.19 281 GLU A CA 1
ATOM 2106 C C . GLU A 1 281 ? -24.062 20.516 5.379 1 31.19 281 GLU A C 1
ATOM 2108 O O . GLU A 1 281 ? -24.016 21.531 4.684 1 31.19 281 GLU A O 1
ATOM 2113 N N . LYS A 1 282 ? -24.938 19.688 5 1 27.94 282 LYS A N 1
ATOM 2114 C CA . LYS A 1 282 ? -25.906 19.938 3.93 1 27.94 282 LYS A CA 1
ATOM 2115 C C . LYS A 1 282 ? -27.172 20.594 4.477 1 27.94 282 LYS A C 1
ATOM 2117 O O . LYS A 1 282 ? -27.672 20.219 5.531 1 27.94 282 LYS A O 1
ATOM 2122 N N . MET B 1 1 ? -2.986 -31.609 -1.457 1 94.12 1 MET B N 1
ATOM 2123 C CA . MET B 1 1 ? -1.896 -30.641 -1.476 1 94.12 1 MET B CA 1
ATOM 2124 C C . MET B 1 1 ? -1.132 -30.656 -0.156 1 94.12 1 MET B C 1
ATOM 2126 O O . MET B 1 1 ? -1.724 -30.844 0.906 1 94.12 1 MET B O 1
ATOM 2130 N N . GLU B 1 2 ? 0.159 -30.594 -0.195 1 94.38 2 GLU B N 1
ATOM 2131 C CA . GLU B 1 2 ? 1.002 -30.5 0.993 1 94.38 2 GLU B CA 1
ATOM 2132 C C . GLU B 1 2 ? 1.093 -29.062 1.497 1 94.38 2 GLU B C 1
ATOM 2134 O O . GLU B 1 2 ? 1.367 -28.141 0.722 1 94.38 2 GLU B O 1
ATOM 2139 N N . PRO B 1 3 ? 0.8 -28.891 2.795 1 95.75 3 PRO B N 1
ATOM 2140 C CA . PRO B 1 3 ? 0.874 -27.531 3.342 1 95.75 3 PRO B CA 1
ATOM 2141 C C . PRO B 1 3 ? 2.307 -27.016 3.449 1 95.75 3 PRO B C 1
ATOM 2143 O O . PRO B 1 3 ? 3.221 -27.781 3.764 1 95.75 3 PRO B O 1
ATOM 2146 N N . ILE B 1 4 ? 2.502 -25.828 3.049 1 93.88 4 ILE B N 1
ATOM 2147 C CA . ILE B 1 4 ? 3.738 -25.078 3.219 1 93.88 4 ILE B CA 1
ATOM 2148 C C . ILE B 1 4 ? 3.439 -23.75 3.914 1 93.88 4 ILE B C 1
ATOM 2150 O O . ILE B 1 4 ? 2.473 -23.062 3.572 1 93.88 4 ILE B O 1
ATOM 2154 N N . SER B 1 5 ? 4.27 -23.375 4.938 1 91.56 5 SER B N 1
ATOM 2155 C CA . SER B 1 5 ? 4.09 -22.078 5.609 1 91.56 5 SER B CA 1
ATOM 2156 C C . SER B 1 5 ? 5.105 -21.062 5.121 1 91.56 5 SER B C 1
ATOM 2158 O O . SER B 1 5 ? 6.312 -21.281 5.199 1 91.56 5 SER B O 1
ATOM 2160 N N . PHE B 1 6 ? 4.664 -20.016 4.523 1 93.56 6 PHE B N 1
ATOM 2161 C CA . PHE B 1 6 ? 5.512 -18.891 4.145 1 93.56 6 PHE B CA 1
ATOM 2162 C C . PHE B 1 6 ? 5.582 -17.859 5.27 1 93.56 6 PHE B C 1
ATOM 2164 O O . PHE B 1 6 ? 4.629 -17.109 5.496 1 93.56 6 PHE B O 1
ATOM 2171 N N . VAL B 1 7 ? 6.664 -17.812 5.957 1 89.88 7 VAL B N 1
ATOM 2172 C CA . VAL B 1 7 ? 6.812 -16.938 7.117 1 89.88 7 VAL B CA 1
ATOM 2173 C C . VAL B 1 7 ? 7.711 -15.75 6.766 1 89.88 7 VAL B C 1
ATOM 2175 O O . VAL B 1 7 ? 8.867 -15.938 6.379 1 89.88 7 VAL B O 1
ATOM 2178 N N . PHE B 1 8 ? 7.18 -14.625 6.836 1 89.69 8 PHE B N 1
ATOM 2179 C CA . PHE B 1 8 ? 7.898 -13.391 6.555 1 89.69 8 PHE B CA 1
ATOM 2180 C C . PHE B 1 8 ? 8.156 -12.609 7.836 1 89.69 8 PHE B C 1
ATOM 2182 O O . PHE B 1 8 ? 7.523 -11.578 8.078 1 89.69 8 PHE B O 1
ATOM 2189 N N . ALA B 1 9 ? 9.07 -13.141 8.633 1 81.69 9 ALA B N 1
ATOM 2190 C CA . ALA B 1 9 ? 9.406 -12.555 9.93 1 81.69 9 ALA B CA 1
ATOM 2191 C C . ALA B 1 9 ? 8.156 -12.227 10.727 1 81.69 9 ALA B C 1
ATOM 2193 O O . ALA B 1 9 ? 7.324 -13.109 10.977 1 81.69 9 ALA B O 1
ATOM 2194 N N . ASP B 1 10 ? 8.047 -10.977 11.141 1 80 10 ASP B N 1
ATOM 2195 C CA . ASP B 1 10 ? 6.91 -10.602 11.977 1 80 10 ASP B CA 1
ATOM 2196 C C . ASP B 1 10 ? 5.836 -9.891 11.148 1 80 10 ASP B C 1
ATOM 2198 O O . ASP B 1 10 ? 4.84 -9.414 11.695 1 80 10 ASP B O 1
ATOM 2202 N N . ARG B 1 11 ? 5.988 -10.008 9.93 1 83.31 11 ARG B N 1
ATOM 2203 C CA . ARG B 1 11 ? 5.086 -9.234 9.078 1 83.31 11 ARG B CA 1
ATOM 2204 C C . ARG B 1 11 ? 3.865 -10.055 8.688 1 83.31 11 ARG B C 1
ATOM 2206 O O . ARG B 1 11 ? 2.748 -9.539 8.648 1 83.31 11 ARG B O 1
ATOM 2213 N N . ALA B 1 12 ? 4.207 -11.328 8.344 1 89.81 12 ALA B N 1
ATOM 2214 C CA . ALA B 1 12 ? 3.082 -12.125 7.859 1 89.81 12 ALA B CA 1
ATOM 2215 C C . ALA B 1 12 ? 3.422 -13.609 7.863 1 89.81 12 ALA B C 1
ATOM 2217 O O . ALA B 1 12 ? 4.586 -13.992 7.699 1 89.81 12 ALA B O 1
ATOM 2218 N N . THR B 1 13 ? 2.484 -14.406 8.078 1 93.56 13 THR B N 1
ATOM 2219 C CA . THR B 1 13 ? 2.51 -15.836 7.812 1 93.56 13 THR B CA 1
ATOM 2220 C C . THR B 1 13 ? 1.425 -16.219 6.812 1 93.56 13 THR B C 1
ATOM 2222 O O . THR B 1 13 ? 0.235 -16.031 7.074 1 93.56 13 THR B O 1
ATOM 2225 N N . VAL B 1 14 ? 1.841 -16.672 5.664 1 96.38 14 VAL B N 1
ATOM 2226 C CA . VAL B 1 14 ? 0.924 -16.984 4.57 1 96.38 14 VAL B CA 1
ATOM 2227 C C . VAL B 1 14 ? 0.839 -18.5 4.375 1 96.38 14 VAL B C 1
ATOM 2229 O O . VAL B 1 14 ? 1.851 -19.156 4.117 1 96.38 14 VAL B O 1
ATOM 2232 N N . PRO B 1 15 ? -0.364 -19.031 4.5 1 97.5 15 PRO B N 1
ATOM 2233 C CA . PRO B 1 15 ? -0.49 -20.453 4.195 1 97.5 15 PRO B CA 1
ATOM 2234 C C . PRO B 1 15 ? -0.289 -20.766 2.713 1 97.5 15 PRO B C 1
ATOM 2236 O O . PRO B 1 15 ? -0.773 -20.016 1.855 1 97.5 15 PRO B O 1
ATOM 2239 N N . GLY B 1 16 ? 0.472 -21.734 2.439 1 97.38 16 GLY B N 1
ATOM 2240 C CA . GLY B 1 16 ? 0.688 -22.234 1.094 1 97.38 16 GLY B CA 1
ATOM 2241 C C . GLY B 1 16 ? 0.389 -23.719 0.961 1 97.38 16 GLY B C 1
ATOM 2242 O O . GLY B 1 16 ? 0.34 -24.438 1.96 1 97.38 16 GLY B O 1
ATOM 2243 N N . PHE B 1 17 ? 0.111 -24.141 -0.25 1 97.75 17 PHE B N 1
ATOM 2244 C CA . PHE B 1 17 ? -0.153 -25.531 -0.571 1 97.75 17 PHE B CA 1
ATOM 2245 C C . PHE B 1 17 ? 0.5 -25.922 -1.893 1 97.75 17 PHE B C 1
ATOM 2247 O O . PHE B 1 17 ? 0.412 -25.188 -2.875 1 97.75 17 PHE B O 1
ATOM 2254 N N . LEU B 1 18 ? 1.188 -26.984 -1.851 1 97.31 18 LEU B N 1
ATOM 2255 C CA . LEU B 1 18 ? 1.898 -27.5 -3.016 1 97.31 18 LEU B CA 1
ATOM 2256 C C . LEU B 1 18 ? 1.365 -28.875 -3.414 1 97.31 18 LEU B C 1
ATOM 2258 O O . LEU B 1 18 ? 1.156 -29.734 -2.559 1 97.31 18 LEU B O 1
ATOM 2262 N N . GLY B 1 19 ? 1.025 -29.047 -4.652 1 97.19 19 GLY B N 1
ATOM 2263 C CA . GLY B 1 19 ? 0.558 -30.344 -5.121 1 97.19 19 GLY B CA 1
ATOM 2264 C C . GLY B 1 19 ? 0.737 -30.531 -6.617 1 97.19 19 GLY B C 1
ATOM 2265 O O . GLY B 1 19 ? 1.312 -29.672 -7.293 1 97.19 19 GLY B O 1
ATOM 2266 N N . LEU B 1 20 ? 0.407 -31.75 -7.086 1 96.12 20 LEU B N 1
ATOM 2267 C CA . LEU B 1 20 ? 0.447 -32.156 -8.484 1 96.12 20 LEU B CA 1
ATOM 2268 C C . LEU B 1 20 ? -0.935 -32.594 -8.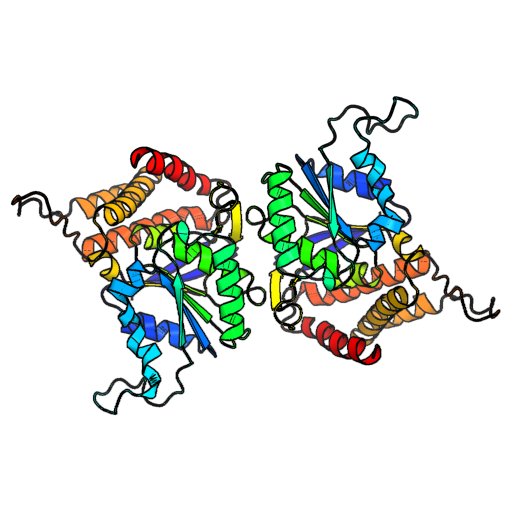961 1 96.12 20 LEU B C 1
ATOM 2270 O O . LEU B 1 20 ? -1.531 -33.5 -8.398 1 96.12 20 LEU B O 1
ATOM 2274 N N . ASP B 1 21 ? -1.437 -31.891 -10 1 96.62 21 ASP B N 1
ATOM 2275 C CA . ASP B 1 21 ? -2.766 -32.188 -10.531 1 96.62 21 ASP B CA 1
ATOM 2276 C C . ASP B 1 21 ? -3.834 -32 -9.453 1 96.62 21 ASP B C 1
ATOM 2278 O O . ASP B 1 21 ? -4.637 -32.906 -9.219 1 96.62 21 ASP B O 1
ATOM 2282 N N . VAL B 1 22 ? -3.84 -30.781 -8.914 1 97.69 22 VAL B N 1
ATOM 2283 C CA . VAL B 1 22 ? -4.641 -30.562 -7.711 1 97.69 22 VAL B CA 1
ATOM 2284 C C . VAL B 1 22 ? -5.68 -29.484 -7.984 1 97.69 22 VAL B C 1
ATOM 2286 O O . VAL B 1 22 ? -5.977 -28.656 -7.109 1 97.69 22 VAL B O 1
ATOM 2289 N N . GLN B 1 23 ? -6.277 -29.438 -9.109 1 97.56 23 GLN B N 1
ATOM 2290 C CA . GLN B 1 23 ? -7.254 -28.438 -9.516 1 97.56 23 GLN B CA 1
ATOM 2291 C C . GLN B 1 23 ? -8.398 -28.344 -8.508 1 97.56 23 GLN B C 1
ATOM 2293 O O . GLN B 1 23 ? -8.773 -27.25 -8.078 1 97.56 23 GLN B O 1
ATOM 2298 N N . SER B 1 24 ? -8.961 -29.5 -8.164 1 96.31 24 SER B N 1
ATOM 2299 C CA . SER B 1 24 ? -10.109 -29.547 -7.27 1 96.31 24 SER B CA 1
ATOM 2300 C C . SER B 1 24 ? -9.773 -28.953 -5.902 1 96.31 24 SER B C 1
ATOM 2302 O O . SER B 1 24 ? -10.586 -28.25 -5.309 1 96.31 24 SER B O 1
ATOM 2304 N N . GLU B 1 25 ? -8.594 -29.25 -5.438 1 97.38 25 GLU B N 1
ATOM 2305 C CA . GLU B 1 25 ? -8.172 -28.719 -4.145 1 97.38 25 GLU B CA 1
ATOM 2306 C C . GLU B 1 25 ? -7.957 -27.203 -4.207 1 97.38 25 GLU B C 1
ATOM 2308 O O . GLU B 1 25 ? -8.305 -26.484 -3.273 1 97.38 25 GLU B O 1
ATOM 2313 N N . VAL B 1 26 ? -7.363 -26.75 -5.309 1 98.25 26 VAL B N 1
ATOM 2314 C CA . VAL B 1 26 ? -7.152 -25.312 -5.508 1 98.25 26 VAL B CA 1
ATOM 2315 C C . VAL B 1 26 ? -8.492 -24.594 -5.473 1 98.25 26 VAL B C 1
ATOM 2317 O O . VAL B 1 26 ? -8.656 -23.625 -4.73 1 98.25 26 VAL B O 1
ATOM 2320 N N . ILE B 1 27 ? -9.453 -25.109 -6.203 1 96.94 27 ILE B N 1
ATOM 2321 C CA . ILE B 1 27 ? -10.781 -24.5 -6.289 1 96.94 27 ILE B CA 1
ATOM 2322 C C . ILE B 1 27 ? -11.461 -24.547 -4.922 1 96.94 27 ILE B C 1
ATOM 2324 O O . ILE B 1 27 ? -12.062 -23.562 -4.488 1 96.94 27 ILE B O 1
ATOM 2328 N N . GLY B 1 28 ? -11.352 -25.672 -4.25 1 95.81 28 GLY B N 1
ATOM 2329 C CA . GLY B 1 28 ? -11.922 -25.812 -2.916 1 95.81 28 GLY B CA 1
ATOM 2330 C C . GLY B 1 28 ? -11.391 -24.781 -1.939 1 95.81 28 GLY B C 1
ATOM 2331 O O . GLY B 1 28 ? -12.164 -24.188 -1.173 1 95.81 28 GLY B O 1
ATOM 2332 N N . ARG B 1 29 ? -10.102 -24.5 -1.95 1 97.25 29 ARG B N 1
ATOM 2333 C CA . ARG B 1 29 ? -9.484 -23.547 -1.039 1 97.25 29 ARG B CA 1
ATOM 2334 C C . ARG B 1 29 ? -9.93 -22.125 -1.347 1 97.25 29 ARG B C 1
ATOM 2336 O O . ARG B 1 29 ? -10.117 -21.312 -0.435 1 97.25 29 ARG B O 1
ATOM 2343 N N . ILE B 1 30 ? -10.117 -21.828 -2.617 1 97.62 30 ILE B N 1
ATOM 2344 C CA . ILE B 1 30 ? -10.617 -20.516 -3.025 1 97.62 30 ILE B CA 1
ATOM 2345 C C . ILE B 1 30 ? -12.031 -20.312 -2.492 1 97.62 30 ILE B C 1
ATOM 2347 O O . ILE B 1 30 ? -12.344 -19.266 -1.919 1 97.62 30 ILE B O 1
ATOM 2351 N N . LEU B 1 31 ? -12.836 -21.312 -2.572 1 95.38 31 LEU B N 1
ATOM 2352 C CA . LEU B 1 31 ? -14.242 -21.219 -2.195 1 95.38 31 LEU B CA 1
ATOM 2353 C C . LEU B 1 31 ? -14.398 -21.188 -0.679 1 95.38 31 LEU B C 1
ATOM 2355 O O . LEU B 1 31 ? -15.383 -20.656 -0.162 1 95.38 31 LEU B O 1
ATOM 2359 N N . GLU B 1 32 ? -13.453 -21.734 0.003 1 95.94 32 GLU B N 1
ATOM 2360 C CA . GLU B 1 32 ? -13.484 -21.734 1.463 1 95.94 32 GLU B CA 1
ATOM 2361 C C . GLU B 1 32 ? -13.422 -20.312 2.014 1 95.94 32 GLU B C 1
ATOM 2363 O O . GLU B 1 32 ? -13.867 -20.062 3.137 1 95.94 32 GLU B O 1
ATOM 2368 N N . VAL B 1 33 ? -12.945 -19.359 1.198 1 96.75 33 VAL B N 1
ATOM 2369 C CA . VAL B 1 33 ? -12.812 -17.969 1.631 1 96.75 33 VAL B CA 1
ATOM 2370 C C . VAL B 1 33 ? -14.188 -17.297 1.654 1 96.75 33 VAL B C 1
ATOM 2372 O O . VAL B 1 33 ? -14.375 -16.281 2.326 1 96.75 33 VAL B O 1
ATOM 2375 N N . LYS B 1 34 ? -15.117 -17.797 0.918 1 95.62 34 LYS B N 1
ATOM 2376 C CA . LYS B 1 34 ? -16.5 -17.312 0.821 1 95.62 34 LYS B CA 1
ATOM 2377 C C . LYS B 1 34 ? -16.547 -15.844 0.438 1 95.62 34 LYS B C 1
ATOM 2379 O O . LYS B 1 34 ? -17.219 -15.047 1.096 1 95.62 34 LYS B O 1
ATOM 2384 N N . PRO B 1 35 ? -15.836 -15.477 -0.671 1 96.81 35 PRO B N 1
ATOM 2385 C CA . PRO B 1 35 ? -15.961 -14.094 -1.158 1 96.81 35 PRO B CA 1
ATOM 2386 C C . PRO B 1 35 ? -17.312 -13.82 -1.8 1 96.81 35 PRO B C 1
ATOM 2388 O O . PRO B 1 35 ? -18.016 -14.75 -2.219 1 96.81 35 PRO B O 1
ATOM 2391 N N . ASP B 1 36 ? -17.688 -12.523 -1.766 1 96.12 36 ASP B N 1
ATOM 2392 C CA . ASP B 1 36 ? -18.938 -12.195 -2.447 1 96.12 36 ASP B CA 1
ATOM 2393 C C . ASP B 1 36 ? -18.75 -12.188 -3.963 1 96.12 36 ASP B C 1
ATOM 2395 O O . ASP B 1 36 ? -19.719 -12.273 -4.715 1 96.12 36 ASP B O 1
ATOM 2399 N N . ARG B 1 37 ? -17.469 -12.078 -4.387 1 96.88 37 ARG B N 1
ATOM 2400 C CA . ARG B 1 37 ? -17.109 -12.078 -5.797 1 96.88 37 ARG B CA 1
ATOM 2401 C C . ARG B 1 37 ? -15.648 -12.469 -5.988 1 96.88 37 ARG B C 1
ATOM 2403 O O . ARG B 1 37 ? -14.797 -12.109 -5.176 1 96.88 37 ARG B O 1
ATOM 2410 N N . ILE B 1 38 ? -15.398 -13.195 -7.047 1 98.19 38 ILE B N 1
ATOM 2411 C CA . ILE B 1 38 ? -14.031 -13.555 -7.395 1 98.19 38 ILE B CA 1
ATOM 2412 C C . ILE B 1 38 ? -13.586 -12.773 -8.625 1 98.19 38 ILE B C 1
ATOM 2414 O O . ILE B 1 38 ? -14.227 -12.844 -9.68 1 98.19 38 ILE B O 1
ATOM 2418 N N . LEU B 1 39 ? -12.57 -11.953 -8.438 1 98.62 39 LEU B N 1
ATOM 2419 C CA . LEU B 1 39 ? -11.914 -11.258 -9.531 1 98.62 39 LEU B CA 1
ATOM 2420 C C . LEU B 1 39 ? -10.68 -12.023 -10 1 98.62 39 LEU B C 1
ATOM 2422 O O . LEU B 1 39 ? -9.602 -11.898 -9.414 1 98.62 39 LEU B O 1
ATOM 2426 N N . LEU B 1 40 ? -10.852 -12.789 -11.07 1 98.62 40 LEU B N 1
ATOM 2427 C CA . LEU B 1 40 ? -9.797 -13.641 -11.609 1 98.62 40 LEU B CA 1
ATOM 2428 C C . LEU B 1 40 ? -8.953 -12.875 -12.625 1 98.62 40 LEU B C 1
ATOM 2430 O O . LEU B 1 40 ? -9.453 -12.516 -13.695 1 98.62 40 LEU B O 1
ATOM 2434 N N . VAL B 1 41 ? -7.723 -12.562 -12.289 1 98.81 41 VAL B N 1
ATOM 2435 C CA . VAL B 1 41 ? -6.777 -11.93 -13.203 1 98.81 41 VAL B CA 1
ATOM 2436 C C . VAL B 1 41 ? -5.832 -12.984 -13.781 1 98.81 41 VAL B C 1
ATOM 2438 O O . VAL B 1 41 ? -5.145 -13.68 -13.031 1 98.81 41 VAL B O 1
ATOM 2441 N N . CYS B 1 42 ? -5.801 -13.055 -15.07 1 98.38 42 CYS B N 1
ATOM 2442 C CA . CYS B 1 42 ? -5.105 -14.148 -15.734 1 98.38 42 CYS B CA 1
ATOM 2443 C C . CYS B 1 42 ? -4.109 -13.625 -16.766 1 98.38 42 CYS B C 1
ATOM 2445 O O . CYS B 1 42 ? -4.391 -12.656 -17.469 1 98.38 42 CYS B O 1
ATOM 2447 N N . ASP B 1 43 ? -2.955 -14.273 -16.797 1 97.94 43 ASP B N 1
ATOM 2448 C CA . ASP B 1 43 ? -1.994 -14.039 -17.875 1 97.94 43 ASP B CA 1
ATOM 2449 C C . ASP B 1 43 ? -2.525 -14.555 -19.203 1 97.94 43 ASP B C 1
ATOM 2451 O O . ASP B 1 43 ? -3.102 -15.641 -19.266 1 97.94 43 ASP B O 1
ATOM 2455 N N . GLU B 1 44 ? -2.24 -13.828 -20.281 1 98.38 44 GLU B N 1
ATOM 2456 C CA . GLU B 1 44 ? -2.824 -14.18 -21.578 1 98.38 44 GLU B CA 1
ATOM 2457 C C . GLU B 1 44 ? -2.33 -15.547 -22.047 1 98.38 44 GLU B C 1
ATOM 2459 O O . GLU B 1 44 ? -3.094 -16.328 -22.625 1 98.38 44 GLU B O 1
ATOM 2464 N N . THR B 1 45 ? -1.05 -15.844 -21.906 1 97.81 45 THR B N 1
ATOM 2465 C CA . THR B 1 45 ? -0.519 -17.156 -22.266 1 97.81 45 THR B CA 1
ATOM 2466 C C . THR B 1 45 ? -1.148 -18.25 -21.422 1 97.81 45 THR B C 1
ATOM 2468 O O . THR B 1 45 ? -1.498 -19.312 -21.922 1 97.81 45 THR B O 1
ATOM 2471 N N . VAL B 1 46 ? -1.319 -17.953 -20.156 1 98.12 46 VAL B N 1
ATOM 2472 C CA . VAL B 1 46 ? -1.92 -18.906 -19.234 1 98.12 46 VAL B CA 1
ATOM 2473 C C . VAL B 1 46 ? -3.391 -19.125 -19.594 1 98.12 46 VAL B C 1
ATOM 2475 O O . VAL B 1 46 ? -3.893 -20.25 -19.547 1 98.12 46 VAL B O 1
ATOM 2478 N N . ASP B 1 47 ? -4.055 -18.078 -19.938 1 97.94 47 ASP B N 1
ATOM 2479 C CA . ASP B 1 47 ? -5.449 -18.203 -20.344 1 97.94 47 ASP B CA 1
ATOM 2480 C C . ASP B 1 47 ? -5.582 -19.094 -21.578 1 97.94 47 ASP B C 1
ATOM 2482 O O . ASP B 1 47 ? -6.527 -19.875 -21.672 1 97.94 47 ASP B O 1
ATOM 2486 N N . LEU B 1 48 ? -4.703 -19 -22.516 1 97.56 48 LEU B N 1
ATOM 2487 C CA . LEU B 1 48 ? -4.715 -19.812 -23.719 1 97.56 48 LEU B CA 1
ATOM 2488 C C . LEU B 1 48 ? -4.469 -21.281 -23.391 1 97.56 48 LEU B C 1
ATOM 2490 O O . LEU B 1 48 ? -5.145 -22.172 -23.922 1 97.56 48 LEU B O 1
ATOM 2494 N N . LEU B 1 49 ? -3.582 -21.578 -22.531 1 97.5 49 LEU B N 1
ATOM 2495 C CA . LEU B 1 49 ? -3.139 -22.938 -22.234 1 97.5 49 LEU B CA 1
ATOM 2496 C C . LEU B 1 49 ? -4.02 -23.578 -21.172 1 97.5 49 LEU B C 1
ATOM 2498 O O . LEU B 1 49 ? -4.305 -24.781 -21.234 1 97.5 49 LEU B O 1
ATOM 2502 N N . HIS B 1 50 ? -4.414 -22.734 -20.188 1 97.31 50 HIS B N 1
ATOM 2503 C CA . HIS B 1 50 ? -5.047 -23.281 -18.984 1 97.31 50 HIS B CA 1
ATOM 2504 C C . HIS B 1 50 ? -6.328 -22.531 -18.656 1 97.31 50 HIS B C 1
ATOM 2506 O O . HIS B 1 50 ? -6.77 -22.531 -17.5 1 97.31 50 HIS B O 1
ATOM 2512 N N . GLY B 1 51 ? -6.965 -21.844 -19.562 1 94.88 51 GLY B N 1
ATOM 2513 C CA . GLY B 1 51 ? -8.141 -21.016 -19.359 1 94.88 51 GLY B CA 1
ATOM 2514 C C . GLY B 1 51 ? -9.305 -21.781 -18.75 1 94.88 51 GLY B C 1
ATOM 2515 O O . GLY B 1 51 ? -10.18 -21.188 -18.109 1 94.88 51 GLY B O 1
ATOM 2516 N N . GLN B 1 52 ? -9.297 -23.109 -18.875 1 95.38 52 GLN B N 1
ATOM 2517 C CA . GLN B 1 52 ? -10.391 -23.938 -18.406 1 95.38 52 GLN B CA 1
ATOM 2518 C C . GLN B 1 52 ? -10.133 -24.438 -16.984 1 95.38 52 GLN B C 1
ATOM 2520 O O . GLN B 1 52 ? -10.984 -25.094 -16.391 1 95.38 52 GLN B O 1
ATOM 2525 N N . TYR B 1 53 ? -9.008 -24.109 -16.469 1 96.81 53 TYR B N 1
ATOM 2526 C CA . TYR B 1 53 ? -8.633 -24.578 -15.141 1 96.81 53 TYR B CA 1
ATOM 2527 C C . TYR B 1 53 ? -9.688 -24.203 -14.109 1 96.81 53 TYR B C 1
ATOM 2529 O O . TYR B 1 53 ? -10.008 -25 -13.219 1 96.81 53 TYR B O 1
ATOM 2537 N N . PHE B 1 54 ? -10.281 -22.984 -14.227 1 96.62 54 PHE B N 1
ATOM 2538 C CA . PHE B 1 54 ? -11.242 -22.5 -13.242 1 96.62 54 PHE B CA 1
ATOM 2539 C C . PHE B 1 54 ? -12.664 -22.609 -13.781 1 96.62 54 PHE B C 1
ATOM 2541 O O . PHE B 1 54 ? -13.578 -21.953 -13.273 1 96.62 54 PHE B O 1
ATOM 2548 N N . ALA B 1 55 ? -12.938 -23.375 -14.812 1 93.31 55 ALA B N 1
ATOM 2549 C CA . ALA B 1 55 ? -14.25 -23.578 -15.406 1 93.31 55 ALA B CA 1
ATOM 2550 C C . ALA B 1 55 ? -15.281 -23.984 -14.359 1 93.31 55 ALA B C 1
ATOM 2552 O O . ALA B 1 55 ? -16.422 -23.531 -14.383 1 93.31 55 ALA B O 1
ATOM 2553 N N . PRO B 1 56 ? -14.898 -24.828 -13.43 1 90.19 56 PRO B N 1
ATOM 2554 C CA . PRO B 1 56 ? -15.883 -25.219 -12.406 1 90.19 56 PRO B CA 1
ATOM 2555 C C . PRO B 1 56 ? -16.391 -24.031 -11.594 1 90.19 56 PRO B C 1
ATOM 2557 O O . PRO B 1 56 ? -17.469 -24.094 -11.016 1 90.19 56 PRO B O 1
ATOM 2560 N N . LEU B 1 57 ? -15.586 -22.938 -11.484 1 88.81 57 LEU B N 1
ATOM 2561 C CA . LEU B 1 57 ? -16.016 -21.734 -10.789 1 88.81 57 LEU B CA 1
ATOM 2562 C C . LEU B 1 57 ? -16.875 -20.859 -11.688 1 88.81 57 LEU B C 1
ATOM 2564 O O . LEU B 1 57 ? -17.734 -20.109 -11.203 1 88.81 57 LEU B O 1
ATOM 2568 N N . LEU B 1 58 ? -16.484 -20.828 -12.961 1 78.38 58 LEU B N 1
ATOM 2569 C CA . LEU B 1 58 ? -17.125 -19.938 -13.922 1 78.38 58 LEU B CA 1
ATOM 2570 C C . LEU B 1 58 ? -18.5 -20.469 -14.312 1 78.38 58 LEU B C 1
ATOM 2572 O O . LEU B 1 58 ? -19.422 -19.672 -14.531 1 78.38 58 LEU B O 1
ATOM 2576 N N . ASN B 1 59 ? -18.547 -21.797 -14.594 1 64.31 59 ASN B N 1
ATOM 2577 C CA . ASN B 1 59 ? -19.781 -22.422 -15.055 1 64.31 59 ASN B CA 1
ATOM 2578 C C . ASN B 1 59 ? -20.75 -22.672 -13.906 1 64.31 59 ASN B C 1
ATOM 2580 O O . ASN B 1 59 ? -21.734 -23.406 -14.062 1 64.31 59 ASN B O 1
ATOM 2584 N N . GLY B 1 60 ? -20.594 -22.109 -12.875 1 50.97 60 GLY B N 1
ATOM 2585 C CA . GLY B 1 60 ? -21.625 -22.406 -11.883 1 50.97 60 GLY B CA 1
ATOM 2586 C C . GLY B 1 60 ? -22.984 -22.656 -12.5 1 50.97 60 GLY B C 1
ATOM 2587 O O . GLY B 1 60 ? -23.828 -23.312 -11.898 1 50.97 60 GLY B O 1
ATOM 2588 N N . GLY B 1 61 ? -23.5 -21.594 -13.25 1 40.59 61 GLY B N 1
ATOM 2589 C CA . GLY B 1 61 ? -24.938 -21.75 -13.422 1 40.59 61 GLY B CA 1
ATOM 2590 C C . GLY B 1 61 ? -25.312 -23 -14.211 1 40.59 61 GLY B C 1
ATOM 2591 O O . GLY B 1 61 ? -26.344 -23.609 -13.953 1 40.59 61 GLY B O 1
ATOM 2592 N N . ALA B 1 62 ? -24.75 -23.281 -15.477 1 36.12 62 ALA B N 1
ATOM 2593 C CA . ALA B 1 62 ? -25.469 -24.219 -16.312 1 36.12 62 ALA B CA 1
ATOM 2594 C C . ALA B 1 62 ? -25.109 -25.656 -15.977 1 36.12 62 ALA B C 1
ATOM 2596 O O . ALA B 1 62 ? -25.438 -26.578 -16.719 1 36.12 62 ALA B O 1
ATOM 2597 N N . ALA B 1 63 ? -23.984 -25.938 -15.453 1 34.34 63 ALA B N 1
ATOM 2598 C CA . ALA B 1 63 ? -23.859 -27.391 -15.422 1 34.34 63 ALA B CA 1
ATOM 2599 C C . ALA B 1 63 ? -25.125 -28.047 -14.875 1 34.34 63 ALA B C 1
ATOM 2601 O O . ALA B 1 63 ? -25.625 -27.641 -13.828 1 34.34 63 ALA B O 1
ATOM 2602 N N . SER B 1 64 ? -25.734 -28.828 -15.766 1 31.22 64 SER B N 1
ATOM 2603 C CA . SER B 1 64 ? -26.672 -29.922 -15.516 1 31.22 64 SER B CA 1
ATOM 2604 C C . SER B 1 64 ? -26.203 -30.812 -14.367 1 31.22 64 SER B C 1
ATOM 2606 O O . SER B 1 64 ? -25.016 -30.828 -14.055 1 31.22 64 SER B O 1
ATOM 2608 N N . ALA B 1 65 ? -27.078 -31.484 -13.609 1 31.33 65 ALA B N 1
ATOM 2609 C CA . ALA B 1 65 ? -27.219 -32.531 -12.594 1 31.33 65 ALA B CA 1
ATOM 2610 C C . ALA B 1 65 ? -26.328 -33.719 -12.914 1 31.33 65 ALA B C 1
ATOM 2612 O O . ALA B 1 65 ? -26.531 -34.812 -12.391 1 31.33 65 ALA B O 1
ATOM 2613 N N . GLY B 1 66 ? -25.422 -33.938 -13.836 1 30.48 66 GLY B N 1
ATOM 2614 C CA . GLY B 1 66 ? -25.016 -35.312 -13.656 1 30.48 66 GLY B CA 1
ATOM 2615 C C . GLY B 1 66 ? -24.188 -35.531 -12.414 1 30.48 66 GLY B C 1
ATOM 2616 O O . GLY B 1 66 ? -24.594 -36.281 -11.5 1 30.48 66 GLY B O 1
ATOM 2617 N N . ALA B 1 67 ? -22.75 -35.969 -12.539 1 31.86 67 ALA B N 1
ATOM 2618 C CA . ALA B 1 67 ? -22.156 -36.812 -11.508 1 31.86 67 ALA B CA 1
ATOM 2619 C C . ALA B 1 67 ? -22.094 -36.094 -10.172 1 31.86 67 ALA B C 1
ATOM 2621 O O . ALA B 1 67 ? -22.156 -34.875 -10.125 1 31.86 67 ALA B O 1
ATOM 2622 N N . GLY B 1 68 ? -21.656 -36.656 -8.828 1 33.41 68 GLY B N 1
ATOM 2623 C CA . GLY B 1 68 ? -21.766 -36.656 -7.375 1 33.41 68 GLY B CA 1
ATOM 2624 C C . GLY B 1 68 ? -21.156 -35.406 -6.734 1 33.41 68 GLY B C 1
ATOM 2625 O O . GLY B 1 68 ? -21.141 -35.312 -5.508 1 33.41 68 GLY B O 1
ATOM 2626 N N . ASP B 1 69 ? -19.906 -34.938 -7.164 1 37.94 69 ASP B N 1
ATOM 2627 C CA . ASP B 1 69 ? -19.312 -34.125 -6.09 1 37.94 69 ASP B CA 1
ATOM 2628 C C . ASP B 1 69 ? -20.156 -32.906 -5.793 1 37.94 69 ASP B C 1
ATOM 2630 O O . ASP B 1 69 ? -20.797 -32.344 -6.688 1 37.94 69 ASP B O 1
ATOM 2634 N N . ASN B 1 70 ? -20.578 -32.656 -4.43 1 37.78 70 ASN B N 1
ATOM 2635 C CA . ASN B 1 70 ? -21.406 -31.828 -3.566 1 37.78 70 ASN B CA 1
ATOM 2636 C C . ASN B 1 70 ? -21.188 -30.344 -3.846 1 37.78 70 ASN B C 1
ATOM 2638 O O . ASN B 1 70 ? -21.422 -29.5 -2.979 1 37.78 70 ASN B O 1
ATOM 2642 N N . PHE B 1 71 ? -20.281 -29.875 -4.797 1 44.06 71 PHE B N 1
ATOM 2643 C CA . PHE B 1 71 ? -20.328 -28.422 -4.82 1 44.06 71 PHE B CA 1
ATOM 2644 C C . PHE B 1 71 ? -21.703 -27.938 -5.27 1 44.06 71 PHE B C 1
ATOM 2646 O O . PHE B 1 71 ? -21.828 -27.344 -6.348 1 44.06 71 PHE B O 1
ATOM 2653 N N . HIS B 1 72 ? -22.734 -28.828 -5.473 1 42.62 72 HIS B N 1
ATOM 2654 C CA . HIS B 1 72 ? -24.062 -28.531 -5.992 1 42.62 72 HIS B CA 1
ATOM 2655 C C . HIS B 1 72 ? -24.531 -27.141 -5.547 1 42.62 72 HIS B C 1
ATOM 2657 O O . HIS B 1 72 ? -24.906 -26.312 -6.379 1 42.62 72 HIS B O 1
ATOM 2663 N N . GLY B 1 73 ? -25.469 -27.094 -4.453 1 44.72 73 GLY B N 1
ATOM 2664 C CA . GLY B 1 73 ? -26.547 -26.188 -4.059 1 44.72 73 GLY B CA 1
ATOM 2665 C C . GLY B 1 73 ? -26.031 -24.812 -3.664 1 44.72 73 GLY B C 1
ATOM 2666 O O . GLY B 1 73 ? -26.828 -23.938 -3.309 1 44.72 73 GLY B O 1
ATOM 2667 N N . GLU B 1 74 ? -24.812 -24.766 -3.074 1 54.91 74 GLU B N 1
ATOM 2668 C CA . GLU B 1 74 ? -24.516 -23.484 -2.418 1 54.91 74 GLU B CA 1
ATOM 2669 C C . GLU B 1 74 ? -24.062 -22.438 -3.43 1 54.91 74 GLU B C 1
ATOM 2671 O O . GLU B 1 74 ? -23.484 -22.766 -4.465 1 54.91 74 GLU B O 1
ATOM 2676 N N . ASN B 1 75 ? -24.734 -21.219 -3.51 1 73.5 75 ASN B N 1
ATOM 2677 C CA . ASN B 1 75 ? -24.625 -20.016 -4.34 1 73.5 75 ASN B CA 1
ATOM 2678 C C . ASN B 1 75 ? -23.172 -19.609 -4.543 1 73.5 75 ASN B C 1
ATOM 2680 O O . ASN B 1 75 ? -22.516 -19.141 -3.613 1 73.5 75 ASN B O 1
ATOM 2684 N N . LEU B 1 76 ? -22.516 -20.281 -5.664 1 88.44 76 LEU B N 1
ATOM 2685 C CA . LEU B 1 76 ? -21.172 -19.859 -6.043 1 88.44 76 LEU B CA 1
ATOM 2686 C C . LEU B 1 76 ? -21.125 -18.344 -6.25 1 88.44 76 LEU B C 1
ATOM 2688 O O . LEU B 1 76 ? -22.062 -17.766 -6.789 1 88.44 76 LEU B O 1
ATOM 2692 N N . PRO B 1 77 ? -20.062 -17.844 -5.746 1 93.81 77 PRO B N 1
ATOM 2693 C CA . PRO B 1 77 ? -19.922 -16.406 -6.02 1 93.81 77 PRO B CA 1
ATOM 2694 C C . PRO B 1 77 ? -19.688 -16.109 -7.496 1 93.81 77 PRO B C 1
ATOM 2696 O O . PRO B 1 77 ? -19.141 -16.953 -8.219 1 93.81 77 PRO B O 1
ATOM 2699 N N . PRO B 1 78 ? -20.203 -14.992 -7.93 1 95 78 PRO B N 1
ATOM 2700 C CA . PRO B 1 78 ? -19.875 -14.594 -9.297 1 95 78 PRO B CA 1
ATOM 2701 C C . PRO B 1 78 ? -18.359 -14.5 -9.531 1 95 78 PRO B C 1
ATOM 2703 O O . PRO B 1 78 ? -17.625 -14.094 -8.641 1 95 78 PRO B O 1
ATOM 2706 N N . VAL B 1 79 ? -17.969 -14.914 -10.758 1 96.62 79 VAL B N 1
ATOM 2707 C CA . VAL B 1 79 ? -16.562 -14.852 -11.148 1 96.62 79 VAL B CA 1
ATOM 2708 C C . VAL B 1 79 ? -16.422 -13.977 -12.398 1 96.62 79 VAL B C 1
ATOM 2710 O O . VAL B 1 79 ? -17.125 -14.172 -13.383 1 96.62 79 VAL B O 1
ATOM 2713 N N . ASN B 1 80 ? -15.625 -12.938 -12.312 1 97.25 80 ASN B N 1
ATOM 2714 C CA . ASN B 1 80 ? -15.227 -12.133 -13.461 1 97.25 80 ASN B CA 1
ATOM 2715 C C . ASN B 1 80 ? -13.75 -12.336 -13.805 1 97.25 80 ASN B C 1
ATOM 2717 O O . ASN B 1 80 ? -12.898 -12.375 -12.914 1 97.25 80 ASN B O 1
ATOM 2721 N N . LYS B 1 81 ? -13.5 -12.516 -15.047 1 97.88 81 LYS B N 1
ATOM 2722 C CA . LYS B 1 81 ? -12.133 -12.766 -15.484 1 97.88 81 LYS B CA 1
ATOM 2723 C C . LYS B 1 81 ? -11.594 -11.594 -16.297 1 97.88 81 LYS B C 1
ATOM 2725 O O . LYS B 1 81 ? -12.289 -11.039 -17.141 1 97.88 81 LYS B O 1
ATOM 2730 N N . TYR B 1 82 ? -10.383 -11.203 -16.031 1 98.5 82 TYR B N 1
ATOM 2731 C CA . TYR B 1 82 ? -9.633 -10.195 -16.781 1 98.5 82 TYR B CA 1
ATOM 2732 C C . TYR B 1 82 ? -8.297 -10.758 -17.25 1 98.5 82 TYR B C 1
ATOM 2734 O O . TYR B 1 82 ? -7.559 -11.352 -16.453 1 98.5 82 TYR B O 1
ATOM 2742 N N . VAL B 1 83 ? -7.98 -10.586 -18.516 1 98.75 83 VAL B N 1
ATOM 2743 C CA . VAL B 1 83 ? -6.754 -11.133 -19.078 1 98.75 83 VAL B CA 1
ATOM 2744 C C . VAL B 1 83 ? -5.758 -10 -19.344 1 98.75 83 VAL B C 1
ATOM 2746 O O . VAL B 1 83 ? -6.09 -9.008 -19.984 1 98.75 83 VAL B O 1
ATOM 2749 N N . LEU B 1 84 ? -4.543 -10.109 -18.766 1 98.69 84 LEU B N 1
ATOM 2750 C CA . LEU B 1 84 ? -3.451 -9.164 -18.969 1 98.69 84 LEU B CA 1
ATOM 2751 C C . LEU B 1 84 ? -2.426 -9.719 -19.953 1 98.69 84 LEU B C 1
ATOM 2753 O O . LEU B 1 84 ? -2.318 -10.938 -20.125 1 98.69 84 LEU B O 1
ATOM 2757 N N . PRO B 1 85 ? -1.652 -8.844 -20.625 1 98.31 85 PRO B N 1
ATOM 2758 C CA . PRO B 1 85 ? -0.561 -9.344 -21.469 1 98.31 85 PRO B CA 1
ATOM 2759 C C . PRO B 1 85 ? 0.498 -10.102 -20.672 1 98.31 85 PRO B C 1
ATOM 2761 O O . PRO B 1 85 ? 0.623 -9.898 -19.453 1 98.31 85 PRO B O 1
ATOM 2764 N N . SER B 1 86 ? 1.218 -10.914 -21.344 1 97.19 86 SER B N 1
ATOM 2765 C CA . SER B 1 86 ? 2.232 -11.719 -20.688 1 97.19 86 SER B CA 1
ATOM 2766 C C . SER B 1 86 ? 3.484 -10.898 -20.391 1 97.19 86 SER B C 1
ATOM 2768 O O . SER B 1 86 ? 3.799 -9.953 -21.109 1 97.19 86 SER B O 1
ATOM 2770 N N . GLY B 1 87 ? 4.152 -11.297 -19.297 1 94.62 87 GLY B N 1
ATOM 2771 C CA . GLY B 1 87 ? 5.461 -10.734 -19 1 94.62 87 GLY B CA 1
ATOM 2772 C C . GLY B 1 87 ? 5.398 -9.312 -18.484 1 94.62 87 GLY B C 1
ATOM 2773 O O . GLY B 1 87 ? 4.363 -8.875 -17.984 1 94.62 87 GLY B O 1
ATOM 2774 N N . ASP B 1 88 ? 6.449 -8.633 -18.625 1 93.56 88 ASP B N 1
ATOM 2775 C CA . ASP B 1 88 ? 6.609 -7.309 -18.031 1 93.56 88 ASP B CA 1
ATOM 2776 C C . ASP B 1 88 ? 5.707 -6.289 -18.734 1 93.56 88 ASP B C 1
ATOM 2778 O O . ASP B 1 88 ? 5.492 -5.191 -18.219 1 93.56 88 ASP B O 1
ATOM 2782 N N . ALA B 1 89 ? 5.191 -6.699 -19.859 1 95.56 89 ALA B N 1
ATOM 2783 C CA . ALA B 1 89 ? 4.223 -5.832 -20.516 1 95.56 89 ALA B CA 1
ATOM 2784 C C . ALA B 1 89 ? 2.996 -5.605 -19.641 1 95.56 89 ALA B C 1
ATOM 2786 O O . ALA B 1 89 ? 2.328 -4.574 -19.75 1 95.56 89 ALA B O 1
ATOM 2787 N N . ALA B 1 90 ? 2.699 -6.504 -18.75 1 97.44 90 ALA B N 1
ATOM 2788 C CA . ALA B 1 90 ? 1.553 -6.387 -17.844 1 97.44 90 ALA B CA 1
ATOM 2789 C C . ALA B 1 90 ? 1.819 -5.355 -16.75 1 97.44 90 ALA B C 1
ATOM 2791 O O . ALA B 1 90 ? 0.883 -4.809 -16.172 1 97.44 90 ALA B O 1
ATOM 2792 N N . LYS B 1 91 ? 3.082 -5.102 -16.453 1 97.56 91 LYS B N 1
ATOM 2793 C CA . LYS B 1 91 ? 3.488 -4.305 -15.297 1 97.56 91 LYS B CA 1
ATOM 2794 C C . LYS B 1 91 ? 3.527 -2.82 -15.641 1 97.56 91 LYS B C 1
ATOM 2796 O O . LYS B 1 91 ? 4.594 -2.203 -15.633 1 97.56 91 LYS B O 1
ATOM 2801 N N . SER B 1 92 ? 2.389 -2.283 -15.836 1 97.5 92 SER B N 1
ATOM 2802 C CA . SER B 1 92 ? 2.326 -0.872 -16.203 1 97.5 92 SER B CA 1
ATOM 2803 C C . SER B 1 92 ? 1.241 -0.145 -15.414 1 97.5 92 SER B C 1
ATOM 2805 O O . SER B 1 92 ? 0.296 -0.77 -14.922 1 97.5 92 SER B O 1
ATOM 2807 N N . TRP B 1 93 ? 1.447 1.204 -15.312 1 97.69 93 TRP B N 1
ATOM 2808 C CA . TRP B 1 93 ? 0.448 2.059 -14.68 1 97.69 93 TRP B CA 1
ATOM 2809 C C . TRP B 1 93 ? -0.892 1.955 -15.398 1 97.69 93 TRP B C 1
ATOM 2811 O O . TRP B 1 93 ? -1.949 1.977 -14.766 1 97.69 93 TRP B O 1
ATOM 2821 N N . ASP B 1 94 ? -0.855 1.811 -16.719 1 97.12 94 ASP B N 1
ATOM 2822 C CA . ASP B 1 94 ? -2.064 1.699 -17.531 1 97.12 94 ASP B CA 1
ATOM 2823 C C . ASP B 1 94 ? -2.857 0.446 -17.156 1 97.12 94 ASP B C 1
ATOM 2825 O O . ASP B 1 94 ? -4.066 0.514 -16.938 1 97.12 94 ASP B O 1
ATOM 2829 N N . HIS B 1 95 ? -2.207 -0.673 -17.078 1 98.38 95 HIS B N 1
ATOM 2830 C CA . HIS B 1 95 ? -2.898 -1.912 -16.734 1 98.38 95 HIS B CA 1
ATOM 2831 C C . HIS B 1 95 ? -3.395 -1.89 -15.297 1 98.38 95 HIS B C 1
ATOM 2833 O O . HIS B 1 95 ? -4.453 -2.441 -14.992 1 98.38 95 HIS B O 1
ATOM 2839 N N . LEU B 1 96 ? -2.613 -1.261 -14.391 1 98.56 96 LEU B N 1
ATOM 2840 C CA . LEU B 1 96 ? -3.092 -1.07 -13.031 1 98.56 96 LEU B CA 1
ATOM 2841 C C . LEU B 1 96 ? -4.379 -0.252 -13.016 1 98.56 96 LEU B C 1
ATOM 2843 O O . LEU B 1 96 ? -5.336 -0.606 -12.32 1 98.56 96 LEU B O 1
ATOM 2847 N N . SER B 1 97 ? -4.387 0.82 -13.812 1 97.62 97 SER B N 1
ATOM 2848 C CA . SER B 1 97 ? -5.562 1.678 -13.922 1 97.62 97 SER B CA 1
ATOM 2849 C C . SER B 1 97 ? -6.762 0.906 -14.461 1 97.62 97 SER B C 1
ATOM 2851 O O . SER B 1 97 ? -7.871 1.031 -13.945 1 97.62 97 SER B O 1
ATOM 2853 N N . LYS B 1 98 ? -6.555 0.09 -15.453 1 98.06 98 LYS B N 1
ATOM 2854 C CA . LYS B 1 98 ? -7.625 -0.695 -16.062 1 98.06 98 LYS B CA 1
ATOM 2855 C C . LYS B 1 98 ? -8.172 -1.727 -15.078 1 98.06 98 LYS B C 1
ATOM 2857 O O . LYS B 1 98 ? -9.383 -1.966 -15.031 1 98.06 98 LYS B O 1
ATOM 2862 N N . LEU B 1 99 ? -7.312 -2.338 -14.344 1 98.56 99 LEU B N 1
ATOM 2863 C CA . LEU B 1 99 ? -7.766 -3.287 -13.328 1 98.56 99 LEU B CA 1
ATOM 2864 C C . LEU B 1 99 ? -8.633 -2.596 -12.281 1 98.56 99 LEU B C 1
ATOM 2866 O O . LEU B 1 99 ? -9.641 -3.15 -11.844 1 98.56 99 LEU B O 1
ATOM 2870 N N . MET B 1 100 ? -8.156 -1.402 -11.875 1 97.69 100 MET B N 1
ATOM 2871 C CA . MET B 1 100 ? -8.906 -0.625 -10.891 1 97.69 100 MET B CA 1
ATOM 2872 C C . MET B 1 100 ? -10.32 -0.345 -11.383 1 97.69 100 MET B C 1
ATOM 2874 O O . MET B 1 100 ? -11.297 -0.648 -10.688 1 97.69 100 MET B O 1
ATOM 2878 N N . GLU B 1 101 ? -10.43 0.145 -12.586 1 97 101 GLU B N 1
ATOM 2879 C CA . GLU B 1 101 ? -11.727 0.45 -13.188 1 97 101 GLU B CA 1
ATOM 2880 C C . GLU B 1 101 ? -12.57 -0.811 -13.352 1 97 101 GLU B C 1
ATOM 2882 O O . GLU B 1 101 ? -13.758 -0.818 -13.008 1 97 101 GLU B O 1
ATOM 2887 N N . TRP B 1 102 ? -11.961 -1.853 -13.836 1 98.19 102 TRP B N 1
ATOM 2888 C CA . TRP B 1 102 ? -12.633 -3.127 -14.062 1 98.19 102 TRP B CA 1
ATOM 2889 C C . TRP B 1 102 ? -13.211 -3.682 -12.766 1 98.19 102 TRP B C 1
ATOM 2891 O O . TRP B 1 102 ? -14.352 -4.152 -12.734 1 98.19 102 TRP B O 1
ATOM 2901 N N . GLY B 1 103 ? -12.43 -3.641 -11.695 1 97.75 103 GLY B N 1
ATOM 2902 C CA . GLY B 1 103 ? -12.914 -4.113 -10.406 1 97.75 103 GLY B CA 1
ATOM 2903 C C . GLY B 1 103 ? -14.188 -3.428 -9.953 1 97.75 103 GLY B C 1
ATOM 2904 O O . GLY B 1 103 ? -15.133 -4.086 -9.516 1 97.75 103 GLY B O 1
ATOM 2905 N N . PHE B 1 104 ? -14.172 -2.113 -10.062 1 97 104 PHE B N 1
ATOM 2906 C CA . PHE B 1 104 ? -15.352 -1.352 -9.68 1 97 104 PHE B CA 1
ATOM 2907 C C . PHE B 1 104 ? -16.516 -1.657 -10.609 1 97 104 PHE B C 1
ATOM 2909 O O . PHE B 1 104 ? -17.656 -1.82 -10.156 1 97 104 PHE B O 1
ATOM 2916 N N . ASP B 1 105 ? -16.266 -1.772 -11.922 1 96.62 105 ASP B N 1
ATOM 2917 C CA . ASP B 1 105 ? -17.312 -2.027 -12.914 1 96.62 105 ASP B CA 1
ATOM 2918 C C . ASP B 1 105 ? -17.969 -3.383 -12.68 1 96.62 105 ASP B C 1
ATOM 2920 O O . ASP B 1 105 ? -19.156 -3.551 -12.945 1 96.62 105 ASP B O 1
ATOM 2924 N N . CYS B 1 106 ? -17.203 -4.352 -12.141 1 95.5 106 CYS B N 1
ATOM 2925 C CA . CYS B 1 106 ? -17.719 -5.684 -11.844 1 95.5 106 CYS B CA 1
ATOM 2926 C C . CYS B 1 106 ? -18.609 -5.66 -10.609 1 95.5 106 CYS B C 1
ATOM 2928 O O . CYS B 1 106 ? -19.328 -6.625 -10.344 1 95.5 106 CYS B O 1
ATOM 2930 N N . GLY B 1 107 ? -18.516 -4.594 -9.828 1 95.56 107 GLY B N 1
ATOM 2931 C CA . GLY B 1 107 ? -19.281 -4.52 -8.602 1 95.56 107 GLY B CA 1
ATOM 2932 C C . GLY B 1 107 ? -18.562 -5.078 -7.398 1 95.56 107 GLY B C 1
ATOM 2933 O O . GLY B 1 107 ? -19.188 -5.52 -6.434 1 95.56 107 GLY B O 1
ATOM 2934 N N . ALA B 1 108 ? -17.312 -5.094 -7.434 1 97.12 108 ALA B N 1
ATOM 2935 C CA . ALA B 1 108 ? -16.5 -5.605 -6.328 1 97.12 108 ALA B CA 1
ATOM 2936 C C . ALA B 1 108 ? -16.75 -4.797 -5.055 1 97.12 108 ALA B C 1
ATOM 2938 O O . ALA B 1 108 ? -17.016 -3.594 -5.121 1 97.12 108 ALA B O 1
ATOM 2939 N N . THR B 1 109 ? -16.688 -5.445 -3.941 1 96.62 109 THR B N 1
ATOM 2940 C CA . THR B 1 109 ? -16.766 -4.832 -2.621 1 96.62 109 THR B CA 1
ATOM 2941 C C . THR B 1 109 ? -15.547 -5.18 -1.778 1 96.62 109 THR B C 1
ATOM 2943 O O . THR B 1 109 ? -14.633 -5.859 -2.25 1 96.62 109 THR B O 1
ATOM 2946 N N . LYS B 1 110 ? -15.57 -4.727 -0.568 1 95.19 110 LYS B N 1
ATOM 2947 C CA . LYS B 1 110 ? -14.484 -5.016 0.364 1 95.19 110 LYS B CA 1
ATOM 2948 C C . LYS B 1 110 ? -14.438 -6.504 0.709 1 95.19 110 LYS B C 1
ATOM 2950 O O . LYS B 1 110 ? -13.453 -6.984 1.271 1 95.19 110 LYS B O 1
ATOM 2955 N N . LYS B 1 111 ? -15.453 -7.25 0.362 1 97 111 LYS B N 1
ATOM 2956 C CA . LYS B 1 111 ? -15.531 -8.672 0.672 1 97 111 LYS B CA 1
ATOM 2957 C C . LYS B 1 111 ? -15.117 -9.523 -0.526 1 97 111 LYS B C 1
ATOM 2959 O O . LYS B 1 111 ? -15.062 -10.75 -0.433 1 97 111 LYS B O 1
ATOM 2964 N N . SER B 1 112 ? -14.844 -8.883 -1.666 1 98.12 112 SER B N 1
ATOM 2965 C CA . SER B 1 112 ? -14.414 -9.602 -2.861 1 98.12 112 SER B CA 1
ATOM 2966 C C . SER B 1 112 ? -12.992 -10.141 -2.707 1 98.12 112 SER B C 1
ATOM 2968 O O . SER B 1 112 ? -12.328 -9.859 -1.708 1 98.12 112 SER B O 1
ATOM 2970 N N . MET B 1 113 ? -12.578 -10.953 -3.674 1 98.62 113 MET B N 1
ATOM 2971 C CA . MET B 1 113 ? -11.258 -11.57 -3.621 1 98.62 113 MET B CA 1
ATOM 2972 C C . MET B 1 113 ? -10.617 -11.594 -5 1 98.62 113 MET B C 1
ATOM 2974 O O . MET B 1 113 ? -11.281 -11.883 -6 1 98.62 113 MET B O 1
ATOM 2978 N N . VAL B 1 114 ? -9.367 -11.234 -5.02 1 98.88 114 VAL B N 1
ATOM 2979 C CA . VAL B 1 114 ? -8.555 -11.312 -6.23 1 98.88 114 VAL B CA 1
ATOM 2980 C C . VAL B 1 114 ? -7.848 -12.664 -6.289 1 98.88 114 VAL B C 1
ATOM 2982 O O . VAL B 1 114 ? -7.281 -13.125 -5.293 1 98.88 114 VAL B O 1
ATOM 2985 N N . VAL B 1 115 ? -7.945 -13.344 -7.383 1 98.88 115 VAL B N 1
ATOM 2986 C CA . VAL B 1 115 ? -7.148 -14.531 -7.676 1 98.88 115 VAL B CA 1
ATOM 2987 C C . VAL B 1 115 ? -6.203 -14.25 -8.844 1 98.88 115 VAL B C 1
ATOM 2989 O O . VAL B 1 115 ? -6.648 -13.969 -9.953 1 98.88 115 VAL B O 1
ATOM 2992 N N . ALA B 1 116 ? -4.949 -14.227 -8.578 1 98.88 116 ALA B N 1
ATOM 2993 C CA . ALA B 1 116 ? -3.926 -14 -9.594 1 98.88 116 ALA B CA 1
ATOM 2994 C C . ALA B 1 116 ? -3.428 -15.32 -10.172 1 98.88 116 ALA B C 1
ATOM 2996 O O . ALA B 1 116 ? -2.805 -16.125 -9.469 1 98.88 116 ALA B O 1
ATOM 2997 N N . PHE B 1 117 ? -3.668 -15.562 -11.43 1 98.81 117 PHE B N 1
ATOM 2998 C CA . PHE B 1 117 ? -3.393 -16.812 -12.125 1 98.81 117 PHE B CA 1
ATOM 2999 C C . PHE B 1 117 ? -2.385 -16.594 -13.25 1 98.81 117 PHE B C 1
ATOM 3001 O O . PHE B 1 117 ? -2.756 -16.203 -14.359 1 98.81 117 PHE B O 1
ATOM 3008 N N . GLY B 1 118 ? -1.125 -16.781 -12.953 1 98.56 118 GLY B N 1
ATOM 3009 C CA . GLY B 1 118 ? -0.091 -16.531 -13.945 1 98.56 118 GLY B CA 1
ATOM 3010 C C . GLY B 1 118 ? 1.31 -16.547 -13.359 1 98.56 118 GLY B C 1
ATOM 3011 O O . GLY B 1 118 ? 1.558 -17.219 -12.352 1 98.56 118 GLY B O 1
ATOM 3012 N N . GLY B 1 119 ? 2.27 -16.016 -14.094 1 97.88 119 GLY B N 1
ATOM 3013 C CA . GLY B 1 119 ? 3.65 -15.922 -13.648 1 97.88 119 GLY B CA 1
ATOM 3014 C C . GLY B 1 119 ? 3.908 -14.734 -12.734 1 97.88 119 GLY B C 1
ATOM 3015 O O . GLY B 1 119 ? 2.973 -14.164 -12.18 1 97.88 119 GLY B O 1
ATOM 3016 N N . GLY B 1 120 ? 5.199 -14.43 -12.547 1 97.5 120 GLY B N 1
ATOM 3017 C CA . GLY B 1 120 ? 5.621 -13.406 -11.602 1 97.5 120 GLY B CA 1
ATOM 3018 C C . GLY B 1 120 ? 5.148 -12.016 -11.969 1 97.5 120 GLY B C 1
ATOM 3019 O O . GLY B 1 120 ? 4.727 -11.242 -11.109 1 97.5 120 GLY B O 1
ATOM 3020 N N . ALA B 1 121 ? 5.27 -11.703 -13.273 1 97.5 121 ALA B N 1
ATOM 3021 C CA . ALA B 1 121 ? 4.855 -10.375 -13.711 1 97.5 121 ALA B CA 1
ATOM 3022 C C . ALA B 1 121 ? 3.383 -10.125 -13.406 1 97.5 121 ALA B C 1
ATOM 3024 O O . ALA B 1 121 ? 3.02 -9.062 -12.898 1 97.5 121 ALA B O 1
ATOM 3025 N N . LEU B 1 122 ? 2.543 -11.078 -13.711 1 98.38 122 LEU B N 1
ATOM 3026 C CA . LEU B 1 122 ? 1.116 -10.969 -13.422 1 98.38 122 LEU B CA 1
ATOM 3027 C C . LEU B 1 122 ? 0.872 -10.836 -11.922 1 98.38 122 LEU B C 1
ATOM 3029 O O . LEU B 1 122 ? 0.066 -10.008 -11.492 1 98.38 122 LEU B O 1
ATOM 3033 N N . MET B 1 123 ? 1.526 -11.617 -11.141 1 98.44 123 MET B N 1
ATOM 3034 C CA . MET B 1 123 ? 1.33 -11.617 -9.695 1 98.44 123 MET B CA 1
ATOM 3035 C C . MET B 1 123 ? 1.765 -10.289 -9.086 1 98.44 123 MET B C 1
ATOM 3037 O O . MET B 1 123 ? 1.149 -9.805 -8.133 1 98.44 123 MET B O 1
ATOM 3041 N N . ASN B 1 124 ? 2.826 -9.703 -9.664 1 98.31 124 ASN B N 1
ATOM 3042 C CA . ASN B 1 124 ? 3.26 -8.391 -9.211 1 98.31 124 ASN B CA 1
ATOM 3043 C C . ASN B 1 124 ? 2.176 -7.336 -9.422 1 98.31 124 ASN B C 1
ATOM 3045 O O . ASN B 1 124 ? 1.815 -6.613 -8.492 1 98.31 124 ASN B O 1
ATOM 3049 N N . VAL B 1 125 ? 1.613 -7.27 -10.609 1 98.5 125 VAL B N 1
ATOM 3050 C CA . VAL B 1 125 ? 0.623 -6.242 -10.914 1 98.5 125 VAL B CA 1
ATOM 3051 C C . VAL B 1 125 ? -0.662 -6.512 -10.133 1 98.5 125 VAL B C 1
ATOM 3053 O O . VAL B 1 125 ? -1.252 -5.594 -9.562 1 98.5 125 VAL B O 1
ATOM 3056 N N . ALA B 1 126 ? -1.111 -7.762 -10.086 1 98.81 126 ALA B N 1
ATOM 3057 C CA . ALA B 1 126 ? -2.316 -8.125 -9.344 1 98.81 126 ALA B CA 1
ATOM 3058 C C . ALA B 1 126 ? -2.141 -7.863 -7.852 1 98.81 126 ALA B C 1
ATOM 3060 O O . ALA B 1 126 ? -3.078 -7.434 -7.176 1 98.81 126 ALA B O 1
ATOM 3061 N N . GLY B 1 127 ? -0.958 -8.195 -7.344 1 98.81 127 GLY B N 1
ATOM 3062 C CA . GLY B 1 127 ? -0.657 -7.93 -5.945 1 98.81 127 GLY B CA 1
ATOM 3063 C C . GLY B 1 127 ? -0.718 -6.457 -5.59 1 98.81 127 GLY B C 1
ATOM 3064 O O . GLY B 1 127 ? -1.299 -6.082 -4.566 1 98.81 127 GLY B O 1
ATOM 3065 N N . LEU B 1 128 ? -0.073 -5.637 -6.453 1 98.88 128 LEU B N 1
ATOM 3066 C CA . LEU B 1 128 ? -0.132 -4.195 -6.215 1 98.88 128 LEU B CA 1
ATOM 3067 C C . LEU B 1 128 ? -1.57 -3.695 -6.273 1 98.88 128 LEU B C 1
ATOM 3069 O O . LEU B 1 128 ? -1.994 -2.912 -5.418 1 98.88 128 LEU B O 1
ATOM 3073 N N . TRP B 1 129 ? -2.314 -4.145 -7.258 1 98.88 129 TRP B N 1
ATOM 3074 C CA . TRP B 1 129 ? -3.719 -3.777 -7.391 1 98.88 129 TRP B CA 1
ATOM 3075 C C . TRP B 1 129 ? -4.5 -4.152 -6.137 1 98.88 129 TRP B C 1
ATOM 3077 O O . TRP B 1 129 ? -5.172 -3.309 -5.539 1 98.88 129 TRP B O 1
ATOM 3087 N N . ALA B 1 130 ? -4.367 -5.363 -5.691 1 98.88 130 ALA B N 1
ATOM 3088 C CA . ALA B 1 130 ? -5.078 -5.848 -4.512 1 98.88 130 ALA B CA 1
ATOM 3089 C C . ALA B 1 130 ? -4.707 -5.039 -3.275 1 98.88 130 ALA B C 1
ATOM 3091 O O . ALA B 1 130 ? -5.543 -4.82 -2.393 1 98.88 130 ALA B O 1
ATOM 3092 N N . SER B 1 131 ? -3.488 -4.578 -3.186 1 98.69 131 SER B N 1
ATOM 3093 C CA . SER B 1 131 ? -2.98 -3.895 -2.002 1 98.69 131 SER B CA 1
ATOM 3094 C C . SER B 1 131 ? -3.633 -2.525 -1.831 1 98.69 131 SER B C 1
ATOM 3096 O O . SER B 1 131 ? -3.76 -2.027 -0.711 1 98.69 131 SER B O 1
ATOM 3098 N N . ILE B 1 132 ? -4.051 -1.874 -2.943 1 98.69 132 ILE B N 1
ATOM 3099 C CA . ILE B 1 132 ? -4.555 -0.511 -2.809 1 98.69 132 ILE B CA 1
ATOM 3100 C C . ILE B 1 132 ? -6.047 -0.48 -3.115 1 98.69 132 ILE B C 1
ATOM 3102 O O . ILE B 1 132 ? -6.723 0.518 -2.85 1 98.69 132 ILE B O 1
ATOM 3106 N N . PHE B 1 133 ? -6.586 -1.596 -3.732 1 98.56 133 PHE B N 1
ATOM 3107 C CA . PHE B 1 133 ? -8.016 -1.729 -3.975 1 98.56 133 PHE B CA 1
ATOM 3108 C C . PHE B 1 133 ? -8.773 -1.898 -2.662 1 98.56 133 PHE B C 1
ATOM 3110 O O . PHE B 1 133 ? -8.562 -2.877 -1.94 1 98.56 133 PHE B O 1
ATOM 3117 N N . TYR B 1 134 ? -9.594 -0.857 -2.287 1 97.25 134 TYR B N 1
ATOM 3118 C CA . TYR B 1 134 ? -10.305 -0.791 -1.015 1 97.25 134 TYR B CA 1
ATOM 3119 C C . TYR B 1 134 ? -9.336 -0.912 0.156 1 97.25 134 TYR B C 1
ATOM 3121 O O . TYR B 1 134 ? -9.656 -1.535 1.171 1 97.25 134 TYR B O 1
ATOM 3129 N N . ARG B 1 135 ? -8.078 -0.371 0 1 96.62 135 ARG B N 1
ATOM 3130 C CA . ARG B 1 135 ? -7.035 -0.35 1.018 1 96.62 135 ARG B CA 1
ATOM 3131 C C . ARG B 1 135 ? -6.609 -1.766 1.393 1 96.62 135 ARG B C 1
ATOM 3133 O O . ARG B 1 135 ? -6.246 -2.025 2.543 1 96.62 135 ARG B O 1
ATOM 3140 N N . GLY B 1 136 ? -6.77 -2.65 0.453 1 97.62 136 GLY B N 1
ATOM 3141 C CA . GLY B 1 136 ? -6.402 -4.039 0.666 1 97.62 136 GLY B CA 1
ATOM 3142 C C . GLY B 1 136 ? -7.543 -5.008 0.419 1 97.62 136 GLY B C 1
ATOM 3143 O O . GLY B 1 136 ? -8.523 -5.016 1.163 1 97.62 136 GLY B O 1
ATOM 3144 N N . THR B 1 137 ? -7.488 -5.746 -0.596 1 98.25 137 THR B N 1
ATOM 3145 C CA . THR B 1 137 ? -8.445 -6.785 -0.949 1 98.25 137 THR B CA 1
ATOM 3146 C C . THR B 1 137 ? -7.812 -8.172 -0.829 1 98.25 137 THR B C 1
ATOM 3148 O O . THR B 1 137 ? -6.633 -8.344 -1.134 1 98.25 137 THR B O 1
ATOM 3151 N N . LYS B 1 138 ? -8.609 -9.156 -0.399 1 98.75 138 LYS B N 1
ATOM 3152 C CA . LYS B 1 138 ? -8.102 -10.516 -0.299 1 98.75 138 LYS B CA 1
ATOM 3153 C C . LYS B 1 138 ? -7.473 -10.969 -1.615 1 98.75 138 LYS B C 1
ATOM 3155 O O . LYS B 1 138 ? -8.008 -10.688 -2.691 1 98.75 138 LYS B O 1
ATOM 3160 N N . LEU B 1 139 ? -6.328 -11.625 -1.514 1 98.81 139 LEU B N 1
ATOM 3161 C CA . LEU B 1 139 ? -5.535 -12.031 -2.67 1 98.81 139 LEU B CA 1
ATOM 3162 C C . LEU B 1 139 ? -5.066 -13.477 -2.535 1 98.81 139 LEU B C 1
ATOM 3164 O O . LEU B 1 139 ? -4.605 -13.883 -1.468 1 98.81 139 LEU B O 1
ATOM 3168 N N . ILE B 1 140 ? -5.258 -14.266 -3.559 1 98.88 140 ILE B N 1
ATOM 3169 C CA . ILE B 1 140 ? -4.695 -15.609 -3.652 1 98.88 140 ILE B CA 1
ATOM 3170 C C . ILE B 1 140 ? -3.801 -15.703 -4.887 1 98.88 140 ILE B C 1
ATOM 3172 O O . ILE B 1 140 ? -4.184 -15.266 -5.977 1 98.88 140 ILE B O 1
ATOM 3176 N N . TYR B 1 141 ? -2.611 -16.219 -4.695 1 98.88 141 TYR B N 1
ATOM 3177 C CA . TYR B 1 141 ? -1.717 -16.484 -5.812 1 98.88 141 TYR B CA 1
ATOM 3178 C C . TYR B 1 141 ? -1.861 -17.938 -6.285 1 98.88 141 TYR B C 1
ATOM 3180 O O . TYR B 1 141 ? -1.867 -18.859 -5.473 1 98.88 141 TYR B O 1
ATOM 3188 N N . VAL B 1 142 ? -2.027 -18.141 -7.535 1 98.88 142 VAL B N 1
ATOM 3189 C CA . VAL B 1 142 ? -1.929 -19.422 -8.219 1 98.88 142 VAL B CA 1
ATOM 3190 C C . VAL B 1 142 ? -0.847 -19.344 -9.297 1 98.88 142 VAL B C 1
ATOM 3192 O O . VAL B 1 142 ? -1.148 -19.172 -10.477 1 98.88 142 VAL B O 1
ATOM 3195 N N . PRO B 1 143 ? 0.397 -19.547 -8.875 1 98.69 143 PRO B N 1
ATOM 3196 C CA . PRO B 1 143 ? 1.513 -19.375 -9.812 1 98.69 143 PRO B CA 1
ATOM 3197 C C . PRO B 1 143 ? 1.563 -20.484 -10.867 1 98.69 143 PRO B C 1
ATOM 3199 O O . PRO B 1 143 ? 1.274 -21.641 -10.57 1 98.69 143 PRO B O 1
ATOM 3202 N N . THR B 1 144 ? 1.998 -20.047 -12.109 1 98.31 144 THR B N 1
ATOM 3203 C CA . THR B 1 144 ? 1.945 -21.016 -13.195 1 98.31 144 THR B CA 1
ATOM 3204 C C . THR B 1 144 ? 3.328 -21.219 -13.812 1 98.31 144 THR B C 1
ATOM 3206 O O . THR B 1 144 ? 3.502 -22.062 -14.703 1 98.31 144 THR B O 1
ATOM 3209 N N . THR B 1 145 ? 4.371 -20.5 -13.445 1 97.19 145 THR B N 1
ATOM 3210 C CA . THR B 1 145 ? 5.75 -20.734 -13.852 1 97.19 145 THR B CA 1
ATOM 3211 C C . THR B 1 145 ? 6.586 -21.25 -12.68 1 97.19 145 THR B C 1
ATOM 3213 O O . THR B 1 145 ? 6.312 -20.906 -11.531 1 97.19 145 THR B O 1
ATOM 3216 N N . LEU B 1 146 ? 7.566 -22.031 -13.039 1 95.12 146 LEU B N 1
ATOM 3217 C CA . LEU B 1 146 ? 8.453 -22.562 -12 1 95.12 146 LEU B CA 1
ATOM 3218 C C . LEU B 1 146 ? 9.094 -21.422 -11.219 1 95.12 146 LEU B C 1
ATOM 3220 O O . LEU B 1 146 ? 9.164 -21.469 -9.984 1 95.12 146 LEU B O 1
ATOM 3224 N N .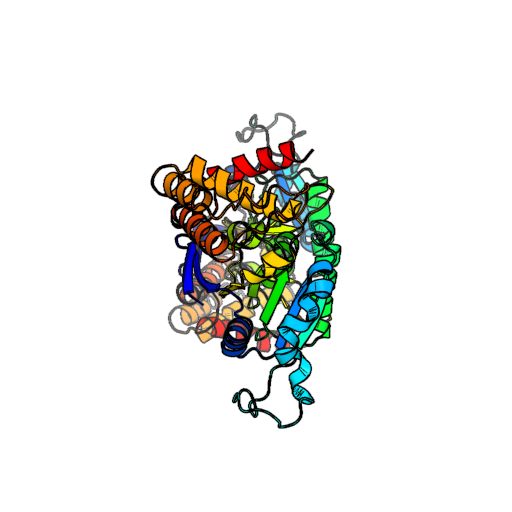 LEU B 1 147 ? 9.5 -20.406 -11.898 1 95.38 147 LEU B N 1
ATOM 3225 C CA . LEU B 1 147 ? 10.133 -19.266 -11.234 1 95.38 147 LEU B CA 1
ATOM 3226 C C . LEU B 1 147 ? 9.18 -18.625 -10.242 1 95.38 147 LEU B C 1
ATOM 3228 O O . LEU B 1 147 ? 9.547 -18.375 -9.094 1 95.38 147 LEU B O 1
ATOM 3232 N N . ALA B 1 148 ? 7.945 -18.344 -10.664 1 97.19 148 ALA B N 1
ATOM 3233 C CA . ALA B 1 148 ? 6.969 -17.688 -9.805 1 97.19 148 ALA B CA 1
ATOM 3234 C C . ALA B 1 148 ? 6.641 -18.531 -8.586 1 97.19 148 ALA B C 1
ATOM 3236 O O . ALA B 1 148 ? 6.348 -18.016 -7.512 1 97.19 148 ALA B O 1
ATOM 3237 N N . MET B 1 149 ? 6.691 -19.859 -8.711 1 97.5 149 MET B N 1
ATOM 3238 C CA . MET B 1 149 ? 6.309 -20.797 -7.664 1 97.5 149 MET B CA 1
ATOM 3239 C C . MET B 1 149 ? 7.242 -20.672 -6.465 1 97.5 149 MET B C 1
ATOM 3241 O O . MET B 1 149 ? 6.871 -21.047 -5.348 1 97.5 149 MET B O 1
ATOM 3245 N N . HIS B 1 150 ? 8.453 -20.125 -6.684 1 94.75 150 HIS B N 1
ATOM 3246 C CA . HIS B 1 150 ? 9.367 -20.094 -5.547 1 94.75 150 HIS B CA 1
ATOM 3247 C C . HIS B 1 150 ? 10.07 -18.75 -5.445 1 94.75 150 HIS B C 1
ATOM 3249 O O . HIS B 1 150 ? 10.883 -18.531 -4.543 1 94.75 150 HIS B O 1
ATOM 3255 N N . ASP B 1 151 ? 9.82 -17.828 -6.309 1 92.38 151 ASP B N 1
ATOM 3256 C CA . ASP B 1 151 ? 10.469 -16.516 -6.254 1 92.38 151 ASP B CA 1
ATOM 3257 C C . ASP B 1 151 ? 9.492 -15.43 -5.824 1 92.38 151 ASP B C 1
ATOM 3259 O O . ASP B 1 151 ? 9.523 -14.984 -4.68 1 92.38 151 ASP B O 1
ATOM 3263 N N . VAL B 1 152 ? 8.484 -15.148 -6.68 1 92.31 152 VAL B N 1
ATOM 3264 C CA . VAL B 1 152 ? 7.504 -14.125 -6.363 1 92.31 152 VAL B CA 1
ATOM 3265 C C . VAL B 1 152 ? 6.695 -14.539 -5.137 1 92.31 152 VAL B C 1
ATOM 3267 O O . VAL B 1 152 ? 6.32 -13.695 -4.316 1 92.31 152 VAL B O 1
ATOM 3270 N N . THR B 1 153 ? 6.473 -15.805 -4.926 1 94.75 153 THR B N 1
ATOM 3271 C CA . THR B 1 153 ? 5.668 -16.312 -3.818 1 94.75 153 THR B CA 1
ATOM 3272 C C . THR B 1 153 ? 6.43 -16.203 -2.5 1 94.75 153 THR B C 1
ATOM 3274 O O . THR B 1 153 ? 5.832 -16.266 -1.425 1 94.75 153 THR B O 1
ATOM 3277 N N . THR B 1 154 ? 7.703 -16.078 -2.545 1 92.25 154 THR B N 1
ATOM 3278 C CA . THR B 1 154 ? 8.508 -15.977 -1.331 1 92.25 154 THR B CA 1
ATOM 3279 C C . THR B 1 154 ? 8.898 -14.531 -1.057 1 92.25 154 THR B C 1
ATOM 3281 O O . THR B 1 154 ? 9.938 -14.266 -0.445 1 92.25 154 THR B O 1
ATOM 3284 N N . SER B 1 155 ? 8.172 -13.641 -1.53 1 91.12 155 SER B N 1
ATOM 3285 C CA . SER B 1 155 ? 8.352 -12.211 -1.308 1 91.12 155 SER B CA 1
ATOM 3286 C C . SER B 1 155 ? 7.016 -11.5 -1.118 1 91.12 155 SER B C 1
ATOM 3288 O O . SER B 1 155 ? 6.004 -11.906 -1.695 1 91.12 155 SER B O 1
ATOM 3290 N N . LEU B 1 156 ? 7 -10.5 -0.298 1 93.69 156 LEU B N 1
ATOM 3291 C CA . LEU B 1 156 ? 5.797 -9.695 -0.144 1 93.69 156 LEU B CA 1
ATOM 3292 C C . LEU B 1 156 ? 5.801 -8.523 -1.12 1 93.69 156 LEU B C 1
ATOM 3294 O O . LEU B 1 156 ? 4.832 -7.758 -1.187 1 93.69 156 LEU B O 1
ATOM 3298 N N . LYS B 1 157 ? 6.871 -8.422 -1.929 1 94.25 157 LYS B N 1
ATOM 3299 C CA . LYS B 1 157 ? 7.027 -7.273 -2.822 1 94.25 157 LYS B CA 1
ATOM 3300 C C . LYS B 1 157 ? 6.113 -7.398 -4.039 1 94.25 157 LYS B C 1
ATOM 3302 O O . LYS B 1 157 ? 6.02 -8.469 -4.645 1 94.25 157 LYS B O 1
ATOM 3307 N N . THR B 1 158 ? 5.371 -6.367 -4.309 1 97.44 158 THR B N 1
ATOM 3308 C CA . THR B 1 158 ? 4.648 -6.18 -5.562 1 97.44 158 THR B CA 1
ATOM 3309 C C . THR B 1 158 ? 5.246 -5.027 -6.363 1 97.44 158 THR B C 1
ATOM 3311 O O . THR B 1 158 ? 6.023 -4.234 -5.832 1 97.44 158 THR B O 1
ATOM 3314 N N . SER B 1 159 ? 4.934 -4.973 -7.691 1 97 159 SER B N 1
ATOM 3315 C CA . SER B 1 159 ? 5.547 -3.859 -8.414 1 97 159 SER B CA 1
ATOM 3316 C C . SER B 1 159 ? 4.984 -3.742 -9.82 1 97 159 SER B C 1
ATOM 3318 O O . SER B 1 159 ? 4.441 -4.707 -10.367 1 97 159 SER B O 1
ATOM 3320 N N . ILE B 1 160 ? 5.07 -2.596 -10.32 1 98.06 160 ILE B N 1
ATOM 3321 C CA . ILE B 1 160 ? 4.977 -2.301 -11.742 1 98.06 160 ILE B CA 1
ATOM 3322 C C . ILE B 1 160 ? 6.152 -1.427 -12.172 1 98.06 160 ILE B C 1
ATOM 3324 O O . ILE B 1 160 ? 6.957 -1.009 -11.336 1 98.06 160 ILE B O 1
ATOM 3328 N N . CYS B 1 161 ? 6.254 -1.322 -13.469 1 96.25 161 CYS B N 1
ATOM 3329 C CA . CYS B 1 161 ? 7.371 -0.583 -14.047 1 96.25 161 CYS B CA 1
ATOM 3330 C C . CYS B 1 161 ? 6.906 0.751 -14.617 1 96.25 161 CYS B C 1
ATOM 3332 O O . CYS B 1 161 ? 5.836 0.833 -15.219 1 96.25 161 CYS B O 1
ATOM 3334 N N . SER B 1 162 ? 7.664 1.775 -14.367 1 93.38 162 SER B N 1
ATOM 3335 C CA . SER B 1 162 ? 7.352 3.1 -14.891 1 93.38 162 SER B CA 1
ATOM 3336 C C . SER B 1 162 ? 8.602 3.795 -15.422 1 93.38 162 SER B C 1
ATOM 3338 O O . SER B 1 162 ? 9.68 3.678 -14.828 1 93.38 162 SER B O 1
ATOM 3340 N N . GLN B 1 163 ? 8.414 4.543 -16.609 1 89.69 163 GLN B N 1
ATOM 3341 C CA . GLN B 1 163 ? 9.43 5.406 -17.203 1 89.69 163 GLN B CA 1
ATOM 3342 C C . GLN B 1 163 ? 10.727 4.645 -17.453 1 89.69 163 GLN B C 1
ATOM 3344 O O . GLN B 1 163 ? 11.812 5.125 -17.125 1 89.69 163 GLN B O 1
ATOM 3349 N N . GLY B 1 164 ? 10.602 3.477 -17.891 1 85.75 164 GLY B N 1
ATOM 3350 C CA . GLY B 1 164 ? 11.766 2.693 -18.281 1 85.75 164 GLY B CA 1
ATOM 3351 C C . GLY B 1 164 ? 12.5 2.072 -17.109 1 85.75 164 GLY B C 1
ATOM 3352 O O . GLY B 1 164 ? 13.508 1.391 -17.297 1 85.75 164 GLY B O 1
ATOM 3353 N N . ARG B 1 165 ? 12.07 2.326 -15.945 1 89.19 165 ARG B N 1
ATOM 3354 C CA . ARG B 1 165 ? 12.664 1.718 -14.766 1 89.19 165 ARG B CA 1
ATOM 3355 C C . ARG B 1 165 ? 11.844 0.52 -14.297 1 89.19 165 ARG B C 1
ATOM 3357 O O . ARG B 1 165 ? 10.617 0.552 -14.328 1 89.19 165 ARG B O 1
ATOM 3364 N N . LYS B 1 166 ? 12.523 -0.454 -13.805 1 91 166 LYS B N 1
ATOM 3365 C CA . LYS B 1 166 ? 11.859 -1.697 -13.422 1 91 166 LYS B CA 1
ATOM 3366 C C . LYS B 1 166 ? 11.453 -1.675 -11.953 1 91 166 LYS B C 1
ATOM 3368 O O . LYS B 1 166 ? 12.234 -1.267 -11.086 1 91 166 LYS B O 1
ATOM 3373 N N . ASN B 1 167 ? 10.266 -2.061 -11.711 1 93.56 167 ASN B N 1
ATOM 3374 C CA . ASN B 1 167 ? 9.742 -2.361 -10.383 1 93.56 167 ASN B CA 1
ATOM 3375 C C . ASN B 1 167 ? 9.867 -1.162 -9.445 1 93.56 167 ASN B C 1
ATOM 3377 O O . ASN B 1 167 ? 10.188 -1.322 -8.266 1 93.56 167 ASN B O 1
ATOM 3381 N N . ASN B 1 168 ? 9.617 0.083 -9.953 1 95.31 168 ASN B N 1
ATOM 3382 C CA . ASN B 1 168 ? 9.859 1.269 -9.141 1 95.31 168 ASN B CA 1
ATOM 3383 C C . ASN B 1 168 ? 8.578 1.785 -8.5 1 95.31 168 ASN B C 1
ATOM 3385 O O . ASN B 1 168 ? 8.602 2.748 -7.734 1 95.31 168 ASN B O 1
ATOM 3389 N N . ILE B 1 169 ? 7.477 1.199 -8.797 1 98.25 169 ILE B N 1
ATOM 3390 C CA . ILE B 1 169 ? 6.211 1.443 -8.117 1 98.25 169 ILE B CA 1
ATOM 3391 C C . ILE B 1 169 ? 5.684 0.138 -7.527 1 98.25 169 ILE B C 1
ATOM 3393 O O . ILE B 1 169 ? 5.641 -0.888 -8.211 1 98.25 169 ILE B O 1
ATOM 3397 N N . GLY B 1 170 ? 5.332 0.127 -6.266 1 98.19 170 GLY B N 1
ATOM 3398 C CA . GLY B 1 170 ? 4.855 -1.11 -5.668 1 98.19 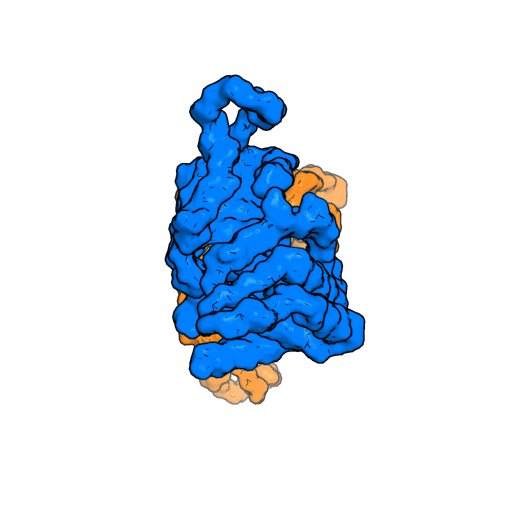170 GLY B CA 1
ATOM 3399 C C . GLY B 1 170 ? 4.539 -0.975 -4.188 1 98.19 170 GLY B C 1
ATOM 3400 O O . GLY B 1 170 ? 4.449 0.138 -3.668 1 98.19 170 GLY B O 1
ATOM 3401 N N . SER B 1 171 ? 4.277 -2.098 -3.568 1 97.56 171 SER B N 1
ATOM 3402 C CA . SER B 1 171 ? 3.973 -2.209 -2.146 1 97.56 171 SER B CA 1
ATOM 3403 C C . SER B 1 171 ? 4.441 -3.549 -1.585 1 97.56 171 SER B C 1
ATOM 3405 O O . SER B 1 171 ? 5.027 -4.359 -2.305 1 97.56 171 SER B O 1
ATOM 3407 N N . TYR B 1 172 ? 4.414 -3.672 -0.327 1 95.12 172 TYR B N 1
ATOM 3408 C CA . TYR B 1 172 ? 4.5 -4.965 0.343 1 95.12 172 TYR B CA 1
ATOM 3409 C C . TYR B 1 172 ? 3.117 -5.473 0.728 1 95.12 172 TYR B C 1
ATOM 3411 O O . TYR B 1 172 ? 2.379 -4.801 1.45 1 95.12 172 TYR B O 1
ATOM 3419 N N . TYR B 1 173 ? 2.732 -6.57 0.219 1 96.94 173 TYR B N 1
ATOM 3420 C CA . TYR B 1 173 ? 1.372 -7.051 0.436 1 96.94 173 TYR B CA 1
ATOM 3421 C C . TYR B 1 173 ? 1.336 -8.57 0.513 1 96.94 173 TYR B C 1
ATOM 3423 O O . TYR B 1 173 ? 1.905 -9.258 -0.341 1 96.94 173 TYR B O 1
ATOM 3431 N N . ALA B 1 174 ? 0.701 -9.109 1.52 1 96.81 174 ALA B N 1
ATOM 3432 C CA . ALA B 1 174 ? 0.638 -10.555 1.732 1 96.81 174 ALA B CA 1
ATOM 3433 C C . ALA B 1 174 ? -0.658 -11.133 1.172 1 96.81 174 ALA B C 1
ATOM 3435 O O . ALA B 1 174 ? -1.75 -10.68 1.517 1 96.81 174 ALA B O 1
ATOM 3436 N N . PRO B 1 175 ? -0.545 -12.109 0.247 1 98.19 175 PRO B N 1
ATOM 3437 C CA . PRO B 1 175 ? -1.758 -12.867 -0.073 1 98.19 175 PRO B CA 1
ATOM 3438 C C . PRO B 1 175 ? -2.273 -13.68 1.11 1 98.19 175 PRO B C 1
ATOM 3440 O O . PRO B 1 175 ? -1.546 -13.898 2.082 1 98.19 175 PRO B O 1
ATOM 3443 N N . ILE B 1 176 ? -3.5 -14.07 0.998 1 98.25 176 ILE B N 1
ATOM 3444 C CA . ILE B 1 176 ? -4.051 -14.836 2.109 1 98.25 176 ILE B CA 1
ATOM 3445 C C . ILE B 1 176 ? -3.729 -16.312 1.924 1 98.25 176 ILE B C 1
ATOM 3447 O O . ILE B 1 176 ? -3.852 -17.109 2.863 1 98.25 176 ILE B O 1
ATOM 3451 N N . ALA B 1 177 ? -3.314 -16.688 0.699 1 98.56 177 ALA B N 1
ATOM 3452 C CA . ALA B 1 177 ? -2.879 -18.062 0.428 1 98.56 177 ALA B CA 1
ATOM 3453 C C . ALA B 1 177 ? -2.092 -18.141 -0.877 1 98.56 177 ALA B C 1
ATOM 3455 O O . ALA B 1 177 ? -2.254 -17.281 -1.758 1 98.56 177 ALA B O 1
ATOM 3456 N N . ILE B 1 178 ? -1.236 -19.078 -0.976 1 98.69 178 ILE B N 1
ATOM 3457 C CA . ILE B 1 178 ? -0.488 -19.422 -2.18 1 98.69 178 ILE B CA 1
ATOM 3458 C C . ILE B 1 178 ? -0.775 -20.875 -2.57 1 98.69 178 ILE B C 1
ATOM 3460 O O . ILE B 1 178 ? -0.491 -21.797 -1.805 1 98.69 178 ILE B O 1
ATOM 3464 N N . LEU B 1 179 ? -1.385 -21.094 -3.746 1 98.81 179 LEU B N 1
ATOM 3465 C CA . LEU B 1 179 ? -1.797 -22.422 -4.191 1 98.81 179 LEU B CA 1
ATOM 3466 C C . LEU B 1 179 ? -0.986 -22.859 -5.406 1 98.81 179 LEU B C 1
ATOM 3468 O O . LEU B 1 179 ? -1.183 -22.344 -6.512 1 98.81 179 LEU B O 1
ATOM 3472 N N . ILE B 1 180 ? -0.117 -23.812 -5.184 1 98.44 180 ILE B N 1
ATOM 3473 C CA . ILE B 1 180 ? 0.842 -24.203 -6.215 1 98.44 180 ILE B CA 1
ATOM 3474 C C . ILE B 1 180 ? 0.466 -25.562 -6.793 1 98.44 180 ILE B C 1
ATOM 3476 O O . ILE B 1 180 ? 0.503 -26.578 -6.086 1 98.44 180 ILE B O 1
ATOM 3480 N N . ASP B 1 181 ? 0.048 -25.594 -8.023 1 98.25 181 ASP B N 1
ATOM 3481 C CA . ASP B 1 181 ? -0.096 -26.812 -8.82 1 98.25 181 ASP B CA 1
ATOM 3482 C C . ASP B 1 181 ? 1.081 -26.984 -9.781 1 98.25 181 ASP B C 1
ATOM 3484 O O . ASP B 1 181 ? 1.148 -26.312 -10.812 1 98.25 181 ASP B O 1
ATOM 3488 N N . VAL B 1 182 ? 1.948 -27.953 -9.508 1 96.56 182 VAL B N 1
ATOM 3489 C CA . VAL B 1 182 ? 3.203 -28.125 -10.227 1 96.56 182 VAL B CA 1
ATOM 3490 C C . VAL B 1 182 ? 2.918 -28.594 -11.656 1 96.56 182 VAL B C 1
ATOM 3492 O O . VAL B 1 182 ? 3.783 -28.484 -12.531 1 96.56 182 VAL B O 1
ATOM 3495 N N . ALA B 1 183 ? 1.71 -29.062 -11.898 1 96.06 183 ALA B N 1
ATOM 3496 C CA . ALA B 1 183 ? 1.339 -29.578 -13.211 1 96.06 183 ALA B CA 1
ATOM 3497 C C . ALA B 1 183 ? 1.43 -28.5 -14.281 1 96.06 183 ALA B C 1
ATOM 3499 O O . ALA B 1 183 ? 1.555 -28.797 -15.477 1 96.06 183 ALA B O 1
ATOM 3500 N N . PHE B 1 184 ? 1.375 -27.188 -13.844 1 97 184 PHE B N 1
ATOM 3501 C CA . PHE B 1 184 ? 1.468 -26.094 -14.812 1 97 184 PHE B CA 1
ATOM 3502 C C . PHE B 1 184 ? 2.83 -26.094 -15.492 1 97 184 PHE B C 1
ATOM 3504 O O . PHE B 1 184 ? 2.977 -25.562 -16.594 1 97 184 PHE B O 1
ATOM 3511 N N . CYS B 1 185 ? 3.832 -26.719 -14.922 1 95.12 185 CYS B N 1
ATOM 3512 C CA . CYS B 1 185 ? 5.184 -26.719 -15.469 1 95.12 185 CYS B CA 1
ATOM 3513 C C . CYS B 1 185 ? 5.258 -27.594 -16.719 1 95.12 185 CYS B C 1
ATOM 3515 O O . CYS B 1 185 ? 6.195 -27.484 -17.516 1 95.12 185 CYS B O 1
ATOM 3517 N N . ARG B 1 186 ? 4.254 -28.484 -16.906 1 93.38 186 ARG B N 1
ATOM 3518 C CA . ARG B 1 186 ? 4.246 -29.406 -18.047 1 93.38 186 ARG B CA 1
ATOM 3519 C C . ARG B 1 186 ? 4.121 -28.641 -19.359 1 93.38 186 ARG B C 1
ATOM 3521 O O . ARG B 1 186 ? 4.531 -29.141 -20.422 1 93.38 186 ARG B O 1
ATOM 3528 N N . THR B 1 187 ? 3.539 -27.453 -19.281 1 94.44 187 THR B N 1
ATOM 3529 C CA . THR B 1 187 ? 3.295 -26.719 -20.516 1 94.44 187 THR B CA 1
ATOM 3530 C C . THR B 1 187 ? 4.223 -25.516 -20.609 1 94.44 187 THR B C 1
ATOM 3532 O O . THR B 1 187 ? 4.117 -24.719 -21.547 1 94.44 187 THR B O 1
ATOM 3535 N N . LEU B 1 188 ? 5.117 -25.375 -19.672 1 93.06 188 LEU B N 1
ATOM 3536 C CA . LEU B 1 188 ? 6.047 -24.25 -19.703 1 93.06 188 LEU B CA 1
ATOM 3537 C C . LEU B 1 188 ? 7.062 -24.406 -20.828 1 93.06 188 LEU B C 1
ATOM 3539 O O . LEU B 1 188 ? 7.629 -25.484 -21.016 1 93.06 188 LEU B O 1
ATOM 3543 N N . PRO B 1 189 ? 7.242 -23.312 -21.562 1 91.56 189 PRO B N 1
ATOM 3544 C CA . PRO B 1 189 ? 8.367 -23.375 -22.5 1 91.56 189 PRO B CA 1
ATOM 3545 C C . PRO B 1 189 ? 9.695 -23.688 -21.812 1 91.56 189 PRO B C 1
ATOM 3547 O O . PRO B 1 189 ? 9.906 -23.281 -20.656 1 91.56 189 PRO B O 1
ATOM 3550 N N . ARG B 1 190 ? 10.539 -24.328 -22.469 1 87.94 190 ARG B N 1
ATOM 3551 C CA . ARG B 1 190 ? 11.812 -24.797 -21.938 1 87.94 190 ARG B CA 1
ATOM 3552 C C . ARG B 1 190 ? 12.609 -23.641 -21.328 1 87.94 190 ARG B C 1
ATOM 3554 O O . ARG B 1 190 ? 13.109 -23.75 -20.203 1 87.94 190 ARG B O 1
ATOM 3561 N N . PRO B 1 191 ? 12.703 -22.547 -22.047 1 87.5 191 PRO B N 1
ATOM 3562 C CA . PRO B 1 191 ? 13.477 -21.453 -21.453 1 87.5 191 PRO B CA 1
ATOM 3563 C C . PRO B 1 191 ? 12.93 -21 -20.109 1 87.5 191 PRO B C 1
ATOM 3565 O O . PRO B 1 191 ? 13.703 -20.641 -19.203 1 87.5 191 PRO B O 1
ATOM 3568 N N . GLU B 1 192 ? 11.641 -20.969 -19.953 1 90.75 192 GLU B N 1
ATOM 3569 C CA . GLU B 1 192 ? 11.016 -20.562 -18.703 1 90.75 192 GLU B CA 1
ATOM 3570 C C . GLU B 1 192 ? 11.266 -21.594 -17.609 1 90.75 192 GLU B C 1
ATOM 3572 O O . GLU B 1 192 ? 11.484 -21.234 -16.438 1 90.75 192 GLU B O 1
ATOM 3577 N N . LEU B 1 193 ? 11.188 -22.781 -17.984 1 89.56 193 LEU B N 1
ATOM 3578 C CA . LEU B 1 193 ? 11.484 -23.859 -17.047 1 89.56 193 LEU B CA 1
ATOM 3579 C C . LEU B 1 193 ? 12.922 -23.766 -16.547 1 89.56 193 LEU B C 1
ATOM 3581 O O . LEU B 1 193 ? 13.172 -23.844 -15.336 1 89.56 193 LEU B O 1
ATOM 3585 N N . PHE B 1 194 ? 13.812 -23.5 -17.422 1 86.75 194 PHE B N 1
ATOM 3586 C CA . PHE B 1 194 ? 15.227 -23.422 -17.078 1 86.75 194 PHE B CA 1
ATOM 3587 C C . PHE B 1 194 ? 15.516 -22.188 -16.25 1 86.75 194 PHE B C 1
ATOM 3589 O O . PHE B 1 194 ? 16.375 -22.203 -15.367 1 86.75 194 PHE B O 1
ATOM 3596 N N . SER B 1 195 ? 14.805 -21.141 -16.578 1 89.06 195 SER B N 1
ATOM 3597 C CA . SER B 1 195 ? 14.93 -19.953 -15.758 1 89.06 195 SER B CA 1
ATOM 3598 C C . SER B 1 195 ? 14.594 -20.234 -14.297 1 89.06 195 SER B C 1
ATOM 3600 O O . SER B 1 195 ? 15.32 -19.844 -13.391 1 89.06 195 SER B O 1
ATOM 3602 N N . GLY B 1 196 ? 13.516 -20.922 -14.062 1 91.5 196 GLY B N 1
ATOM 3603 C CA . GLY B 1 196 ? 13.125 -21.312 -12.719 1 91.5 196 GLY B CA 1
ATOM 3604 C C . GLY B 1 196 ? 14.125 -22.234 -12.055 1 91.5 196 GLY B C 1
ATOM 3605 O O . GLY B 1 196 ? 14.469 -22.062 -10.883 1 91.5 196 GLY B O 1
ATOM 3606 N N . LEU B 1 197 ? 14.609 -23.141 -12.859 1 87.5 197 LEU B N 1
ATOM 3607 C CA . LEU B 1 197 ? 15.578 -24.094 -12.344 1 87.5 197 LEU B CA 1
ATOM 3608 C C . LEU B 1 197 ? 16.891 -23.406 -12 1 87.5 197 LEU B C 1
ATOM 3610 O O . LEU B 1 197 ? 17.531 -23.734 -10.992 1 87.5 197 LEU B O 1
ATOM 3614 N N . GLY B 1 198 ? 17.266 -22.578 -12.922 1 86.38 198 GLY B N 1
ATOM 3615 C CA . GLY B 1 198 ? 18.5 -21.828 -12.672 1 86.38 198 GLY B CA 1
ATOM 3616 C C . GLY B 1 198 ? 18.469 -21.078 -11.359 1 86.38 198 GLY B C 1
ATOM 3617 O O . GLY B 1 198 ? 19.453 -21.078 -10.625 1 86.38 198 GLY B O 1
ATOM 3618 N N . GLU B 1 199 ? 17.375 -20.422 -11.094 1 89.06 199 GLU B N 1
ATOM 3619 C CA . GLU B 1 199 ? 17.25 -19.672 -9.852 1 89.06 199 GLU B CA 1
ATOM 3620 C C . GLU B 1 199 ? 17.266 -20.594 -8.633 1 89.06 199 GLU B C 1
ATOM 3622 O O . GLU B 1 199 ? 17.844 -20.266 -7.598 1 89.06 199 GLU B O 1
ATOM 3627 N N . LEU B 1 200 ? 16.641 -21.734 -8.711 1 88.12 200 LEU B N 1
ATOM 3628 C CA . LEU B 1 200 ? 16.688 -22.719 -7.641 1 88.12 200 LEU B CA 1
ATOM 3629 C C . LEU B 1 200 ? 18.109 -23.172 -7.355 1 88.12 200 LEU B C 1
ATOM 3631 O O . LEU B 1 200 ? 18.516 -23.266 -6.195 1 88.12 200 LEU B O 1
ATOM 3635 N N . ALA B 1 201 ? 18.766 -23.391 -8.422 1 85 201 ALA B N 1
ATOM 3636 C CA . ALA B 1 201 ? 20.156 -23.844 -8.297 1 85 201 ALA B CA 1
ATOM 3637 C C . ALA B 1 201 ? 21.016 -22.766 -7.648 1 85 201 ALA B C 1
ATOM 3639 O O . ALA B 1 201 ? 21.828 -23.047 -6.77 1 85 201 ALA B O 1
ATOM 3640 N N . LYS B 1 202 ? 20.812 -21.625 -8.109 1 85.25 202 LYS B N 1
ATOM 3641 C CA . LYS B 1 202 ? 21.547 -20.484 -7.566 1 85.25 202 LYS B CA 1
ATOM 3642 C C . LYS B 1 202 ? 21.328 -20.359 -6.059 1 85.25 202 LYS B C 1
ATOM 3644 O O . LYS B 1 202 ? 22.297 -20.234 -5.297 1 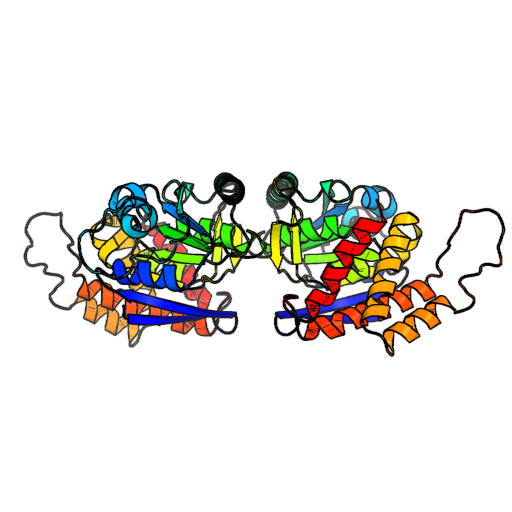85.25 202 LYS B O 1
ATOM 3649 N N . ASN B 1 203 ? 20.094 -20.391 -5.641 1 85 203 ASN B N 1
ATOM 3650 C CA . ASN B 1 203 ? 19.75 -20.25 -4.227 1 85 203 ASN B CA 1
ATOM 3651 C C . ASN B 1 203 ? 20.312 -21.406 -3.406 1 85 203 ASN B C 1
ATOM 3653 O O . ASN B 1 203 ? 20.797 -21.203 -2.287 1 85 203 ASN B O 1
ATOM 3657 N N . ALA B 1 204 ? 20.25 -22.562 -3.928 1 83.06 204 ALA B N 1
ATOM 3658 C CA . ALA B 1 204 ? 20.812 -23.734 -3.258 1 83.06 204 ALA B CA 1
ATOM 3659 C C . ALA B 1 204 ? 22.312 -23.594 -3.074 1 83.06 204 ALA B C 1
ATOM 3661 O O . ALA B 1 204 ? 22.859 -23.922 -2.014 1 83.06 204 ALA B O 1
ATOM 3662 N N . ALA B 1 205 ? 22.938 -23.109 -4.078 1 83.44 205 ALA B N 1
ATOM 3663 C CA . ALA B 1 205 ? 24.391 -22.938 -4.043 1 83.44 205 ALA B CA 1
ATOM 3664 C C . ALA B 1 205 ? 24.781 -21.859 -3.023 1 83.44 205 ALA B C 1
ATOM 3666 O O . ALA B 1 205 ? 25.766 -22.016 -2.305 1 83.44 205 ALA B O 1
ATOM 3667 N N . LEU B 1 206 ? 24.031 -20.797 -3.047 1 81.06 206 LEU B N 1
ATOM 3668 C CA . LEU B 1 206 ? 24.312 -19.672 -2.152 1 81.06 206 LEU B CA 1
ATOM 3669 C C . LEU B 1 206 ? 24.141 -20.094 -0.694 1 81.06 206 LEU B C 1
ATOM 3671 O O . LEU B 1 206 ? 24.938 -19.688 0.164 1 81.06 206 LEU B O 1
ATOM 3675 N N . LEU B 1 207 ? 23.172 -20.875 -0.349 1 82.75 207 LEU B N 1
ATOM 3676 C CA . LEU B 1 207 ? 22.891 -21.266 1.028 1 82.75 207 LEU B CA 1
ATOM 3677 C C . LEU B 1 207 ? 23.781 -22.438 1.448 1 82.75 207 LEU B C 1
ATOM 3679 O O . LEU B 1 207 ? 24.141 -22.547 2.619 1 82.75 207 LEU B O 1
ATOM 3683 N N . GLY B 1 208 ? 24.109 -23.266 0.486 1 80.25 208 GLY B N 1
ATOM 3684 C CA . GLY B 1 208 ? 24.969 -24.391 0.76 1 80.25 208 GLY B CA 1
ATOM 3685 C C . GLY B 1 208 ? 24.328 -25.438 1.66 1 80.25 208 GLY B C 1
ATOM 3686 O O . GLY B 1 208 ? 23.094 -25.547 1.701 1 80.25 208 GLY B O 1
ATOM 3687 N N . GLY B 1 209 ? 25.156 -26.359 2.135 1 83.19 209 GLY B N 1
ATOM 3688 C CA . GLY B 1 209 ? 24.719 -27.344 3.111 1 83.19 209 GLY B CA 1
ATOM 3689 C C . GLY B 1 209 ? 23.641 -28.266 2.584 1 83.19 209 GLY B C 1
ATOM 3690 O O . GLY B 1 209 ? 23.781 -28.844 1.503 1 83.19 209 GLY B O 1
ATOM 3691 N N . LYS B 1 210 ? 22.609 -28.359 3.412 1 81 210 LYS B N 1
ATOM 3692 C CA . LYS B 1 210 ? 21.531 -29.312 3.098 1 81 210 LYS B CA 1
ATOM 3693 C C . LYS B 1 210 ? 20.812 -28.906 1.815 1 81 210 LYS B C 1
ATOM 3695 O O . LYS B 1 210 ? 20.281 -29.766 1.102 1 81 210 LYS B O 1
ATOM 3700 N N . HIS B 1 211 ? 20.812 -27.688 1.522 1 81.31 211 HIS B N 1
ATOM 3701 C CA . HIS B 1 211 ? 20.078 -27.219 0.34 1 81.31 211 HIS B CA 1
ATOM 3702 C C . HIS B 1 211 ? 20.844 -27.562 -0.937 1 81.31 211 HIS B C 1
ATOM 3704 O O . HIS B 1 211 ? 20.266 -28.047 -1.904 1 81.31 211 HIS B O 1
ATOM 3710 N N . ALA B 1 212 ? 22.141 -27.344 -0.919 1 83.62 212 ALA B N 1
ATOM 3711 C CA . ALA B 1 212 ? 22.953 -27.703 -2.076 1 83.62 212 ALA B CA 1
ATOM 3712 C C . ALA B 1 212 ? 22.953 -29.203 -2.312 1 83.62 212 ALA B C 1
ATOM 3714 O O . ALA B 1 212 ? 22.812 -29.656 -3.449 1 83.62 212 ALA B O 1
ATOM 3715 N N . GLU B 1 213 ? 23.094 -29.875 -1.239 1 84.81 213 GLU B N 1
ATOM 3716 C CA . GLU B 1 213 ? 23.094 -31.328 -1.341 1 84.81 213 GLU B CA 1
ATOM 3717 C C . GLU B 1 213 ? 21.75 -31.844 -1.801 1 84.81 213 GLU B C 1
ATOM 3719 O O . GLU B 1 213 ? 21.672 -32.75 -2.631 1 84.81 213 GLU B O 1
ATOM 3724 N N . GLY B 1 214 ? 20.766 -31.312 -1.237 1 79.06 214 GLY B N 1
ATOM 3725 C CA . GLY B 1 214 ? 19.422 -31.703 -1.642 1 79.06 214 GLY B CA 1
ATOM 3726 C C . GLY B 1 214 ? 19.141 -31.438 -3.111 1 79.06 214 GLY B C 1
ATOM 3727 O O . GLY B 1 214 ? 18.547 -32.281 -3.789 1 79.06 214 GLY B O 1
ATOM 3728 N N . PHE B 1 215 ? 19.594 -30.344 -3.559 1 82.19 215 PHE B N 1
ATOM 3729 C CA . PHE B 1 215 ? 19.406 -29.984 -4.961 1 82.19 215 PHE B CA 1
ATOM 3730 C C . PHE B 1 215 ? 20.141 -30.953 -5.871 1 82.19 215 PHE B C 1
ATOM 3732 O O . PHE B 1 215 ? 19.594 -31.422 -6.863 1 82.19 215 PHE B O 1
ATOM 3739 N N . ARG B 1 216 ? 21.328 -31.266 -5.52 1 80.56 216 ARG B N 1
ATOM 3740 C CA . ARG B 1 216 ? 22.125 -32.219 -6.289 1 80.56 216 ARG B CA 1
ATOM 3741 C C . ARG B 1 216 ? 21.484 -33.594 -6.324 1 80.56 216 ARG B C 1
ATOM 3743 O O . ARG B 1 216 ? 21.406 -34.219 -7.375 1 80.56 216 ARG B O 1
ATOM 3750 N N . THR B 1 217 ? 21.062 -33.969 -5.203 1 81.06 217 THR B N 1
ATOM 3751 C CA . THR B 1 217 ? 20.438 -35.25 -5.086 1 81.06 217 THR B CA 1
ATOM 3752 C C . THR B 1 217 ? 19.172 -35.344 -5.941 1 81.06 217 THR B C 1
ATOM 3754 O O . THR B 1 217 ? 18.922 -36.344 -6.609 1 81.06 217 THR B O 1
ATOM 3757 N N . ALA B 1 218 ? 18.422 -34.281 -5.863 1 76.88 218 ALA B N 1
ATOM 3758 C CA . ALA B 1 218 ? 17.188 -34.25 -6.633 1 76.88 218 ALA B CA 1
ATOM 3759 C C . ALA B 1 218 ? 17.469 -34.281 -8.133 1 76.88 218 ALA B C 1
ATOM 3761 O O . ALA B 1 218 ? 16.719 -34.938 -8.891 1 76.88 218 ALA B O 1
ATOM 3762 N N . LEU B 1 219 ? 18.594 -33.719 -8.492 1 75.06 219 LEU B N 1
ATOM 3763 C CA . LEU B 1 219 ? 18.938 -33.656 -9.914 1 75.06 219 LEU B CA 1
ATOM 3764 C C . LEU B 1 219 ? 19.531 -34.969 -10.375 1 75.06 219 LEU B C 1
ATOM 3766 O O . LEU B 1 219 ? 19.453 -35.312 -11.562 1 75.06 219 LEU B O 1
ATOM 3770 N N . SER B 1 220 ? 20.359 -35.594 -9.461 1 67.69 220 SER B N 1
ATOM 3771 C CA . SER B 1 220 ? 21.047 -36.844 -9.805 1 67.69 220 SER B CA 1
ATOM 3772 C C . SER B 1 220 ? 20.062 -38 -9.922 1 67.69 220 SER B C 1
ATOM 3774 O O . SER B 1 220 ? 20.359 -39 -10.57 1 67.69 220 SER B O 1
ATOM 3776 N N . SER B 1 221 ? 19.203 -37.906 -9.078 1 55.09 221 SER B N 1
ATOM 3777 C CA . SER B 1 221 ? 18.281 -39.062 -9.211 1 55.09 221 SER B CA 1
ATOM 3778 C C . SER B 1 221 ? 17.953 -39.344 -10.672 1 55.09 221 SER B C 1
ATOM 3780 O O . SER B 1 221 ? 17.938 -38.406 -11.492 1 55.09 221 SER B O 1
ATOM 3782 N N . ASP B 1 222 ? 18.625 -40.469 -11.203 1 47.59 222 ASP B N 1
ATOM 3783 C CA . ASP B 1 222 ? 18.703 -41.094 -12.523 1 47.59 222 ASP B CA 1
ATOM 3784 C C . ASP B 1 222 ? 17.594 -40.562 -13.438 1 47.59 222 ASP B C 1
ATOM 3786 O O . ASP B 1 222 ? 17.469 -41 -14.586 1 47.59 222 ASP B O 1
ATOM 3790 N N . ARG B 1 223 ? 16.703 -39.688 -12.875 1 49.16 223 ARG B N 1
ATOM 3791 C CA . ARG B 1 223 ? 15.508 -39.531 -13.695 1 49.16 223 ARG B CA 1
ATOM 3792 C C . ARG B 1 223 ? 15.68 -38.406 -14.727 1 49.16 223 ARG B C 1
ATOM 3794 O O . ARG B 1 223 ? 14.711 -37.969 -15.352 1 49.16 223 ARG B O 1
ATOM 3801 N N . ILE B 1 224 ? 16.953 -37.625 -14.438 1 48.72 224 ILE B N 1
ATOM 3802 C CA . ILE B 1 224 ? 17.172 -36.906 -15.695 1 48.72 224 ILE B CA 1
ATOM 3803 C C . ILE B 1 224 ? 17.344 -37.906 -16.828 1 48.72 224 ILE B C 1
ATOM 3805 O O . ILE B 1 224 ? 18.359 -38.625 -16.906 1 48.72 224 ILE B O 1
ATOM 3809 N N . ASN B 1 225 ? 16.641 -38.906 -16.906 1 41.81 225 ASN B N 1
ATOM 3810 C CA . ASN B 1 225 ? 16.766 -39.875 -17.984 1 41.81 225 ASN B CA 1
ATOM 3811 C C . ASN B 1 225 ? 17.422 -39.25 -19.219 1 41.81 225 ASN B C 1
ATOM 3813 O O . ASN B 1 225 ? 16.797 -38.5 -19.953 1 41.81 225 ASN B O 1
ATOM 3817 N N . ALA B 1 226 ? 18.734 -39 -19.141 1 39 226 ALA B N 1
ATOM 3818 C CA . ALA B 1 226 ? 19.547 -38.781 -20.344 1 39 226 ALA B CA 1
ATOM 3819 C C . ALA B 1 226 ? 19.312 -39.906 -21.359 1 39 226 ALA B C 1
ATOM 3821 O O . ALA B 1 226 ? 19.859 -39.875 -22.469 1 39 226 ALA B O 1
ATOM 3822 N N . GLU B 1 227 ? 19.109 -41.188 -21 1 36.09 227 GLU B N 1
ATOM 3823 C CA . GLU B 1 227 ? 19.156 -42.219 -22.031 1 36.09 227 GLU B CA 1
ATOM 3824 C C . GLU B 1 227 ? 18.219 -41.875 -23.188 1 36.09 227 GLU B C 1
ATOM 3826 O O . GLU B 1 227 ? 18.234 -42.562 -24.219 1 36.09 227 GLU B O 1
ATOM 3831 N N . HIS B 1 228 ? 16.938 -41.688 -23.047 1 34.94 228 HIS B N 1
ATOM 3832 C CA . HIS B 1 228 ? 16.422 -41.375 -24.391 1 34.94 228 HIS B CA 1
ATOM 3833 C C . HIS B 1 228 ? 17.203 -40.25 -25.031 1 34.94 228 HIS B C 1
ATOM 3835 O O . HIS B 1 228 ? 16.953 -39.062 -24.734 1 34.94 228 HIS B O 1
ATOM 3841 N N . GLY B 1 229 ? 18.547 -40.281 -25.141 1 34.66 229 GLY B N 1
ATOM 3842 C CA . GLY B 1 229 ? 19.484 -39.656 -26.047 1 34.66 229 GLY B CA 1
ATOM 3843 C C . GLY B 1 229 ? 18.875 -39.281 -27.375 1 34.66 229 GLY B C 1
ATOM 3844 O O . GLY B 1 229 ? 19.562 -39.188 -28.391 1 34.66 229 GLY B O 1
ATOM 3845 N N . GLY B 1 230 ? 17.734 -39.906 -27.797 1 33.41 230 GLY B N 1
ATOM 3846 C CA . GLY B 1 230 ? 17.438 -39.438 -29.141 1 33.41 230 GLY B CA 1
ATOM 3847 C C . GLY B 1 230 ? 17.625 -37.969 -29.328 1 33.41 230 GLY B C 1
ATOM 3848 O O . GLY B 1 230 ? 17.906 -37.25 -28.375 1 33.41 230 GLY B O 1
ATOM 3849 N N . SER B 1 231 ? 17.141 -37.344 -30.469 1 31.42 231 SER B N 1
ATOM 3850 C CA . SER B 1 231 ? 17.281 -35.969 -30.844 1 31.42 231 SER B CA 1
ATOM 3851 C C . SER B 1 231 ? 17.188 -35.031 -29.641 1 31.42 231 SER B C 1
ATOM 3853 O O . SER B 1 231 ? 16.75 -35.469 -28.562 1 31.42 231 SER B O 1
ATOM 3855 N N . GLY B 1 232 ? 17.562 -33.656 -29.672 1 35.44 232 GLY B N 1
ATOM 3856 C CA . GLY B 1 232 ? 17.562 -32.344 -29.078 1 35.44 232 GLY B CA 1
ATOM 3857 C C . GLY B 1 232 ? 16.516 -32.156 -28 1 35.44 232 GLY B C 1
ATOM 3858 O O . GLY B 1 232 ? 16.562 -31.188 -27.25 1 35.44 232 GLY B O 1
ATOM 3859 N N . ASP B 1 233 ? 15.227 -32.406 -28.094 1 37.47 233 ASP B N 1
ATOM 3860 C CA . ASP B 1 233 ? 14.055 -31.578 -27.828 1 37.47 233 ASP B CA 1
ATOM 3861 C C . ASP B 1 233 ? 13.531 -31.797 -26.422 1 37.47 233 ASP B C 1
ATOM 3863 O O . ASP B 1 233 ? 12.961 -30.891 -25.812 1 37.47 233 ASP B O 1
ATOM 3867 N N . GLU B 1 234 ? 13.094 -33.125 -25.766 1 43.06 234 GLU B N 1
ATOM 3868 C CA . GLU B 1 234 ? 12.055 -33.062 -24.734 1 43.06 234 GLU B CA 1
ATOM 3869 C C . GLU B 1 234 ? 12.656 -33.062 -23.344 1 43.06 234 GLU B C 1
ATOM 3871 O O . GLU B 1 234 ? 13.062 -34.125 -22.828 1 43.06 234 GLU B O 1
ATOM 3876 N N . PHE B 1 235 ? 13.492 -32.312 -22.812 1 46.47 235 PHE B N 1
ATOM 3877 C CA . PHE B 1 235 ? 13.711 -32.062 -21.406 1 46.47 235 PHE B CA 1
ATOM 3878 C C . PHE B 1 235 ? 12.43 -32.281 -20.609 1 46.47 235 PHE B C 1
ATOM 3880 O O . PHE B 1 235 ? 11.484 -31.484 -20.703 1 46.47 235 PHE B O 1
ATOM 3887 N N . ALA B 1 236 ? 11.891 -33.625 -20.484 1 54.5 236 ALA B N 1
ATOM 3888 C CA . ALA B 1 236 ? 10.719 -33.844 -19.641 1 54.5 236 ALA B CA 1
ATOM 3889 C C . ALA B 1 236 ? 11.102 -33.875 -18.172 1 54.5 236 ALA B C 1
ATOM 3891 O O . ALA B 1 236 ? 11.875 -34.75 -17.75 1 54.5 236 ALA B O 1
ATOM 3892 N N . MET B 1 237 ? 11.266 -32.781 -17.5 1 63.53 237 MET B N 1
ATOM 3893 C CA . MET B 1 237 ? 11.461 -32.812 -16.047 1 63.53 237 MET B CA 1
ATOM 3894 C C . MET B 1 237 ? 10.336 -33.562 -15.359 1 63.53 237 MET B C 1
ATOM 3896 O O . MET B 1 237 ? 9.156 -33.375 -15.672 1 63.53 237 MET B O 1
ATOM 3900 N N . ASP B 1 238 ? 10.742 -34.688 -14.57 1 81.5 238 ASP B N 1
ATOM 3901 C CA . ASP B 1 238 ? 9.898 -35.531 -13.734 1 81.5 238 ASP B CA 1
ATOM 3902 C C . ASP B 1 238 ? 9.148 -34.688 -12.703 1 81.5 238 ASP B C 1
ATOM 3904 O O . ASP B 1 238 ? 9.734 -33.844 -12.039 1 81.5 238 ASP B O 1
ATOM 3908 N N . ASP B 1 239 ? 7.801 -34.906 -12.672 1 86.5 239 ASP B N 1
ATOM 3909 C CA . ASP B 1 239 ? 6.926 -34.188 -11.742 1 86.5 239 ASP B CA 1
ATOM 3910 C C . ASP B 1 239 ? 7.418 -34.344 -10.305 1 86.5 239 ASP B C 1
ATOM 3912 O O . ASP B 1 239 ? 7.363 -33.375 -9.523 1 86.5 239 ASP B O 1
ATOM 3916 N N . THR B 1 240 ? 7.906 -35.469 -9.977 1 83.19 240 THR B N 1
ATOM 3917 C CA . THR B 1 240 ? 8.359 -35.75 -8.617 1 83.19 240 THR B CA 1
ATOM 3918 C C . THR B 1 240 ? 9.617 -34.938 -8.305 1 83.19 240 THR B C 1
ATOM 3920 O O . THR B 1 240 ? 9.75 -34.375 -7.211 1 83.19 240 THR B O 1
ATOM 3923 N N . MET B 1 241 ? 10.484 -34.906 -9.305 1 84.38 241 MET B N 1
ATOM 3924 C CA . MET B 1 241 ? 11.703 -34.094 -9.148 1 84.38 241 MET B CA 1
ATOM 3925 C C . MET B 1 241 ? 11.367 -32.625 -8.977 1 84.38 241 MET B C 1
ATOM 3927 O O . MET B 1 241 ? 11.922 -31.969 -8.094 1 84.38 241 MET B O 1
ATOM 3931 N N . LEU B 1 242 ? 10.484 -32.188 -9.789 1 89.06 242 LEU B N 1
ATOM 3932 C CA . LEU B 1 242 ? 10.102 -30.797 -9.727 1 89.06 242 LEU B CA 1
ATOM 3933 C C . LEU B 1 242 ? 9.492 -30.469 -8.375 1 89.06 242 LEU B C 1
ATOM 3935 O O . LEU B 1 242 ? 9.789 -29.406 -7.793 1 89.06 242 LEU B O 1
ATOM 3939 N N . MET B 1 243 ? 8.664 -31.297 -7.844 1 90.31 243 MET B N 1
ATOM 3940 C CA . MET B 1 243 ? 8.047 -31.125 -6.535 1 90.31 243 MET B CA 1
ATOM 3941 C C . MET B 1 243 ? 9.109 -31.016 -5.441 1 90.31 243 MET B C 1
ATOM 3943 O O . MET B 1 243 ? 9.023 -30.156 -4.57 1 90.31 243 MET B O 1
ATOM 3947 N N . GLN B 1 244 ? 10.039 -31.875 -5.543 1 87.31 244 GLN B N 1
ATOM 3948 C CA . GLN B 1 244 ? 11.102 -31.891 -4.547 1 87.31 244 GLN B CA 1
ATOM 3949 C C . GLN B 1 244 ? 11.953 -30.625 -4.625 1 87.31 244 GLN B C 1
ATOM 3951 O O . GLN B 1 244 ? 12.258 -30.016 -3.6 1 87.31 244 GLN B O 1
ATOM 3956 N N . LEU B 1 245 ? 12.297 -30.297 -5.844 1 88.94 245 LEU B N 1
ATOM 3957 C CA . LEU B 1 245 ? 13.125 -29.109 -6.043 1 88.94 245 LEU B CA 1
ATOM 3958 C C . LEU B 1 245 ? 12.391 -27.859 -5.559 1 88.94 245 LEU B C 1
ATOM 3960 O O . LEU B 1 245 ? 13 -26.984 -4.941 1 88.94 245 LEU B O 1
ATOM 3964 N N . LEU B 1 246 ? 11.148 -27.797 -5.832 1 92.19 246 LEU B N 1
ATOM 3965 C CA . LEU B 1 246 ? 10.336 -26.656 -5.414 1 92.19 246 LEU B CA 1
ATOM 3966 C C . LEU B 1 246 ? 10.266 -26.562 -3.895 1 92.19 246 LEU B C 1
ATOM 3968 O O . LEU B 1 246 ? 10.445 -25.484 -3.32 1 92.19 246 LEU B O 1
ATOM 3972 N N . ALA B 1 247 ? 9.977 -27.672 -3.26 1 90.56 247 ALA B N 1
ATOM 3973 C CA . ALA B 1 247 ? 9.891 -27.688 -1.801 1 90.56 247 ALA B CA 1
ATOM 3974 C C . ALA B 1 247 ? 11.203 -27.234 -1.171 1 90.56 247 ALA B C 1
ATOM 3976 O O . ALA B 1 247 ? 11.211 -26.438 -0.23 1 90.56 247 ALA B O 1
ATOM 3977 N N . LEU B 1 248 ? 12.273 -27.734 -1.748 1 87 248 LEU B N 1
ATOM 3978 C CA . LEU B 1 248 ? 13.602 -27.359 -1.254 1 87 248 LEU B CA 1
ATOM 3979 C C . LEU B 1 248 ? 13.875 -25.875 -1.477 1 87 248 LEU B C 1
ATOM 3981 O O . LEU B 1 248 ? 14.445 -25.219 -0.608 1 87 248 LEU B O 1
ATOM 3985 N N . GLY B 1 249 ? 13.523 -25.453 -2.643 1 89.44 249 GLY B N 1
ATOM 3986 C CA . GLY B 1 249 ? 13.734 -24.047 -2.973 1 89.44 249 GLY B CA 1
ATOM 3987 C C . GLY B 1 249 ? 12.953 -23.094 -2.074 1 89.44 249 GLY B C 1
ATOM 3988 O O . GLY B 1 249 ? 13.492 -22.094 -1.619 1 89.44 249 GLY B O 1
ATOM 3989 N N . ILE B 1 250 ? 11.695 -23.375 -1.823 1 91.31 250 ILE B N 1
ATOM 3990 C CA . ILE B 1 250 ? 10.859 -22.547 -0.956 1 91.31 250 ILE B CA 1
ATOM 3991 C C . ILE B 1 250 ? 11.422 -22.562 0.464 1 91.31 250 ILE B C 1
ATOM 3993 O O . ILE B 1 250 ? 11.516 -21.516 1.105 1 91.31 250 ILE B O 1
ATOM 3997 N N . ASP B 1 251 ? 11.797 -23.719 0.889 1 87.69 251 ASP B N 1
ATOM 3998 C CA . ASP B 1 251 ? 12.383 -23.844 2.221 1 87.69 251 ASP B CA 1
ATOM 3999 C C . ASP B 1 251 ? 13.648 -22.984 2.35 1 87.69 251 ASP B C 1
ATOM 4001 O O . ASP B 1 251 ? 13.852 -22.328 3.365 1 87.69 251 ASP B O 1
ATOM 4005 N N . ALA B 1 252 ? 14.477 -23.062 1.357 1 85.12 252 ALA B N 1
ATOM 4006 C CA . ALA B 1 252 ? 15.719 -22.297 1.346 1 85.12 252 ALA B CA 1
ATOM 4007 C C . ALA B 1 252 ? 15.438 -20.797 1.464 1 85.12 252 ALA B C 1
ATOM 4009 O O . ALA B 1 252 ? 16.016 -20.125 2.312 1 85.12 252 ALA B O 1
ATOM 4010 N N . LYS B 1 253 ? 14.57 -20.312 0.663 1 87.5 253 LYS B N 1
ATOM 4011 C CA . LYS B 1 253 ? 14.258 -18.875 0.673 1 87.5 253 LYS B CA 1
ATOM 4012 C C . LYS B 1 253 ? 13.586 -18.469 1.983 1 87.5 253 LYS B C 1
ATOM 4014 O O . LYS B 1 253 ? 13.891 -17.422 2.537 1 87.5 253 LYS B O 1
ATOM 4019 N N . MET B 1 254 ? 12.711 -19.25 2.488 1 86.75 254 MET B N 1
ATOM 4020 C CA . MET B 1 254 ? 11.977 -18.938 3.713 1 86.75 254 MET B CA 1
ATOM 4021 C C . MET B 1 254 ? 12.906 -18.938 4.918 1 86.75 254 MET B C 1
ATOM 4023 O O . MET B 1 254 ? 12.672 -18.203 5.887 1 86.75 254 MET B O 1
ATOM 4027 N N . SER B 1 255 ? 13.945 -19.75 4.852 1 83.75 255 SER B N 1
ATOM 4028 C CA . SER B 1 255 ? 14.898 -19.766 5.953 1 83.75 255 SER B CA 1
ATOM 4029 C C . SER B 1 255 ? 15.594 -18.422 6.113 1 83.75 255 SER B C 1
ATOM 4031 O O . SER B 1 255 ? 16.016 -18.062 7.219 1 83.75 255 SER B O 1
ATOM 4033 N N . VAL B 1 256 ? 15.656 -17.688 5.078 1 82.25 256 VAL B N 1
ATOM 4034 C CA . VAL B 1 256 ? 16.297 -16.375 5.098 1 82.25 256 VAL B CA 1
ATOM 4035 C C . VAL B 1 256 ? 15.266 -15.289 5.387 1 82.25 256 VAL B C 1
ATOM 4037 O O . VAL B 1 256 ? 15.484 -14.414 6.227 1 82.25 256 VAL B O 1
ATOM 4040 N N . LEU B 1 257 ? 14.102 -15.383 4.809 1 82.25 257 LEU B N 1
ATOM 4041 C CA . LEU B 1 257 ? 13.102 -14.32 4.863 1 82.25 257 LEU B CA 1
ATOM 4042 C C . LEU B 1 257 ? 12.352 -14.352 6.191 1 82.25 257 LEU B C 1
ATOM 4044 O O . LEU B 1 257 ? 11.703 -13.375 6.57 1 82.25 257 LEU B O 1
ATOM 4048 N N . ALA B 1 258 ? 12.43 -15.398 6.859 1 81 258 ALA B N 1
ATOM 4049 C CA . ALA B 1 258 ? 11.828 -15.492 8.188 1 81 258 ALA B CA 1
ATOM 4050 C C . ALA B 1 258 ? 12.484 -14.523 9.156 1 81 258 ALA B C 1
ATOM 4052 O O . ALA B 1 258 ? 11.898 -14.164 10.188 1 81 258 ALA B O 1
ATOM 4053 N N . THR B 1 259 ? 13.672 -14.047 8.758 1 75.25 259 THR B N 1
ATOM 4054 C CA . THR B 1 259 ? 14.375 -13.125 9.641 1 75.25 259 THR B CA 1
ATOM 4055 C C . THR B 1 259 ? 14.555 -11.766 8.969 1 75.25 259 THR B C 1
ATOM 4057 O O . THR B 1 259 ? 14.898 -10.781 9.625 1 75.25 259 THR B O 1
ATOM 4060 N N . ASP B 1 260 ? 14.359 -11.711 7.648 1 71.94 260 ASP B N 1
ATOM 4061 C CA . ASP B 1 260 ? 14.539 -10.469 6.898 1 71.94 260 ASP B CA 1
ATOM 4062 C C . ASP B 1 260 ? 13.438 -10.297 5.855 1 71.94 260 ASP B C 1
ATOM 4064 O O . ASP B 1 260 ? 13.695 -10.375 4.652 1 71.94 260 ASP B O 1
ATOM 4068 N N . ALA B 1 261 ? 12.266 -9.891 6.375 1 71.12 261 ALA B N 1
ATOM 4069 C CA . ALA B 1 261 ? 11.07 -9.867 5.547 1 71.12 261 ALA B CA 1
ATOM 4070 C C . ALA B 1 261 ? 11.156 -8.773 4.488 1 71.12 261 ALA B C 1
ATOM 4072 O O . ALA B 1 261 ? 10.477 -8.836 3.457 1 71.12 261 ALA B O 1
ATOM 4073 N N . TYR B 1 262 ? 11.945 -7.758 4.723 1 68.94 262 TYR B N 1
ATOM 4074 C CA . TYR B 1 262 ? 12.023 -6.637 3.791 1 68.94 262 TYR B CA 1
ATOM 4075 C C . TYR B 1 262 ? 13.258 -6.75 2.902 1 68.94 262 TYR B C 1
ATOM 4077 O O . TYR B 1 262 ? 13.508 -5.879 2.064 1 68.94 262 TYR B O 1
ATOM 4085 N N . GLU B 1 263 ? 13.898 -7.855 3.08 1 67.88 263 GLU B N 1
ATOM 4086 C CA . GLU B 1 263 ? 15.062 -8.164 2.252 1 67.88 263 GLU B CA 1
ATOM 4087 C C . GLU B 1 263 ? 16.109 -7.051 2.318 1 67.88 263 GLU B C 1
ATOM 4089 O O . GLU B 1 263 ? 16.625 -6.617 1.288 1 67.88 263 GLU B O 1
ATOM 4094 N N . LYS B 1 264 ? 16.344 -6.508 3.447 1 67.44 264 LYS B N 1
ATOM 4095 C CA . LYS B 1 264 ? 17.25 -5.379 3.613 1 67.44 264 LYS B CA 1
ATOM 4096 C C . LYS B 1 264 ? 18.625 -5.848 4.082 1 67.44 264 LYS B C 1
ATOM 4098 O O . LYS B 1 264 ? 19.609 -5.098 4.012 1 67.44 264 LYS B O 1
ATOM 4103 N N . THR B 1 265 ? 18.812 -7.004 4.559 1 66.88 265 THR B N 1
ATOM 4104 C CA . THR B 1 265 ? 20.078 -7.555 5.031 1 66.88 265 THR B CA 1
ATOM 4105 C C . THR B 1 265 ? 20.391 -8.883 4.344 1 66.88 265 THR B C 1
ATOM 4107 O O . THR B 1 265 ? 20.828 -8.906 3.191 1 66.88 265 THR B O 1
ATOM 4110 N N . SER B 1 266 ? 20.141 -10.039 5.098 1 58.16 266 SER B N 1
ATOM 4111 C CA . SER B 1 266 ? 20.438 -11.367 4.574 1 58.16 266 SER B CA 1
ATOM 4112 C C . SER B 1 266 ? 19.609 -11.672 3.332 1 58.16 266 SER B C 1
ATOM 4114 O O . SER B 1 266 ? 20.031 -12.422 2.455 1 58.16 266 SER B O 1
ATOM 4116 N N . GLY B 1 267 ? 18.531 -10.992 3.264 1 62.03 267 GLY B N 1
ATOM 4117 C CA . GLY B 1 267 ? 17.641 -11.227 2.141 1 62.03 267 GLY B CA 1
ATOM 4118 C C . GLY B 1 267 ? 18.141 -10.625 0.841 1 62.03 267 GLY B C 1
ATOM 4119 O O . GLY B 1 267 ? 17.656 -10.984 -0.239 1 62.03 267 GLY B O 1
ATOM 4120 N N . MET B 1 268 ? 19.109 -9.734 1.003 1 62.59 268 MET B N 1
ATOM 4121 C CA . MET B 1 268 ? 19.703 -9.102 -0.169 1 62.59 268 MET B CA 1
ATOM 4122 C C . MET B 1 268 ? 20.5 -10.117 -0.993 1 62.59 268 MET B C 1
ATOM 4124 O O . MET B 1 268 ? 20.766 -9.891 -2.174 1 62.59 268 MET B O 1
ATOM 4128 N N . ILE B 1 269 ? 20.734 -11.227 -0.353 1 56.66 269 ILE B N 1
ATOM 4129 C CA . ILE B 1 269 ? 21.531 -12.266 -1.004 1 56.66 269 ILE B CA 1
ATOM 4130 C C . ILE B 1 269 ? 20.812 -12.758 -2.256 1 56.66 269 ILE B C 1
ATOM 4132 O O . ILE B 1 269 ? 21.438 -13.172 -3.223 1 56.66 269 ILE B O 1
ATOM 4136 N N . PHE B 1 270 ? 19.516 -12.68 -2.211 1 64.06 270 PHE B N 1
ATOM 4137 C CA . PHE B 1 270 ? 18.75 -13.227 -3.32 1 64.06 270 PHE B CA 1
ATOM 4138 C C . PHE B 1 270 ? 18.656 -12.227 -4.465 1 64.06 270 PHE B C 1
ATOM 4140 O O . PHE B 1 270 ? 18.359 -12.594 -5.602 1 64.06 270 PHE B O 1
ATOM 4147 N N . GLU B 1 271 ? 18.812 -10.883 -4.137 1 58.97 271 GLU B N 1
ATOM 4148 C CA . GLU B 1 271 ? 18.781 -9.852 -5.168 1 58.97 271 GLU B CA 1
ATOM 4149 C C . GLU B 1 271 ? 20.047 -9.898 -6.027 1 58.97 271 GLU B C 1
ATOM 4151 O O . GLU B 1 271 ? 20.016 -9.531 -7.203 1 58.97 271 GLU B O 1
ATOM 4156 N N . TYR B 1 272 ? 21.094 -10.133 -5.391 1 46.62 272 TYR B N 1
ATOM 4157 C CA . TYR B 1 272 ? 22.359 -10.18 -6.117 1 46.62 272 TYR B CA 1
ATOM 4158 C C . TYR B 1 272 ? 22.281 -11.164 -7.281 1 46.62 272 TYR B C 1
ATOM 4160 O O . TYR B 1 272 ? 22.922 -10.961 -8.32 1 46.62 272 TYR B O 1
ATOM 4168 N N . GLY B 1 273 ? 21.516 -12.133 -7.109 1 42.59 273 GLY B N 1
ATOM 4169 C CA . GLY B 1 273 ? 21.453 -13.133 -8.164 1 42.59 273 GLY B CA 1
ATOM 4170 C C . GLY B 1 273 ? 20.625 -12.695 -9.352 1 42.59 273 GLY B C 1
ATOM 4171 O O . GLY B 1 273 ? 20.812 -13.164 -10.469 1 42.59 273 GLY B O 1
ATOM 4172 N N . HIS B 1 274 ? 19.547 -11.891 -9.117 1 47.59 274 HIS B N 1
ATOM 4173 C CA . HIS B 1 274 ? 18.734 -11.461 -10.242 1 47.59 274 HIS B CA 1
ATOM 4174 C C . HIS B 1 274 ? 19.562 -10.68 -11.258 1 47.59 274 HIS B C 1
ATOM 4176 O O . HIS B 1 274 ? 19.328 -10.781 -12.461 1 47.59 274 HIS B O 1
ATOM 4182 N N . THR B 1 275 ? 20.484 -9.914 -10.781 1 39.88 275 THR B N 1
ATOM 4183 C CA . THR B 1 275 ? 21.375 -9.156 -11.656 1 39.88 275 THR B CA 1
ATOM 4184 C C . THR B 1 275 ? 22.203 -10.094 -12.539 1 39.88 275 THR B C 1
ATOM 4186 O O . THR B 1 275 ? 22.391 -9.828 -13.727 1 39.88 275 THR B O 1
ATOM 4189 N N . VAL B 1 276 ? 22.531 -11.148 -12 1 37.62 276 VAL B N 1
ATOM 4190 C CA . VAL B 1 276 ? 23.391 -12.047 -12.766 1 37.62 276 VAL B CA 1
ATOM 4191 C C . VAL B 1 276 ? 22.547 -12.828 -13.773 1 37.62 276 VAL B C 1
ATOM 4193 O O . VAL B 1 276 ? 22.969 -13.031 -14.914 1 37.62 276 VAL B O 1
ATOM 4196 N N . SER B 1 277 ? 21.422 -13.328 -13.375 1 37.91 277 SER B N 1
ATOM 4197 C CA . SER B 1 277 ? 20.625 -14.164 -14.273 1 37.91 277 SER B CA 1
ATOM 4198 C C . SER B 1 277 ? 20.125 -13.375 -15.477 1 37.91 277 SER B C 1
ATOM 4200 O O . SER B 1 277 ? 20.141 -13.875 -16.594 1 37.91 277 SER B O 1
ATOM 4202 N N . HIS B 1 278 ? 19.703 -12.227 -15.289 1 39.22 278 HIS B N 1
ATOM 4203 C CA . HIS B 1 278 ? 19.312 -11.406 -16.438 1 39.22 278 HIS B CA 1
ATOM 4204 C C . HIS B 1 278 ? 20.5 -11.141 -17.344 1 39.22 278 HIS B C 1
ATOM 4206 O O . HIS B 1 278 ? 20.344 -11.039 -18.562 1 39.22 278 HIS B O 1
ATOM 4212 N N . ALA B 1 279 ? 21.594 -11.07 -16.812 1 35.25 279 ALA B N 1
ATOM 4213 C CA . ALA B 1 279 ? 22.812 -10.844 -17.609 1 35.25 279 ALA B CA 1
ATOM 4214 C C . ALA B 1 279 ? 23.156 -12.07 -18.453 1 35.25 279 ALA B C 1
ATOM 4216 O O . ALA B 1 279 ? 23.719 -11.945 -19.531 1 35.25 279 ALA B O 1
ATOM 4217 N N . ILE B 1 280 ? 22.875 -13.211 -17.969 1 33.56 280 ILE B N 1
ATOM 4218 C CA . ILE B 1 280 ? 23.156 -14.398 -18.75 1 33.56 280 ILE B CA 1
ATOM 4219 C C . ILE B 1 280 ? 22.078 -14.586 -19.812 1 33.56 280 ILE B C 1
ATOM 4221 O O . ILE B 1 280 ? 22.297 -15.258 -20.828 1 33.56 280 ILE B O 1
ATOM 4225 N N . GLU B 1 281 ? 21 -14.266 -19.656 1 31.83 281 GLU B N 1
ATOM 4226 C CA . GLU B 1 281 ? 19.969 -14.43 -20.688 1 31.83 281 GLU B CA 1
ATOM 4227 C C . GLU B 1 281 ? 20.25 -13.523 -21.875 1 31.83 281 GLU B C 1
ATOM 4229 O O . GLU B 1 281 ? 19.688 -13.734 -22.953 1 31.83 281 GLU B O 1
ATOM 4234 N N . LYS B 1 282 ? 21.031 -12.516 -21.875 1 28.69 282 LYS B N 1
ATOM 4235 C CA . LYS B 1 282 ? 21.391 -11.75 -23.062 1 28.69 282 LYS B CA 1
ATOM 4236 C C . LYS B 1 282 ? 22.609 -12.352 -23.766 1 28.69 282 LYS B C 1
ATOM 4238 O O . LYS B 1 282 ? 23.562 -12.766 -23.109 1 28.69 282 LYS B O 1
#

Sequence (564 aa):
MEPISFVFADRATVPGFLGLDVQSEVIGRILEVKPDRILLVCDETVDLLHGQYFAPLLNGGAASAGAGDNFHGENLPPVNKYVLPSGDAAKSWDHLSKLMEWGFDCGATKKSMVVAFGGGALMNVAGLWASIFYRGTKLIYVPTTLLAMHDVTTSLKTSICSQGRKNNIGSYYAPIAILIDVAFCRTLPRPELFSGLGELAKNAALLGGKHAEGFRTALSSDRINAEHGGSGDEFAMDDTMLMQLLALGIDAKMSVLATDAYEKTSGMIFEYGHTVSHAIEKMEPISFVFADRATVPGFLGLDVQSEVIGRILEVKPDRILLVCDETVDLLHGQYFAPLLNGGAASAGAGDNFHGENLPPVNKYVLPSGDAAKSWDHLSKLMEWGFDCGATKKSMVVAFGGGALMNVAGLWASIFYRGTKLIYVPTTLLAMHDVTTSLKTSICSQGRKNNIGSYYAPIAILIDVAFCRTLPRPELFSGLGELAKNAALLGGKHAEGFRTALSSDRINAEHGGSGDEFAMDDTMLMQLLALGIDAKMSVLATDAYEKTSGMIFEYGHTVSHAIEK

pLDDT: mean 83.9, std 20.49, range [27.94, 98.88]

Radius of gyration: 27.36 Å; Cα contacts (8 Å, |Δi|>4): 975; chains: 2; bounding box: 55×86×62 Å

Organism: Polarella glacialis (NCBI:txid89957)

Secondary structure (DSSP, 8-state):
-EEEEEEETTTEEEEEEEESS-HHHHHHHHHHT--S-EEEEEEHHHHHHHTTTTHHHHTTTT--S-S--S--SS-PPPEEEEEEPSGGGG-SHHHHHHHHHHHHHTT--TT-EEEEEESHHHHHHHHHHHHHBTT--EEEEEE-SHHHHHTGGG--B--EEETTEEEEE--B---SEEEEEGGGGGGS-HHHHHHHHHHHHHHHHHH-HHHHHHHHHHHHSTTS------SS------HHHHHHHHHHHHHHHHHHHTT-TT-SSGGGHHHHHHHHHHHHH-/-EEEEEEETTTEEEEEEEESS-HHHHHHHHHHT--S-EEEEEEHHHHHHHTTTTHHHH-TTT--S-S--S-SSS-PPPEEEEEEPSGGGG-SHHHHHHHHHHHHHTT--TT-EEEEEESHHHHHHHHHHHHHBTT--EEEEEE-SHHHHHTGGG--B--EEETTEEEEE--B---SEEEEEGGGGGGS-HHHHHHHHHHHHHHHHHH-HHHHHHHHHHHHSTTS------SS------HHHHHHHHHHHHHHHHHHHTT-TT-SSGGGHHHHHHHHHHHHH-

Foldseek 3Di:
DDWDWQAQAPPDIAIEDEDAPCLVVVQVVVCVLVFLEEEEEEEPVCCVVPVCSCVVLAPVPPDDPDDDDPVHDDPRHHYDYDYAYDDLNCQDPVNLVVVLVVCVVVVHDLRYEYEQYEALNSCQSSLQSQCPNVNHHAYEYEYLFLQRLAPSQNAQWHAGDDPPGGRPDTDRHHHNYYYYHLNSHQPDDPVRNVLSVVLLQVLLVLQDDPLNVQLVVLVPPCVCVCVVVDDDDDSRPDSVSSSSSSVSS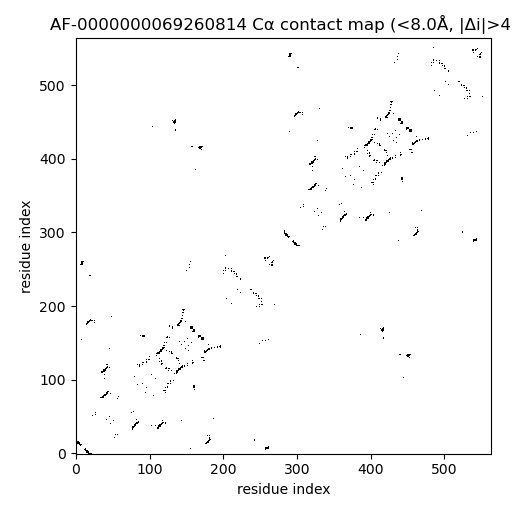NVSSSVQSNNPRPCPPSNCSSVVVVVVSVVVVD/DDWDWQAQAPPDIAIEDADAPCLVVVQVVVCVLVFLEEEEEEEPVCCVVPVCSCVCLAPVPDDDPDDDDPVNDDDRHHYDYDYAYDDLNCQDPVNLVVVLVVCVVVVHDLRYEYEQYEALNSCQSSLQSQCPNVNHHAYEYEYQFLQRLAPSQNAQWHAGDDPPGGRPDTDRHHHNYYYYHLNSHQPDDPVRNVLSVVLLQVLLVLQDDPLNVQLVVLVPPCVCVCVVVDDDDDSPPDSVSSSSSSVSSNVSSSVQSNNPRPCPPSNCSSVVVVVVSVVVVD

InterPro domains:
  IPR030960 3-dehydroquinate synthase, N-terminal domain [PF01761] (82-193)
  IPR050071 Dehydroquinate Synthase [PTHR43622] (33-281)
  IPR056179 3-dehydroquinate synthase, C-terminal domain [PF24621] (236-282)

Solvent-accessible surface area (backbone atoms only — not comparable to full-atom values): 30076 Å² total; per-residue (Å²): 109,49,81,41,82,45,38,29,41,93,76,43,74,27,50,27,31,43,32,70,78,38,59,68,58,51,52,50,59,57,58,71,67,64,39,71,26,38,43,36,39,28,21,42,65,44,40,73,77,48,55,64,71,55,38,77,58,62,43,58,79,70,69,73,83,72,89,82,77,78,83,64,85,70,85,71,42,54,60,48,79,46,76,40,58,58,52,68,74,30,17,28,66,66,52,49,50,49,50,54,51,48,42,55,74,72,62,61,56,79,56,20,30,38,36,30,39,19,39,43,37,45,40,16,33,47,42,34,46,29,38,29,41,54,46,44,32,50,32,32,42,34,36,43,33,56,36,19,63,45,48,52,68,71,46,38,66,23,23,26,31,54,96,91,37,78,60,45,33,16,30,74,47,80,45,68,31,37,43,37,40,58,54,42,50,77,74,46,54,64,70,54,45,47,51,20,48,49,51,42,49,49,53,20,58,73,71,29,70,72,46,31,50,48,48,50,50,55,56,55,45,74,62,60,59,59,74,80,61,59,86,95,75,82,86,68,79,47,69,66,43,51,52,50,50,47,53,51,36,39,50,57,53,36,69,43,22,38,75,22,57,80,37,80,57,77,28,37,63,62,53,62,48,54,62,51,53,60,56,64,74,101,109,48,80,41,79,47,40,29,41,92,76,44,74,28,49,27,30,43,32,70,77,38,60,67,58,50,52,50,58,58,56,70,67,64,39,71,26,37,42,37,38,28,21,42,66,44,42,73,77,47,57,63,72,57,39,80,58,64,45,58,79,70,69,73,82,72,86,82,77,79,82,65,85,69,84,70,43,55,62,48,79,46,77,39,58,59,51,68,73,30,17,29,67,66,51,48,51,49,50,55,53,48,42,55,74,73,61,60,57,82,57,20,30,38,36,29,38,19,38,42,40,45,41,17,31,48,41,33,46,27,38,28,41,55,44,42,34,50,30,33,42,33,36,41,33,56,38,19,62,47,46,52,68,72,45,37,67,23,22,24,32,55,96,91,37,77,60,45,32,16,29,73,47,79,45,68,31,36,42,38,39,59,54,42,51,77,74,46,55,64,70,54,45,46,53,20,49,50,51,42,49,49,54,19,59,73,71,29,69,71,45,31,50,48,48,48,50,53,57,56,46,73,62,62,59,62,73,79,61,58,84,96,73,79,85,67,78,46,71,68,44,50,51,52,50,46,53,50,38,39,50,56,52,37,69,42,22,38,76,22,56,80,36,79,58,76,29,37,63,64,54,61,48,54,62,50,53,60,56,64,73,101